Protein AF-A0A8J2FL75-F1 (afdb_monomer)

Radius of gyration: 25.56 Å; Cα contacts (8 Å, |Δi|>4): 548; chains: 1; bounding box: 68×52×92 Å

Nearest PDB structures (foldseek):
  5wdi-assembly2_A  TM=5.460E-01  e=1.560E-04  Homo sapiens
  2ikq-assembly1_A  TM=5.349E-01  e=2.237E-04  Mus musculus
  3d6a-assembly1_A  TM=5.563E-01  e=2.611E-04  Mus musculus
  3dcy-assembly1_A  TM=4.896E-01  e=1.756E-03  Homo sapiens
  3e9c-assembly1_A  TM=5.464E-01  e=7.824E-03  Danio rerio

Sequence (445 aa):
MGQEQTEARGGTTRASQDEQDADLQSQKFVEACLACALEEIEQDNPGFSKHFGEHTPCTIDPTSRIICVRHATSCANYAQVAATLPKSVARIEEIGGDVREEEQLRKIGEQLVGGSRALVDCPLHPYGIVQTEKRAHLLHDVDFHTVLVSPLRRTLQTCDSLFKTHPQRAKIRFLVFPDVREWVRFTDGIPCDYRRLRYLFRPPGEQSSCLESSAGPEPELQEGGYKSTLDFDWSLVDETIQKYYNENEVVVREAGSTTTAATADHKHWFLSSFANKEKRTRLHSKVASIVSTCALASTSSTSTGTGENRYDPDFDRAPLYANGCVVDKKLAKTPLTDAMLPEMRDIIPHPLEDYFDVMRRARKTVRFLRQYLKTNVPDDHEKQKIGIVAHYRFLDALFAAGKPEDQVKVTALNLRGGKSFSNCEISSWPMDQMEGVGEEEEELP

Secondary structure (DSSP, 8-state):
-------------HHHHHHHHHHHHHHHHHHHHHHHHHHHHHTT-HHHHHHH---------TT-SEEEEEPPPBHHHHHHHHHTSHHHHHHHHHTT-----HHHHHHHHHHHHHT-GGGTT--B-HHHHHHHHHHHGGGTT--EEEEEE-SSHHHHHHHHHHHTT-TTGGG-EEEE-GGGPPPTTSGGGS---HHHHHHHTPPTT-TTSSSTT--SPPP---S-----SS-EE-HHHHHHHHHHHHHHHHHHHTT--TT-HHHHHHHHHHHHT-S-HHHHHHHHHHHHHHHHHTTSS------------------------S------TTGGGS-HHHHHHHHHHHHTTS-SS-HHHHHHHHHHHHHHHHHHHHHHS-GGGTT-EEEEEE-HHHHHHHHTTTS-GGGHHHHHHHTTTT-PPPTT-EEEE-HHHHHTS-S------

Mean predicted aligned error: 11.81 Å

pLDDT: mean 72.06, std 19.27, range [25.97, 98.12]

Foldseek 3Di:
DDDDDPDPPPDDDPVVVVVVVLQVVLVVLLVVLLVVLVVCVVVVPVVVCVQADDPPDADADLQFQEKEWEFFAFSLNSLLVSLLDVVVVVVCVVVPDDCPDSVVSNQVSCLSSQLHPCLQLTAHDPVSLVLLLVCLVVCQPAFAQEEEFELRRRLQSSVQSSCVPRPCQVNYAYEHAPLQQDFQQGNNSHHFQSVVSCQLAPAPPPNPPDPPPPPDPDPPCPPPRRYGNHDYHCVNLVVLLVVLCVVCVVVVVLQDDPPQPRLVSSLSSRLSLFPDPVLSVVVVVLLVVVVVVVVPPPPDDDDDDDDDDDDDDDDDDDDDDDDDDPDPPVSSPPHPSNSCSVVSSVCPSPGSHDLVRLLVSLLVVLVVVVVCCVPPPDPVPSSYHYYYRHHQSSVLSNLLQLPDPVCSVVRSCVVVVNDTARHRRMHRRHPVSSVSNDPDPPVPD

Structure (mmCIF, N/CA/C/O backbone):
data_AF-A0A8J2FL75-F1
#
_entry.id   AF-A0A8J2FL75-F1
#
loop_
_atom_site.group_PDB
_atom_site.id
_atom_site.type_symbol
_atom_site.label_atom_id
_atom_site.label_alt_id
_atom_site.label_comp_id
_atom_site.label_asym_id
_atom_site.label_entity_id
_atom_site.label_seq_id
_atom_site.pdbx_PDB_ins_code
_atom_site.Cartn_x
_atom_site.Cartn_y
_atom_site.Cartn_z
_atom_site.occupancy
_atom_site.B_iso_or_equiv
_atom_site.auth_seq_id
_atom_site.auth_comp_id
_atom_site.auth_asym_id
_atom_site.auth_atom_id
_atom_site.pdbx_PDB_model_num
ATOM 1 N N . MET A 1 1 ? -12.906 -13.486 -67.576 1.00 47.56 1 MET A N 1
ATOM 2 C CA . MET A 1 1 ? -12.134 -14.101 -66.477 1.00 47.56 1 MET A CA 1
ATOM 3 C C . MET A 1 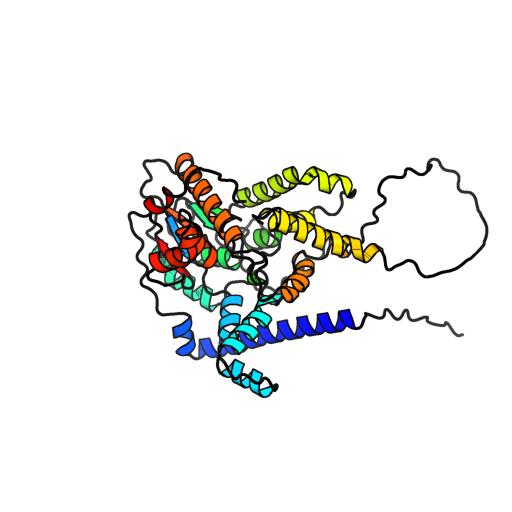1 ? -10.999 -13.161 -66.131 1.00 47.56 1 MET A C 1
ATOM 5 O O . MET A 1 1 ? -10.303 -12.757 -67.051 1.00 47.56 1 MET A O 1
ATOM 9 N N . GLY A 1 2 ? -10.871 -12.792 -64.857 1.00 44.97 2 GLY A N 1
ATOM 10 C CA . GLY A 1 2 ? -9.844 -11.876 -64.354 1.00 44.97 2 GLY A CA 1
ATOM 11 C C . GLY A 1 2 ? -10.437 -10.847 -63.395 1.00 44.97 2 GLY A C 1
ATOM 12 O O . GLY A 1 2 ? -10.616 -9.699 -63.778 1.00 44.97 2 GLY A O 1
ATOM 13 N N . GLN A 1 3 ? -10.819 -11.275 -62.187 1.00 40.56 3 GLN A N 1
ATOM 14 C CA . GLN A 1 3 ? -11.095 -10.351 -61.085 1.00 40.56 3 GLN A CA 1
ATOM 15 C C . GLN A 1 3 ? -9.754 -9.953 -60.466 1.00 40.56 3 GLN A C 1
ATOM 17 O O . GLN A 1 3 ? -9.042 -10.802 -59.935 1.00 40.56 3 GLN A O 1
ATOM 22 N N . GLU A 1 4 ? -9.414 -8.673 -60.570 1.00 48.03 4 GLU A N 1
ATOM 23 C CA . GLU A 1 4 ? -8.259 -8.066 -59.915 1.00 48.03 4 GLU A CA 1
ATOM 24 C C . GLU A 1 4 ? -8.587 -7.894 -58.425 1.00 48.03 4 GLU A C 1
ATOM 26 O O . GLU A 1 4 ? -9.448 -7.100 -58.045 1.00 48.03 4 GLU A O 1
ATOM 31 N N . GLN A 1 5 ? -7.952 -8.702 -57.576 1.00 42.78 5 GLN A N 1
ATOM 32 C CA . GLN A 1 5 ? -8.005 -8.536 -56.128 1.00 42.78 5 GLN A CA 1
ATOM 33 C C . GLN A 1 5 ? -7.026 -7.428 -55.731 1.00 42.78 5 GLN A C 1
ATOM 35 O O . GLN A 1 5 ? -5.816 -7.634 -55.687 1.00 42.78 5 GLN A O 1
ATOM 40 N N . THR A 1 6 ? -7.547 -6.241 -55.432 1.00 43.16 6 THR A N 1
ATOM 41 C CA . THR A 1 6 ? -6.797 -5.206 -54.716 1.00 43.16 6 THR A CA 1
ATOM 42 C C . THR A 1 6 ? -6.683 -5.602 -53.247 1.00 43.16 6 THR A C 1
ATOM 44 O O . THR A 1 6 ? -7.577 -5.331 -52.445 1.00 43.16 6 THR A O 1
ATOM 47 N N . GLU A 1 7 ? -5.582 -6.263 -52.894 1.00 48.00 7 GLU A N 1
ATOM 48 C CA . GLU A 1 7 ? -5.179 -6.462 -51.504 1.00 48.00 7 GLU A CA 1
ATOM 49 C C . GLU A 1 7 ? -4.834 -5.104 -50.879 1.00 48.00 7 GLU A C 1
ATOM 51 O O . GLU A 1 7 ? -3.822 -4.475 -51.203 1.00 48.00 7 GLU A O 1
ATOM 56 N N . ALA A 1 8 ? -5.684 -4.637 -49.966 1.00 44.81 8 ALA A N 1
ATOM 57 C CA . ALA A 1 8 ? -5.382 -3.494 -49.121 1.00 44.81 8 ALA A CA 1
ATOM 58 C C . ALA A 1 8 ? -4.230 -3.867 -48.171 1.00 44.81 8 ALA A C 1
ATOM 60 O O . ALA A 1 8 ? -4.441 -4.450 -47.108 1.00 44.81 8 ALA A O 1
ATOM 61 N N . ARG A 1 9 ? -2.992 -3.544 -48.561 1.00 46.31 9 ARG A N 1
ATOM 62 C CA . ARG A 1 9 ? -1.816 -3.630 -47.686 1.00 46.31 9 ARG A CA 1
ATOM 63 C C . ARG A 1 9 ? -1.925 -2.571 -46.590 1.00 46.31 9 ARG A C 1
ATOM 65 O O . ARG A 1 9 ? -1.435 -1.454 -46.737 1.00 46.31 9 ARG A O 1
ATOM 72 N N . GLY A 1 10 ? -2.576 -2.927 -45.486 1.00 52.16 10 GLY A N 1
ATOM 73 C CA . GLY A 1 10 ? -2.491 -2.184 -44.233 1.00 52.16 10 GLY A CA 1
ATOM 74 C C . GLY A 1 10 ? -1.076 -2.303 -43.673 1.00 52.16 10 GLY A C 1
ATOM 75 O O . GLY A 1 10 ? -0.779 -3.244 -42.947 1.00 52.16 10 GLY A O 1
ATOM 76 N N . GLY A 1 11 ? -0.188 -1.387 -44.059 1.00 48.53 11 GLY A N 1
ATOM 77 C CA . GLY A 1 11 ? 1.154 -1.304 -43.494 1.00 48.53 11 GLY A CA 1
ATOM 78 C C . GLY A 1 11 ? 1.087 -0.771 -42.068 1.00 48.53 11 GLY A C 1
ATOM 79 O O . GLY A 1 11 ? 0.897 0.427 -41.868 1.00 48.53 11 GLY A O 1
ATOM 80 N N . THR A 1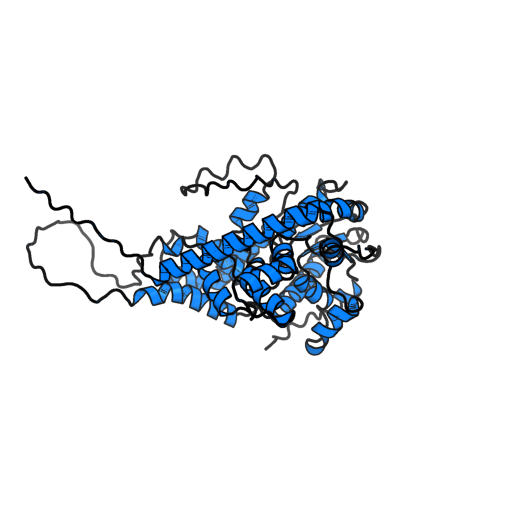 12 ? 1.252 -1.643 -41.077 1.00 52.44 12 THR A N 1
ATOM 81 C CA . THR A 1 12 ? 1.649 -1.229 -39.729 1.00 52.44 12 THR A CA 1
ATOM 82 C C . THR A 1 12 ? 2.985 -0.500 -39.837 1.00 52.44 12 THR A C 1
ATOM 84 O O . THR A 1 12 ? 3.917 -0.963 -40.498 1.00 52.44 12 THR A O 1
ATOM 87 N N . THR A 1 13 ? 3.075 0.695 -39.258 1.00 67.69 13 THR A N 1
ATOM 88 C CA . THR A 1 13 ? 4.303 1.489 -39.302 1.00 67.69 13 THR A CA 1
ATOM 89 C C . THR A 1 13 ? 5.394 0.778 -38.506 1.00 67.69 13 THR A C 1
ATOM 91 O O . THR A 1 13 ? 5.125 0.194 -37.459 1.00 67.69 13 THR A O 1
ATOM 94 N N . ARG A 1 14 ? 6.641 0.845 -38.979 1.00 68.56 14 ARG A N 1
ATOM 95 C CA . ARG A 1 14 ? 7.804 0.199 -38.344 1.00 68.56 14 ARG A CA 1
ATOM 96 C C . ARG A 1 14 ? 7.922 0.506 -36.840 1.00 68.56 14 ARG A C 1
ATOM 98 O O . ARG A 1 14 ? 8.176 -0.399 -36.062 1.00 68.56 14 ARG A O 1
ATOM 105 N N . ALA A 1 15 ? 7.601 1.738 -36.437 1.00 65.38 15 ALA A N 1
ATOM 106 C CA . ALA A 1 15 ? 7.580 2.156 -35.033 1.00 65.38 15 ALA A CA 1
ATOM 107 C C . ALA A 1 15 ? 6.583 1.361 -34.164 1.00 65.38 15 ALA A C 1
ATOM 109 O O . ALA A 1 15 ? 6.893 1.039 -33.024 1.00 65.38 15 ALA A O 1
ATOM 110 N N . SER A 1 16 ? 5.410 1.000 -34.703 1.00 71.94 16 SER A N 1
ATOM 111 C CA . SER A 1 16 ? 4.422 0.192 -33.968 1.00 71.94 16 SER A CA 1
ATOM 112 C C . SER A 1 16 ? 4.871 -1.256 -33.764 1.00 71.94 16 SER A C 1
ATOM 114 O O . SER A 1 16 ? 4.475 -1.894 -32.794 1.00 71.94 16 SER A O 1
ATOM 116 N N . GLN A 1 17 ? 5.706 -1.768 -34.669 1.00 73.44 17 GLN A N 1
ATOM 117 C CA . GLN A 1 17 ? 6.244 -3.119 -34.579 1.00 73.44 17 GLN A CA 1
ATOM 118 C C . GLN A 1 17 ? 7.399 -3.182 -33.570 1.00 73.44 17 GLN A C 1
ATOM 120 O O . GLN A 1 17 ? 7.412 -4.075 -32.730 1.00 73.44 17 GLN A O 1
ATOM 125 N N . ASP A 1 18 ? 8.287 -2.182 -33.576 1.00 70.62 18 ASP A N 1
ATOM 126 C CA . ASP A 1 18 ? 9.381 -2.071 -32.601 1.00 70.62 18 ASP A CA 1
ATOM 127 C C . ASP A 1 18 ? 8.849 -1.963 -31.152 1.00 70.62 18 ASP A C 1
ATOM 129 O O . ASP A 1 18 ? 9.406 -2.560 -30.230 1.00 70.62 18 ASP A O 1
ATOM 133 N N . GLU A 1 19 ? 7.735 -1.250 -30.939 1.00 69.06 19 GLU A N 1
ATOM 134 C CA . GLU A 1 19 ? 7.084 -1.135 -29.624 1.00 69.06 19 GLU A CA 1
ATOM 135 C C . GLU A 1 19 ? 6.454 -2.461 -29.161 1.00 69.06 19 GLU A C 1
ATOM 137 O O . GLU A 1 19 ? 6.625 -2.864 -28.008 1.00 69.06 19 GLU A O 1
ATOM 142 N N . GLN A 1 20 ? 5.773 -3.177 -30.062 1.00 74.44 20 GLN A N 1
ATOM 143 C CA . GLN A 1 20 ? 5.208 -4.499 -29.768 1.00 74.44 20 GLN A CA 1
ATOM 144 C C . GLN A 1 20 ? 6.296 -5.529 -29.441 1.00 74.44 20 GLN A C 1
ATOM 146 O O . GLN A 1 20 ? 6.128 -6.334 -28.521 1.00 74.44 20 GLN A O 1
ATOM 151 N N . ASP A 1 21 ? 7.424 -5.483 -30.150 1.00 73.38 21 ASP A N 1
ATOM 152 C CA . ASP A 1 21 ? 8.561 -6.367 -29.904 1.00 73.38 21 ASP A CA 1
ATOM 153 C C . ASP A 1 21 ? 9.228 -6.065 -28.552 1.00 73.38 21 ASP A C 1
ATOM 155 O O . ASP A 1 21 ? 9.572 -6.997 -27.818 1.00 73.38 21 ASP A O 1
ATOM 159 N N . ALA A 1 22 ? 9.350 -4.788 -28.170 1.00 67.94 22 ALA A N 1
ATOM 160 C CA . ALA A 1 22 ? 9.869 -4.383 -26.862 1.00 67.94 22 ALA A CA 1
ATOM 161 C C . ALA A 1 22 ? 8.958 -4.828 -25.700 1.00 67.94 22 ALA A C 1
ATOM 163 O O . ALA A 1 22 ? 9.448 -5.308 -24.670 1.00 67.94 22 ALA A O 1
ATOM 164 N N . ASP A 1 23 ? 7.636 -4.729 -25.869 1.00 68.12 23 ASP A N 1
ATOM 165 C CA . ASP A 1 23 ? 6.650 -5.225 -24.901 1.00 68.12 23 ASP A CA 1
ATOM 166 C C . ASP A 1 23 ? 6.739 -6.744 -24.744 1.00 68.12 23 ASP A C 1
ATOM 168 O O . ASP A 1 23 ? 6.804 -7.253 -23.621 1.00 68.12 23 ASP A O 1
ATOM 172 N N . LEU A 1 24 ? 6.812 -7.472 -25.861 1.00 74.12 24 LEU A N 1
ATOM 173 C CA . LEU A 1 24 ? 6.921 -8.927 -25.861 1.00 74.12 24 LEU A CA 1
ATOM 174 C C . LEU A 1 24 ? 8.237 -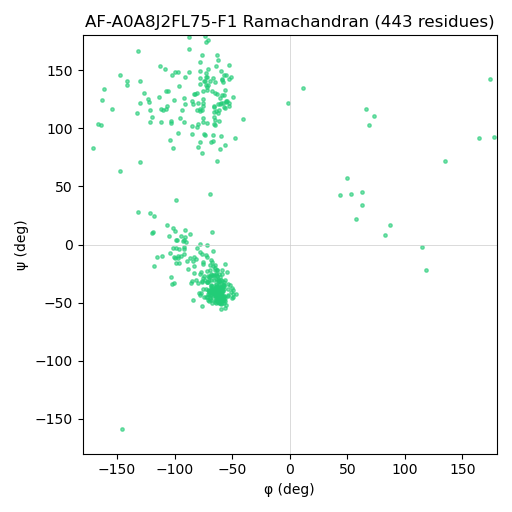9.404 -25.234 1.00 74.12 24 LEU A C 1
ATOM 176 O O . LEU A 1 24 ? 8.244 -10.381 -24.485 1.00 74.12 24 LEU A O 1
ATOM 180 N N . GLN A 1 25 ? 9.356 -8.729 -25.512 1.00 68.25 25 GLN A N 1
ATOM 181 C CA . GLN A 1 25 ? 10.640 -9.020 -24.869 1.00 68.25 25 GLN A CA 1
ATOM 182 C C . GLN A 1 25 ? 10.587 -8.755 -23.364 1.00 68.25 25 GLN A C 1
ATOM 184 O O . GLN A 1 25 ? 11.030 -9.599 -22.586 1.00 68.25 25 GLN A O 1
ATOM 189 N N . SER A 1 26 ? 9.992 -7.634 -22.947 1.00 65.25 26 SER A N 1
ATOM 190 C CA . SER A 1 26 ? 9.807 -7.306 -21.530 1.00 65.25 26 SER A CA 1
ATOM 191 C C . SER A 1 26 ? 8.939 -8.346 -20.821 1.00 65.25 26 SER A C 1
ATOM 193 O O . SER A 1 26 ? 9.262 -8.772 -19.713 1.00 65.25 26 SER A O 1
ATOM 195 N N . GLN A 1 27 ? 7.866 -8.807 -21.469 1.00 71.06 27 GLN A N 1
ATOM 196 C CA . GLN A 1 27 ? 7.004 -9.857 -20.938 1.00 71.06 27 GLN A CA 1
ATOM 197 C C . GLN A 1 27 ? 7.759 -11.183 -20.796 1.00 71.06 27 GLN A C 1
ATOM 199 O O . GLN A 1 27 ? 7.772 -11.754 -19.709 1.00 71.06 27 GLN A O 1
ATOM 204 N N . LYS A 1 28 ? 8.451 -11.637 -21.849 1.00 73.00 28 LYS A N 1
ATOM 205 C CA . LYS A 1 28 ? 9.262 -12.865 -21.811 1.00 73.00 28 LYS A CA 1
ATOM 206 C C . LYS A 1 28 ? 10.367 -12.793 -20.761 1.00 73.00 28 LYS A C 1
ATOM 208 O O . LYS A 1 28 ? 10.671 -13.800 -20.131 1.00 73.00 28 LYS A O 1
ATOM 213 N N . PHE A 1 29 ? 10.965 -11.620 -20.565 1.00 67.94 29 PHE A N 1
ATOM 214 C CA . PHE A 1 29 ? 11.947 -11.396 -19.510 1.00 67.94 29 PHE A CA 1
ATOM 215 C C . PHE A 1 29 ? 11.315 -11.544 -18.125 1.00 67.94 29 PHE A C 1
ATOM 217 O O . PHE A 1 29 ? 11.838 -12.295 -17.308 1.00 67.94 29 PHE A O 1
ATOM 224 N N . VAL A 1 30 ? 10.173 -10.894 -17.867 1.00 65.62 30 VAL A N 1
ATOM 225 C CA . VAL A 1 30 ? 9.457 -11.032 -16.588 1.00 65.62 30 VAL A CA 1
ATOM 226 C C . VAL A 1 30 ? 9.050 -12.485 -16.344 1.00 65.62 30 VAL A C 1
ATOM 228 O O . VAL A 1 30 ? 9.285 -12.996 -15.254 1.00 65.62 30 VAL A O 1
ATOM 231 N N . GLU A 1 31 ? 8.513 -13.172 -17.350 1.00 71.12 31 GLU A N 1
ATOM 232 C CA . GLU A 1 31 ? 8.164 -14.594 -17.271 1.00 71.12 31 GLU A CA 1
ATOM 233 C C . GLU A 1 31 ? 9.393 -15.472 -16.994 1.00 71.12 31 GLU A C 1
ATOM 235 O O . GLU A 1 31 ? 9.337 -16.341 -16.130 1.00 71.12 31 GLU A O 1
ATOM 240 N N . ALA A 1 32 ? 10.528 -15.215 -17.649 1.00 68.69 32 ALA A N 1
ATOM 241 C CA . ALA A 1 32 ? 11.771 -15.944 -17.408 1.00 68.69 32 ALA A CA 1
ATOM 242 C C . ALA A 1 32 ? 12.343 -15.672 -16.009 1.00 68.69 32 ALA A C 1
ATOM 244 O O . ALA A 1 32 ? 12.775 -16.605 -15.335 1.00 68.69 32 ALA A O 1
ATOM 245 N N . CYS A 1 33 ? 12.312 -14.421 -15.541 1.00 63.62 33 CYS A N 1
ATOM 246 C CA . CYS A 1 33 ? 12.686 -14.076 -14.173 1.00 63.62 33 CYS A CA 1
ATOM 247 C C . CYS A 1 33 ? 11.790 -14.796 -13.167 1.00 63.62 33 CYS A C 1
ATOM 249 O O . CYS A 1 33 ? 12.317 -15.356 -12.214 1.00 63.62 33 CYS A O 1
ATOM 251 N N . LEU A 1 34 ? 10.472 -14.823 -13.396 1.00 62.94 34 LEU A N 1
ATOM 252 C CA . LEU A 1 34 ? 9.497 -15.541 -12.570 1.00 62.94 34 LEU A CA 1
ATOM 253 C C . LEU A 1 34 ? 9.636 -17.069 -12.658 1.00 62.94 34 LEU A C 1
ATOM 255 O O . LEU A 1 34 ? 9.280 -17.756 -11.711 1.00 62.94 34 LEU A O 1
ATOM 259 N N . ALA A 1 35 ? 10.159 -17.622 -13.750 1.00 70.00 35 ALA A N 1
ATOM 260 C CA . ALA A 1 35 ? 10.436 -19.053 -13.857 1.00 70.00 35 ALA A CA 1
ATOM 261 C C . ALA A 1 35 ? 11.707 -19.437 -13.080 1.00 70.00 35 ALA A C 1
ATOM 263 O O . ALA A 1 35 ? 11.642 -20.273 -12.181 1.00 70.00 35 ALA A O 1
ATOM 264 N N . CYS A 1 36 ? 12.834 -18.755 -13.335 1.00 63.53 36 CYS A N 1
ATOM 265 C CA . CYS A 1 36 ? 14.096 -18.974 -12.608 1.00 63.53 36 CYS A CA 1
ATOM 266 C C . CYS A 1 36 ? 13.926 -18.778 -11.095 1.00 63.53 36 CYS A C 1
ATOM 268 O O . CYS A 1 36 ? 14.547 -19.449 -10.277 1.00 63.53 36 CYS A O 1
ATOM 270 N N . ALA A 1 37 ? 13.068 -17.835 -10.729 1.00 56.72 37 ALA A N 1
ATOM 271 C CA . ALA A 1 37 ? 12.655 -17.560 -9.371 1.00 56.72 37 ALA A CA 1
ATOM 272 C C . ALA A 1 37 ? 12.077 -18.756 -8.618 1.00 56.72 37 ALA A C 1
ATOM 274 O O . ALA A 1 37 ? 12.465 -19.041 -7.487 1.00 56.72 37 ALA A O 1
ATOM 275 N N . LEU A 1 38 ? 11.098 -19.409 -9.245 1.00 60.78 38 LEU A N 1
ATOM 276 C CA . LEU A 1 38 ? 10.369 -20.519 -8.654 1.00 60.78 38 LEU A CA 1
ATOM 277 C C . LEU A 1 38 ? 11.312 -21.702 -8.441 1.00 60.78 38 LEU A C 1
ATOM 279 O O . LEU A 1 38 ? 11.303 -22.286 -7.361 1.00 60.78 38 LEU A O 1
ATOM 283 N N . GLU A 1 39 ? 12.203 -21.954 -9.402 1.00 68.00 39 GLU A N 1
ATOM 284 C CA . GLU A 1 39 ? 13.257 -22.964 -9.275 1.00 68.00 39 GLU A CA 1
ATOM 285 C C . GLU A 1 39 ? 14.200 -22.679 -8.091 1.00 68.00 39 GLU A C 1
ATOM 287 O O . GLU A 1 39 ? 14.603 -23.601 -7.385 1.00 68.00 39 GLU A O 1
ATOM 292 N N . GLU A 1 40 ? 14.545 -21.413 -7.824 1.00 63.91 40 GLU A N 1
ATOM 293 C CA . GLU A 1 40 ? 15.411 -21.058 -6.689 1.00 63.91 40 GLU A CA 1
ATOM 294 C C . GLU A 1 40 ? 14.709 -21.093 -5.327 1.00 63.91 40 GLU A C 1
ATOM 296 O O . GLU A 1 40 ? 15.355 -21.411 -4.325 1.00 63.91 40 GLU A O 1
ATOM 301 N N . ILE A 1 41 ? 13.405 -20.800 -5.274 1.00 58.94 41 ILE A N 1
ATOM 302 C CA . ILE A 1 41 ? 12.598 -20.981 -4.058 1.00 58.94 41 ILE A CA 1
ATOM 303 C C . ILE A 1 41 ? 12.518 -22.463 -3.691 1.00 58.94 41 ILE A C 1
ATOM 305 O O . ILE A 1 41 ? 12.657 -22.807 -2.518 1.00 58.94 41 ILE A O 1
ATOM 309 N N . GLU A 1 42 ? 12.323 -23.342 -4.674 1.00 62.72 42 GLU A N 1
ATOM 310 C CA . GLU A 1 42 ? 12.290 -24.792 -4.450 1.00 62.72 42 GLU A CA 1
ATOM 311 C C . GLU A 1 42 ? 13.636 -25.344 -3.957 1.00 62.72 42 GLU A C 1
ATOM 313 O O . GLU A 1 42 ? 13.670 -26.346 -3.245 1.00 62.72 42 GLU A O 1
ATOM 318 N N . GLN A 1 43 ? 14.741 -24.673 -4.292 1.00 68.75 43 GLN A N 1
ATOM 319 C CA . GLN A 1 43 ? 16.101 -25.073 -3.917 1.00 68.75 43 GLN A CA 1
ATOM 320 C C . GLN A 1 43 ? 16.598 -24.468 -2.593 1.00 68.75 43 GLN A C 1
ATOM 322 O O . GLN A 1 43 ? 17.763 -24.662 -2.247 1.00 68.75 43 GLN A O 1
ATOM 327 N N . ASP A 1 44 ? 15.742 -23.760 -1.848 1.00 61.91 44 ASP A N 1
ATOM 328 C CA . ASP A 1 44 ? 16.055 -23.176 -0.534 1.00 61.91 44 ASP A CA 1
ATOM 329 C C . ASP A 1 44 ? 17.320 -22.286 -0.566 1.00 61.91 44 ASP A C 1
ATOM 331 O O . ASP A 1 44 ? 18.208 -22.370 0.286 1.00 61.91 44 ASP A O 1
ATOM 335 N N . ASN A 1 45 ? 17.441 -21.442 -1.604 1.00 63.66 45 ASN A N 1
ATOM 336 C CA . ASN A 1 45 ? 18.627 -20.609 -1.813 1.00 63.66 45 ASN A CA 1
ATOM 337 C C . ASN A 1 45 ? 18.831 -19.624 -0.632 1.00 63.66 45 ASN A C 1
ATOM 339 O O . ASN A 1 45 ? 18.024 -18.702 -0.449 1.00 63.66 45 ASN A O 1
ATOM 343 N N . PRO A 1 46 ? 19.932 -19.729 0.141 1.00 63.25 46 PRO A N 1
ATOM 344 C CA . PRO A 1 46 ? 20.167 -18.890 1.319 1.00 63.25 46 PRO A CA 1
ATOM 345 C C . PRO A 1 46 ? 20.349 -17.398 0.992 1.00 63.25 46 PRO A C 1
ATOM 347 O O . PRO A 1 46 ? 20.160 -16.542 1.857 1.00 63.25 46 PRO A O 1
ATOM 350 N N . GLY A 1 47 ? 20.688 -17.044 -0.254 1.00 64.88 47 GLY A N 1
ATOM 351 C CA . GLY A 1 47 ? 20.704 -15.644 -0.694 1.00 64.88 47 GLY A CA 1
ATOM 352 C C . GLY A 1 47 ? 19.299 -15.040 -0.773 1.00 64.88 47 GLY A C 1
ATOM 353 O O . GLY A 1 47 ? 19.094 -13.874 -0.431 1.00 64.88 47 GLY A O 1
ATOM 354 N N . PHE A 1 48 ? 18.316 -15.855 -1.161 1.00 64.94 48 PHE A N 1
ATOM 355 C CA . PHE A 1 48 ? 16.928 -15.432 -1.280 1.00 64.94 48 PHE A CA 1
ATOM 356 C C . PHE A 1 48 ? 16.289 -15.237 0.097 1.00 64.94 48 PHE A C 1
ATOM 358 O O . PHE A 1 48 ? 15.671 -14.200 0.354 1.00 64.94 48 PHE A O 1
ATOM 365 N N . SER A 1 49 ? 16.513 -16.179 1.021 1.00 64.62 49 SER A N 1
ATOM 366 C CA . SER A 1 49 ? 16.069 -16.025 2.408 1.00 64.62 49 SER A CA 1
ATOM 367 C C . SER A 1 49 ? 16.687 -14.782 3.045 1.00 64.62 49 SER A C 1
ATOM 369 O O . SER A 1 49 ? 15.956 -14.001 3.628 1.00 64.62 49 SER A O 1
ATOM 371 N N . LYS A 1 50 ? 17.967 -14.466 2.813 1.00 68.31 50 LYS A N 1
ATOM 372 C CA . LYS A 1 50 ? 18.585 -13.231 3.328 1.00 68.31 50 LYS A CA 1
ATOM 373 C C . LYS A 1 50 ? 17.904 -11.940 2.845 1.00 68.31 50 LYS A C 1
ATOM 375 O O . LYS A 1 50 ? 17.764 -10.997 3.622 1.00 68.31 50 LYS A O 1
ATOM 380 N N . HIS A 1 51 ? 17.481 -11.868 1.581 1.00 66.38 51 HIS A N 1
ATOM 381 C CA . HIS A 1 51 ? 16.800 -10.681 1.038 1.00 66.38 51 HIS A CA 1
ATOM 382 C C . HIS A 1 51 ? 15.334 -10.573 1.453 1.00 66.38 51 HIS A C 1
ATOM 384 O O . HIS A 1 51 ? 14.781 -9.473 1.512 1.00 66.38 51 HIS A O 1
ATOM 390 N N . PHE A 1 52 ? 14.710 -11.704 1.767 1.00 67.69 52 PHE A N 1
ATOM 391 C CA . PHE A 1 52 ? 13.286 -11.779 2.059 1.00 67.69 52 PHE A CA 1
ATOM 392 C C . PHE A 1 52 ? 12.954 -12.297 3.469 1.00 67.69 52 PHE A C 1
ATOM 394 O O . PHE A 1 52 ? 11.780 -12.554 3.761 1.00 67.69 52 PHE A O 1
ATOM 401 N N . GLY A 1 53 ? 13.956 -12.426 4.343 1.00 52.34 53 GLY A N 1
ATOM 402 C CA . GLY A 1 53 ? 13.840 -13.096 5.634 1.00 52.34 53 GLY A CA 1
ATOM 403 C C . GLY A 1 53 ? 15.140 -13.182 6.450 1.00 52.34 53 GLY A C 1
ATOM 404 O O . GLY A 1 53 ? 15.809 -14.204 6.479 1.00 52.34 53 GLY A O 1
ATOM 405 N N . GLU A 1 54 ? 15.350 -12.200 7.318 1.00 56.47 54 GLU A N 1
ATOM 406 C CA . GLU A 1 54 ? 15.276 -12.524 8.742 1.00 56.47 54 GLU A CA 1
ATOM 407 C C . GLU A 1 54 ? 14.069 -11.772 9.287 1.00 56.47 54 GLU A C 1
ATOM 409 O O . GLU A 1 54 ? 13.890 -10.575 9.038 1.00 56.47 54 GLU A O 1
ATOM 414 N N . HIS A 1 55 ? 13.172 -12.492 9.957 1.00 63.97 55 HIS A N 1
ATOM 415 C CA . HIS A 1 55 ? 11.990 -11.886 10.541 1.00 63.97 55 HIS A CA 1
ATOM 416 C C . HIS A 1 55 ? 12.445 -10.863 11.572 1.00 63.97 55 HIS A C 1
ATOM 418 O O . HIS A 1 55 ? 12.862 -11.231 12.665 1.00 63.97 55 HIS A O 1
ATOM 424 N N . THR A 1 56 ? 12.331 -9.574 11.240 1.00 67.56 56 THR A N 1
ATOM 425 C CA . THR A 1 56 ? 12.396 -8.550 12.279 1.00 67.56 56 THR A CA 1
ATOM 426 C C . THR A 1 56 ? 11.316 -8.924 13.296 1.00 67.56 56 THR A C 1
ATOM 428 O O . THR A 1 56 ? 10.163 -9.145 12.880 1.00 67.56 56 THR A O 1
ATOM 431 N N . PRO A 1 57 ? 11.681 -9.125 14.577 1.00 74.06 57 PRO A N 1
ATOM 432 C CA . PRO A 1 57 ? 10.709 -9.382 15.621 1.00 74.06 57 PRO A CA 1
ATOM 433 C C . PRO A 1 57 ? 9.678 -8.266 15.555 1.00 74.06 57 PRO A C 1
ATOM 435 O O . PRO A 1 57 ? 10.021 -7.090 15.640 1.00 74.06 57 PRO A O 1
ATOM 438 N N . CYS A 1 58 ? 8.430 -8.639 15.307 1.00 78.81 58 CYS A N 1
ATOM 439 C CA . CYS A 1 58 ? 7.342 -7.687 15.336 1.00 78.81 58 CYS A CA 1
ATOM 440 C C . CYS A 1 58 ? 6.761 -7.743 16.739 1.00 78.81 58 CYS A C 1
ATOM 442 O O . CYS A 1 58 ? 6.241 -8.778 17.154 1.00 78.81 58 CYS A O 1
ATOM 444 N N . THR A 1 59 ? 6.871 -6.640 17.464 1.00 82.69 59 THR A N 1
ATOM 445 C CA . THR A 1 59 ? 6.132 -6.430 18.703 1.00 82.69 59 THR A CA 1
ATOM 446 C C . THR A 1 59 ? 5.061 -5.395 18.424 1.00 82.69 59 THR A C 1
ATOM 448 O O . THR A 1 59 ? 5.377 -4.253 18.085 1.00 82.69 59 THR A O 1
ATOM 451 N N . ILE A 1 60 ? 3.803 -5.802 18.554 1.00 91.69 60 ILE A N 1
ATOM 452 C CA . ILE A 1 60 ? 2.683 -4.870 18.552 1.00 91.69 60 ILE A CA 1
ATOM 453 C C . ILE A 1 60 ? 2.669 -4.195 19.919 1.00 91.69 60 ILE A C 1
ATOM 455 O O . ILE A 1 60 ? 2.498 -4.851 20.945 1.00 91.69 60 ILE A O 1
ATOM 459 N N . ASP A 1 61 ? 2.887 -2.886 19.927 1.00 90.69 61 ASP A N 1
ATOM 460 C CA . ASP A 1 61 ? 2.739 -2.067 21.119 1.00 90.69 61 ASP A CA 1
ATOM 461 C C . ASP A 1 61 ? 1.256 -2.061 21.531 1.00 90.69 61 ASP A C 1
ATOM 463 O O . ASP A 1 61 ? 0.413 -1.585 20.756 1.00 90.69 61 ASP A O 1
ATOM 467 N N . PRO A 1 62 ? 0.907 -2.566 22.730 1.00 87.94 62 PRO A N 1
ATOM 468 C CA . PRO A 1 62 ? -0.480 -2.618 23.183 1.00 87.94 62 PRO A CA 1
ATOM 469 C C . PRO A 1 62 ? -1.106 -1.227 23.344 1.00 87.94 62 PRO A C 1
ATOM 471 O O . PRO A 1 62 ? -2.332 -1.104 23.289 1.00 87.94 62 PRO A O 1
ATOM 474 N N . THR A 1 63 ? -0.296 -0.179 23.515 1.00 89.56 63 THR A N 1
ATOM 475 C CA . THR A 1 63 ? -0.759 1.206 23.688 1.00 89.56 63 THR A CA 1
ATOM 476 C C . THR A 1 63 ? -1.047 1.906 22.360 1.00 89.56 63 THR A C 1
ATOM 478 O O . THR A 1 63 ? -1.892 2.797 22.294 1.00 89.56 63 THR A O 1
ATOM 481 N N . SER A 1 64 ? -0.419 1.469 21.267 1.00 91.62 64 SER A N 1
ATOM 482 C CA . SER A 1 64 ? -0.629 2.061 19.946 1.00 91.62 64 SER A CA 1
ATOM 483 C C . SER A 1 64 ? -2.039 1.778 19.439 1.00 91.62 64 SER A C 1
ATOM 485 O O . SER A 1 64 ? -2.483 0.636 19.481 1.00 91.62 64 SER A O 1
ATOM 487 N N . ARG A 1 65 ? -2.757 2.790 18.933 1.00 92.44 65 ARG A N 1
ATOM 488 C CA . ARG A 1 65 ? -4.096 2.608 18.333 1.00 92.44 65 ARG A CA 1
ATOM 489 C C . ARG A 1 65 ? -4.051 2.250 16.849 1.00 92.44 65 ARG A C 1
ATOM 491 O O . ARG A 1 65 ? -5.079 1.865 16.298 1.00 92.44 65 ARG A O 1
ATOM 498 N N . ILE A 1 66 ? -2.891 2.375 16.206 1.00 94.50 66 ILE A N 1
ATOM 499 C CA . ILE A 1 66 ? -2.743 2.170 14.766 1.00 94.50 66 ILE A CA 1
ATOM 500 C C . ILE A 1 66 ? -1.694 1.101 14.493 1.00 94.50 66 ILE A C 1
ATOM 502 O O . ILE A 1 66 ? -0.547 1.214 14.916 1.00 94.50 66 ILE A O 1
ATOM 506 N N . ILE A 1 67 ? -2.085 0.085 13.730 1.00 96.44 67 ILE A N 1
ATOM 507 C CA . ILE A 1 67 ? -1.205 -0.988 13.278 1.00 96.44 67 ILE A CA 1
ATOM 508 C C . ILE A 1 67 ? -0.988 -0.840 11.778 1.00 96.44 67 ILE A C 1
ATOM 510 O O . ILE A 1 67 ? -1.911 -0.986 10.981 1.00 96.44 67 ILE A O 1
ATOM 514 N N . CYS A 1 68 ? 0.246 -0.573 11.387 1.00 96.69 68 CYS A N 1
ATOM 515 C CA . CYS A 1 68 ? 0.660 -0.459 10.000 1.00 96.69 68 CYS A CA 1
ATOM 516 C C . CYS A 1 68 ? 1.250 -1.785 9.523 1.00 96.69 68 CYS A C 1
ATOM 518 O O . CYS A 1 68 ? 2.065 -2.397 10.210 1.00 96.69 68 CYS A O 1
ATOM 520 N N . VAL A 1 69 ? 0.873 -2.210 8.323 1.00 97.06 69 VAL A N 1
ATOM 521 C CA . VAL A 1 69 ? 1.363 -3.425 7.681 1.00 97.06 69 VAL A CA 1
ATOM 522 C C . VAL A 1 69 ? 1.821 -3.082 6.270 1.00 97.06 69 VAL A C 1
ATOM 524 O O . VAL A 1 69 ? 1.039 -2.591 5.453 1.00 97.06 69 VAL A O 1
ATOM 527 N N . ARG A 1 70 ? 3.090 -3.349 5.949 1.00 96.62 70 ARG A N 1
ATOM 528 C CA . ARG A 1 70 ? 3.538 -3.323 4.549 1.00 96.62 70 ARG A CA 1
ATOM 529 C C . ARG A 1 70 ? 2.985 -4.559 3.845 1.00 96.62 70 ARG A C 1
ATOM 531 O O . ARG A 1 70 ? 3.030 -5.646 4.414 1.00 96.62 70 ARG A O 1
ATOM 538 N N . HIS A 1 71 ? 2.541 -4.438 2.596 1.00 97.56 71 HIS A N 1
ATOM 539 C CA . HIS A 1 71 ? 2.212 -5.621 1.795 1.00 97.56 71 HIS A CA 1
ATOM 540 C C . HIS A 1 71 ? 3.350 -6.652 1.750 1.00 97.56 71 HIS A C 1
ATOM 542 O O . HIS A 1 71 ? 4.535 -6.326 1.894 1.00 97.56 71 HIS A O 1
ATOM 548 N N . ALA A 1 72 ? 2.977 -7.909 1.533 1.00 95.94 72 ALA A N 1
ATOM 549 C CA . ALA A 1 72 ? 3.928 -8.990 1.322 1.00 95.94 72 ALA A CA 1
ATOM 550 C C . ALA A 1 72 ? 4.601 -8.896 -0.056 1.00 95.94 72 ALA A C 1
ATOM 552 O O . ALA A 1 72 ? 4.258 -8.046 -0.880 1.00 95.94 72 ALA A O 1
ATOM 553 N N . THR A 1 73 ? 5.580 -9.758 -0.314 1.00 94.31 73 THR A N 1
ATOM 554 C CA . THR A 1 73 ? 6.337 -9.762 -1.570 1.00 94.31 73 THR A CA 1
ATOM 555 C C . THR A 1 73 ? 5.413 -9.899 -2.786 1.00 94.31 73 THR A C 1
ATOM 557 O O . THR A 1 73 ? 4.733 -10.911 -2.958 1.00 94.31 73 THR A O 1
ATOM 560 N N . SER A 1 74 ? 5.407 -8.879 -3.650 1.00 94.25 74 SER A N 1
ATOM 561 C CA . SER A 1 74 ? 4.717 -8.906 -4.946 1.00 94.25 74 SER A CA 1
ATOM 562 C C . SER A 1 74 ? 5.585 -9.478 -6.058 1.00 94.25 74 SER A C 1
ATOM 564 O O . SER A 1 74 ? 6.803 -9.590 -5.903 1.00 94.25 74 SER A O 1
ATOM 566 N N . CYS A 1 75 ? 4.978 -9.778 -7.209 1.00 90.50 75 CYS A N 1
ATOM 567 C CA . CYS A 1 75 ? 5.732 -10.154 -8.407 1.00 90.50 75 CYS A CA 1
ATOM 568 C C . CYS A 1 75 ? 6.730 -9.063 -8.827 1.00 90.50 75 CYS A C 1
ATOM 570 O O . CYS A 1 75 ? 7.830 -9.390 -9.256 1.00 90.50 75 CYS A O 1
ATOM 572 N N . ALA A 1 76 ? 6.410 -7.776 -8.641 1.00 90.31 76 ALA A N 1
ATOM 573 C CA . ALA A 1 76 ? 7.351 -6.688 -8.916 1.00 90.31 76 ALA A CA 1
ATOM 574 C C . ALA A 1 76 ? 8.521 -6.648 -7.922 1.00 90.31 76 ALA A C 1
ATOM 576 O O . ALA A 1 76 ? 9.665 -6.511 -8.347 1.00 90.31 76 ALA A O 1
ATOM 577 N N . ASN A 1 77 ? 8.273 -6.818 -6.612 1.00 90.50 77 ASN A N 1
ATOM 578 C CA . ASN A 1 77 ? 9.371 -6.907 -5.637 1.00 90.50 77 ASN A CA 1
ATOM 579 C C . ASN A 1 77 ? 10.278 -8.091 -5.949 1.00 90.50 77 ASN A C 1
ATOM 581 O O . ASN A 1 77 ? 11.498 -7.986 -5.848 1.00 90.50 77 ASN A O 1
ATOM 585 N N . TYR A 1 78 ? 9.659 -9.207 -6.327 1.00 86.50 78 TYR A N 1
ATOM 586 C CA . TYR A 1 78 ? 10.372 -10.390 -6.746 1.00 86.50 78 TYR A CA 1
ATOM 587 C C . TYR A 1 78 ? 11.248 -10.089 -7.966 1.00 86.50 78 TYR A C 1
ATOM 589 O O . TYR A 1 78 ? 12.454 -10.298 -7.912 1.00 86.50 78 TYR A O 1
ATOM 597 N N . ALA A 1 79 ? 10.663 -9.564 -9.047 1.00 85.31 79 ALA A N 1
ATOM 598 C CA . ALA A 1 79 ? 11.366 -9.280 -10.295 1.00 85.31 79 ALA A CA 1
ATOM 599 C C . ALA A 1 79 ? 12.538 -8.303 -10.098 1.00 85.31 79 ALA A C 1
ATOM 601 O O . ALA A 1 79 ? 13.596 -8.494 -10.692 1.00 85.31 79 ALA A O 1
ATOM 602 N N . GLN A 1 80 ? 12.385 -7.307 -9.218 1.00 83.56 80 GLN A N 1
ATOM 603 C CA . GLN A 1 80 ? 13.466 -6.382 -8.861 1.00 83.56 80 GLN A CA 1
ATOM 604 C C . GLN A 1 80 ? 14.657 -7.105 -8.228 1.00 83.56 80 GLN A C 1
ATOM 606 O O . GLN A 1 80 ? 15.789 -6.854 -8.626 1.00 83.56 80 GLN A O 1
ATOM 611 N N . VAL A 1 81 ? 14.416 -8.015 -7.279 1.00 82.44 81 VAL A N 1
ATOM 612 C CA . VAL A 1 81 ? 15.498 -8.800 -6.662 1.00 82.44 81 VAL A CA 1
ATOM 613 C C . VAL A 1 81 ? 16.060 -9.825 -7.644 1.00 82.44 81 VAL A C 1
ATOM 615 O O . VAL A 1 81 ? 17.270 -10.004 -7.721 1.00 82.44 81 VAL A O 1
ATOM 618 N N . ALA A 1 82 ? 15.207 -10.464 -8.445 1.00 80.44 82 ALA A N 1
ATOM 619 C CA . ALA A 1 82 ? 15.631 -11.417 -9.465 1.00 80.44 82 ALA A CA 1
ATOM 620 C C . ALA A 1 82 ? 16.593 -10.779 -10.472 1.00 80.44 82 ALA A C 1
ATOM 622 O O . ALA A 1 82 ? 17.591 -11.395 -10.843 1.00 80.44 82 ALA A O 1
ATOM 623 N N . ALA A 1 83 ? 16.336 -9.532 -10.872 1.00 75.38 83 ALA A N 1
ATOM 624 C CA . ALA A 1 83 ? 17.197 -8.788 -11.784 1.00 75.38 83 ALA A CA 1
ATOM 625 C C . ALA A 1 83 ? 18.603 -8.521 -11.214 1.00 75.38 83 ALA A C 1
ATOM 627 O O . ALA A 1 83 ? 19.536 -8.324 -11.987 1.00 75.38 83 ALA A O 1
ATOM 628 N N . THR A 1 84 ? 18.779 -8.556 -9.888 1.00 72.81 84 THR A N 1
ATOM 629 C CA . THR A 1 84 ? 20.084 -8.367 -9.235 1.00 72.81 84 THR A CA 1
ATOM 630 C C . THR A 1 84 ? 20.803 -9.678 -8.902 1.00 72.81 84 THR A C 1
ATOM 632 O O . THR A 1 84 ? 21.919 -9.640 -8.391 1.00 72.81 84 THR A O 1
ATOM 635 N N . LEU A 1 85 ? 20.195 -10.847 -9.147 1.00 74.88 85 LEU A N 1
ATOM 636 C CA . LEU A 1 85 ? 20.810 -12.137 -8.809 1.00 74.88 85 LEU A CA 1
ATOM 637 C C . LEU A 1 85 ? 21.973 -12.487 -9.753 1.00 74.88 85 LEU A C 1
ATOM 639 O O . LEU A 1 85 ? 21.848 -12.271 -10.958 1.00 74.88 85 LEU A O 1
ATOM 643 N N . PRO A 1 86 ? 23.055 -13.132 -9.263 1.00 69.69 86 PRO A N 1
ATOM 644 C CA . PRO A 1 86 ? 24.234 -13.464 -10.070 1.00 69.69 86 PRO A CA 1
ATOM 645 C C . PRO A 1 86 ? 23.945 -14.240 -11.362 1.00 69.69 86 PRO A C 1
ATOM 647 O O . PRO A 1 86 ? 24.608 -14.016 -12.366 1.00 69.69 86 PRO A O 1
ATOM 650 N N . LYS A 1 87 ? 22.938 -15.125 -11.380 1.00 67.69 87 LYS A N 1
ATOM 651 C CA . LYS A 1 87 ? 22.539 -15.833 -12.611 1.00 67.69 87 LYS A CA 1
ATOM 652 C C . LYS A 1 87 ? 21.935 -14.893 -13.657 1.00 67.69 87 LYS A C 1
ATOM 654 O O . LYS A 1 87 ? 22.162 -15.073 -14.849 1.00 67.69 87 LYS A O 1
ATOM 659 N N . SER A 1 88 ? 21.187 -13.884 -13.217 1.00 66.75 88 SER A N 1
ATOM 660 C CA . SER A 1 88 ? 20.676 -12.828 -14.094 1.00 66.75 88 SER A CA 1
ATOM 661 C C . SER A 1 88 ? 21.822 -11.969 -14.621 1.00 66.75 88 SER A C 1
ATOM 663 O O . SER A 1 88 ? 21.826 -11.640 -15.801 1.00 66.75 88 SER A O 1
ATOM 665 N N . VAL A 1 89 ? 22.830 -11.691 -13.785 1.00 65.56 89 VAL A N 1
ATOM 666 C CA . VAL A 1 89 ? 24.069 -11.007 -14.195 1.00 65.56 89 VAL A CA 1
ATOM 667 C C . VAL A 1 89 ? 24.804 -11.799 -15.272 1.00 65.56 89 VAL A C 1
ATOM 669 O O . VAL A 1 89 ? 25.057 -11.255 -16.339 1.00 65.56 89 VAL A O 1
ATOM 672 N N . ALA A 1 90 ? 25.043 -13.094 -15.050 1.00 67.81 90 ALA A N 1
ATOM 673 C CA . ALA A 1 90 ? 25.703 -13.967 -16.021 1.00 67.81 90 ALA A CA 1
ATOM 674 C C . ALA A 1 90 ? 24.957 -13.997 -17.366 1.00 67.81 90 ALA A C 1
ATOM 676 O O . ALA A 1 90 ? 25.568 -13.945 -18.427 1.00 67.81 90 ALA A O 1
ATOM 677 N N . ARG A 1 91 ? 23.619 -13.992 -17.339 1.00 67.62 91 ARG A N 1
ATOM 678 C CA . ARG A 1 91 ? 22.803 -13.946 -18.558 1.00 67.62 91 ARG A CA 1
ATOM 679 C C . ARG A 1 91 ? 22.852 -12.587 -19.269 1.00 67.62 91 ARG A C 1
ATOM 681 O O . ARG A 1 91 ? 22.753 -12.547 -20.492 1.00 67.62 91 ARG A O 1
ATOM 688 N N . ILE A 1 92 ? 23.000 -11.482 -18.531 1.00 63.72 92 ILE A N 1
ATOM 689 C CA . ILE A 1 92 ? 23.230 -10.141 -19.100 1.00 63.72 92 ILE A CA 1
ATOM 690 C C . ILE A 1 92 ? 24.627 -10.067 -19.740 1.00 63.72 92 ILE A C 1
ATOM 692 O O . ILE A 1 92 ? 24.781 -9.501 -20.822 1.00 63.72 92 ILE A O 1
ATOM 696 N N . GLU A 1 93 ? 25.631 -10.679 -19.115 1.00 68.38 93 GLU A N 1
ATOM 697 C CA . GLU A 1 93 ? 26.982 -10.792 -19.673 1.00 68.38 93 GLU A CA 1
ATOM 698 C C . GLU A 1 93 ? 26.995 -11.651 -20.952 1.00 68.38 93 GLU A C 1
ATOM 700 O O . GLU A 1 93 ? 27.620 -11.270 -21.942 1.00 68.38 93 GLU A O 1
ATOM 705 N N . GLU A 1 94 ? 26.242 -12.758 -20.989 1.00 72.81 94 GLU A N 1
ATOM 706 C CA . GLU A 1 94 ? 26.105 -13.631 -22.169 1.00 72.81 94 GLU A CA 1
ATOM 707 C C . GLU A 1 94 ? 25.525 -12.912 -23.398 1.00 72.81 94 GLU A C 1
ATOM 709 O O . GLU A 1 94 ? 25.899 -13.230 -24.529 1.00 72.81 94 GLU A O 1
ATOM 714 N N . ILE A 1 95 ? 24.646 -11.923 -23.202 1.00 65.38 95 ILE A N 1
ATOM 715 C CA . ILE A 1 95 ? 24.103 -11.092 -24.293 1.00 65.38 95 ILE A CA 1
ATOM 716 C C . ILE A 1 95 ? 24.986 -9.874 -24.623 1.00 65.38 95 ILE A C 1
ATOM 718 O O . ILE A 1 95 ? 24.586 -9.024 -25.418 1.00 65.38 95 ILE A O 1
ATOM 722 N N . GLY A 1 96 ? 26.190 -9.791 -24.046 1.00 63.16 96 GLY A N 1
ATOM 723 C CA . GLY A 1 96 ? 27.185 -8.756 -24.337 1.00 63.16 96 GLY A CA 1
ATOM 724 C C . GLY A 1 96 ? 27.054 -7.477 -23.506 1.00 63.16 96 GLY A C 1
ATOM 725 O O . GLY A 1 96 ? 27.613 -6.449 -23.891 1.00 63.16 96 GLY A O 1
ATOM 726 N N . GLY A 1 97 ? 26.320 -7.507 -22.390 1.00 62.56 97 GLY A N 1
ATOM 727 C CA . GLY A 1 97 ? 26.266 -6.396 -21.442 1.00 62.56 97 GLY A CA 1
ATOM 728 C C . GLY A 1 97 ? 27.540 -6.311 -20.599 1.00 62.56 97 GLY A C 1
ATOM 729 O O . GLY A 1 97 ? 27.920 -7.277 -19.946 1.00 62.56 97 GLY A O 1
ATOM 730 N N . ASP A 1 98 ? 28.195 -5.150 -20.589 1.00 59.88 98 ASP A N 1
ATOM 731 C CA . ASP A 1 98 ? 29.347 -4.880 -19.722 1.00 59.88 98 ASP A CA 1
ATOM 732 C C . ASP A 1 98 ? 28.857 -4.423 -18.343 1.00 59.88 98 ASP A C 1
ATOM 734 O O . ASP A 1 98 ? 28.523 -3.254 -18.138 1.00 59.88 98 ASP A O 1
ATOM 738 N N . VAL A 1 99 ? 28.747 -5.367 -17.411 1.00 61.06 99 VAL A N 1
ATOM 739 C CA . VAL A 1 99 ? 28.213 -5.127 -16.071 1.00 61.06 99 VAL A CA 1
ATOM 740 C C . VAL A 1 99 ? 29.362 -5.019 -15.073 1.00 61.06 99 VAL A C 1
ATOM 742 O O . VAL A 1 99 ? 29.718 -5.983 -14.402 1.00 61.06 99 VAL A O 1
ATOM 745 N N . ARG A 1 100 ? 29.975 -3.838 -14.960 1.00 63.31 100 ARG A N 1
ATOM 746 C CA . ARG A 1 100 ? 31.126 -3.672 -14.048 1.00 63.31 100 ARG A CA 1
ATOM 747 C C . ARG A 1 100 ? 30.731 -3.274 -12.627 1.00 63.31 100 ARG A C 1
ATOM 749 O O . ARG A 1 100 ? 31.569 -3.371 -11.735 1.00 63.31 100 ARG A O 1
ATOM 756 N N . GLU A 1 101 ? 29.485 -2.845 -12.392 1.00 69.44 101 GLU A N 1
ATOM 757 C CA . GLU A 1 101 ? 29.044 -2.319 -11.091 1.00 69.44 101 GLU A CA 1
ATOM 758 C C . GLU A 1 101 ? 27.613 -2.754 -10.708 1.00 69.44 101 GLU A C 1
ATOM 760 O O . GLU A 1 101 ? 26.685 -2.684 -11.513 1.00 69.44 101 GLU A O 1
ATOM 765 N N . GLU A 1 102 ? 27.409 -3.133 -9.440 1.00 68.19 102 GLU A N 1
ATOM 766 C CA . GLU A 1 102 ? 26.105 -3.494 -8.841 1.00 68.19 102 GLU A CA 1
ATOM 767 C C . GLU A 1 102 ? 25.022 -2.423 -9.079 1.00 68.19 102 GLU A C 1
ATOM 769 O O . GLU A 1 102 ? 23.856 -2.726 -9.335 1.00 68.19 102 GLU A O 1
ATOM 774 N N . GLU A 1 103 ? 25.416 -1.149 -9.084 1.00 75.00 103 GLU A N 1
ATOM 775 C CA . GLU A 1 103 ? 24.524 -0.023 -9.363 1.00 75.00 103 GLU A CA 1
ATOM 776 C C . GLU A 1 103 ? 24.000 -0.022 -10.812 1.00 75.00 103 GLU A C 1
ATOM 778 O O . GLU A 1 103 ? 22.873 0.412 -11.061 1.00 75.00 103 GLU A O 1
ATOM 783 N N . GLN A 1 104 ? 24.772 -0.531 -11.779 1.00 73.38 104 GLN A N 1
ATOM 784 C CA . GLN A 1 104 ? 24.317 -0.669 -13.166 1.00 73.38 104 GLN A CA 1
ATOM 785 C C . GLN A 1 104 ? 23.258 -1.768 -13.286 1.00 73.38 104 GLN A C 1
ATOM 787 O O . GLN A 1 104 ? 22.226 -1.540 -13.915 1.00 73.38 104 GLN A O 1
ATOM 792 N N . LEU A 1 105 ? 23.448 -2.909 -12.614 1.00 68.62 105 LEU A N 1
ATOM 793 C CA . LEU A 1 105 ? 22.435 -3.973 -12.539 1.00 68.62 105 LEU A CA 1
ATOM 794 C C . LEU A 1 105 ? 21.149 -3.483 -11.905 1.00 68.62 105 LEU A C 1
ATOM 796 O O . LEU A 1 105 ? 20.064 -3.757 -12.410 1.00 68.62 105 LEU A O 1
ATOM 800 N N . ARG A 1 106 ? 21.270 -2.716 -10.820 1.00 72.00 106 ARG A N 1
ATOM 801 C CA . ARG A 1 106 ? 20.122 -2.117 -10.149 1.00 72.00 106 ARG A CA 1
ATOM 802 C C . ARG A 1 106 ? 19.343 -1.214 -11.103 1.00 72.00 106 ARG A C 1
ATOM 804 O O . ARG A 1 106 ? 18.122 -1.315 -11.156 1.00 72.00 106 ARG A O 1
ATOM 811 N N . LYS A 1 107 ? 20.026 -0.377 -11.891 1.00 78.50 107 LYS A N 1
ATOM 812 C CA . LYS A 1 107 ? 19.390 0.490 -12.900 1.00 78.50 107 LYS A CA 1
ATOM 813 C C . LYS A 1 107 ? 18.743 -0.302 -14.033 1.00 78.50 107 LYS A C 1
ATOM 815 O O . LYS A 1 107 ? 17.628 0.029 -14.418 1.00 78.50 107 LYS A O 1
ATOM 820 N N . ILE A 1 108 ? 19.399 -1.350 -14.530 1.00 72.19 108 ILE A N 1
ATOM 821 C CA . ILE A 1 108 ? 18.840 -2.241 -15.557 1.00 72.19 108 ILE A CA 1
ATOM 822 C C . ILE A 1 108 ? 17.585 -2.935 -15.018 1.00 72.19 108 ILE A C 1
ATOM 824 O O . ILE A 1 108 ? 16.544 -2.915 -15.666 1.00 72.19 108 ILE A O 1
ATOM 828 N N . GLY A 1 109 ? 17.642 -3.473 -13.799 1.00 72.88 109 GLY A N 1
ATOM 829 C CA . GLY A 1 109 ? 16.487 -4.056 -13.122 1.00 72.88 109 GLY A CA 1
ATOM 830 C C . GLY A 1 109 ? 15.356 -3.046 -12.927 1.00 72.88 109 GLY A C 1
ATOM 831 O O . GLY A 1 109 ? 14.205 -3.355 -13.223 1.00 72.88 109 GLY A O 1
ATOM 832 N N . GLU A 1 110 ? 15.670 -1.818 -12.501 1.00 78.38 110 GLU A N 1
ATOM 833 C CA . GLU A 1 110 ? 14.696 -0.725 -12.394 1.00 78.38 110 GLU A CA 1
ATOM 834 C C . GLU A 1 110 ? 14.079 -0.359 -13.750 1.00 78.38 110 GLU A C 1
ATOM 836 O O . GLU A 1 110 ? 12.888 -0.073 -13.796 1.00 78.38 110 GLU A O 1
ATOM 841 N N . GLN A 1 111 ? 14.833 -0.384 -14.849 1.00 77.12 111 GLN A N 1
ATOM 842 C CA . GLN A 1 111 ? 14.309 -0.105 -16.190 1.00 77.12 111 GLN A CA 1
ATOM 843 C C . GLN A 1 111 ? 13.408 -1.236 -16.697 1.00 77.12 111 GLN A C 1
ATOM 845 O O . GLN A 1 111 ? 12.283 -0.979 -17.131 1.00 77.12 111 GLN A O 1
ATOM 850 N N . LEU A 1 112 ? 13.869 -2.484 -16.581 1.00 71.88 112 LEU A N 1
ATOM 851 C CA . LEU A 1 112 ? 13.141 -3.671 -17.037 1.00 71.88 112 LEU A CA 1
ATOM 852 C C . LEU A 1 112 ? 11.847 -3.879 -16.251 1.00 71.88 112 LEU A C 1
ATOM 854 O O . LEU A 1 112 ? 10.804 -4.177 -16.830 1.00 71.88 112 LEU A O 1
ATOM 858 N N . VAL A 1 113 ? 11.889 -3.687 -14.932 1.00 78.00 113 VAL A N 1
ATOM 859 C CA . VAL A 1 113 ? 10.698 -3.784 -14.082 1.00 78.00 113 VAL A CA 1
ATOM 860 C C . VAL A 1 113 ? 9.843 -2.529 -14.206 1.00 78.00 113 VAL A C 1
ATOM 862 O O . VAL A 1 113 ? 8.623 -2.614 -14.325 1.00 78.00 113 VAL A O 1
ATOM 865 N N . GLY A 1 114 ? 10.475 -1.358 -14.198 1.00 79.06 114 GLY A N 1
ATOM 866 C CA . GLY A 1 114 ? 9.804 -0.072 -14.084 1.00 79.06 114 GLY A CA 1
ATOM 867 C C . GLY A 1 114 ? 8.852 0.226 -15.230 1.00 79.06 114 GLY A C 1
ATOM 868 O O . GLY A 1 114 ? 7.793 0.785 -14.966 1.00 79.06 114 GLY A O 1
ATOM 869 N N . GLY A 1 115 ? 9.182 -0.183 -16.458 1.00 79.62 115 GLY A N 1
ATOM 870 C CA . GLY A 1 115 ? 8.366 0.040 -17.658 1.00 79.62 115 GLY A CA 1
ATOM 871 C C . GLY A 1 115 ? 7.503 -1.149 -18.097 1.00 79.62 115 GLY A C 1
ATOM 872 O O . GLY A 1 115 ? 6.877 -1.080 -19.162 1.00 79.62 115 GLY A O 1
ATOM 873 N N . SER A 1 116 ? 7.484 -2.246 -17.331 1.00 82.88 116 SER A N 1
ATOM 874 C CA . SER A 1 116 ? 6.817 -3.479 -17.752 1.00 82.88 116 SER A CA 1
ATOM 875 C C . SER A 1 116 ? 5.307 -3.427 -17.537 1.00 82.88 116 SER A C 1
ATOM 877 O O . SER A 1 116 ? 4.810 -3.326 -16.415 1.00 82.88 116 SER A O 1
ATOM 879 N N . ARG A 1 117 ? 4.558 -3.606 -18.627 1.00 83.38 117 ARG A N 1
ATOM 880 C CA . ARG A 1 117 ? 3.097 -3.734 -18.601 1.00 83.38 117 ARG A CA 1
ATOM 881 C C . ARG A 1 117 ? 2.626 -4.900 -17.730 1.00 83.38 117 ARG A C 1
ATOM 883 O O . ARG A 1 117 ? 1.603 -4.783 -17.064 1.00 83.38 117 ARG A O 1
ATOM 890 N N . ALA A 1 118 ? 3.383 -5.997 -17.701 1.00 82.81 118 ALA A N 1
ATOM 891 C CA . ALA A 1 118 ? 3.054 -7.191 -16.922 1.00 82.81 118 ALA A CA 1
ATOM 892 C C . ALA A 1 118 ? 3.117 -6.958 -15.403 1.00 82.81 118 ALA A C 1
ATOM 894 O O . ALA A 1 118 ? 2.566 -7.742 -14.631 1.00 82.81 118 ALA A O 1
ATOM 895 N N . LEU A 1 119 ? 3.795 -5.891 -14.967 1.00 87.69 119 LEU A N 1
ATOM 896 C CA . LEU A 1 119 ? 3.968 -5.566 -13.554 1.00 87.69 119 LEU A CA 1
ATOM 897 C C . LEU A 1 119 ? 3.030 -4.457 -13.065 1.00 87.69 119 LEU A C 1
ATOM 899 O O . LEU A 1 119 ? 2.993 -4.190 -11.861 1.00 87.69 119 LEU A O 1
ATOM 903 N N . VAL A 1 120 ? 2.223 -3.879 -13.963 1.00 88.00 120 VAL A N 1
ATOM 904 C CA . VAL A 1 120 ? 1.147 -2.946 -13.608 1.00 88.00 120 VAL A CA 1
ATOM 905 C C . VAL A 1 120 ? 0.181 -3.629 -12.653 1.00 88.00 120 VAL A C 1
ATOM 907 O O . VAL A 1 120 ? -0.382 -4.676 -12.967 1.00 88.00 120 VAL A O 1
ATOM 910 N N . ASP A 1 121 ? 0.012 -3.024 -11.479 1.00 90.19 121 ASP A N 1
ATOM 911 C CA . ASP A 1 121 ? -0.813 -3.541 -10.387 1.00 90.19 121 ASP A CA 1
ATOM 912 C C . ASP A 1 121 ? -0.642 -5.048 -10.120 1.00 90.19 121 ASP A C 1
ATOM 914 O O . ASP A 1 121 ? -1.603 -5.807 -9.944 1.00 90.19 121 ASP A O 1
ATOM 918 N N . CYS A 1 122 ? 0.613 -5.501 -10.153 1.00 91.81 122 CYS A N 1
ATOM 919 C CA . CYS A 1 122 ? 0.916 -6.919 -10.048 1.00 91.81 122 CYS A CA 1
ATOM 920 C C . CYS A 1 122 ? 0.401 -7.544 -8.732 1.00 91.81 122 CYS A C 1
ATOM 922 O O . CYS A 1 122 ? 0.350 -6.877 -7.686 1.00 91.81 122 CYS A O 1
ATOM 924 N N . PRO A 1 123 ? 0.044 -8.842 -8.758 1.00 93.88 123 PRO A N 1
ATOM 925 C CA . PRO A 1 123 ? -0.375 -9.566 -7.566 1.00 93.88 123 PRO A CA 1
ATOM 926 C C . PRO A 1 123 ? 0.793 -9.832 -6.602 1.00 93.88 123 PRO A C 1
ATOM 928 O O . PRO A 1 123 ? 1.967 -9.551 -6.872 1.00 93.88 123 PRO A O 1
ATOM 931 N N . LEU A 1 124 ? 0.455 -10.424 -5.458 1.00 94.19 124 LEU A N 1
ATOM 932 C CA . LEU A 1 124 ? 1.404 -11.123 -4.609 1.00 94.19 124 LEU A CA 1
ATOM 933 C C . LEU A 1 124 ? 2.087 -12.253 -5.375 1.00 94.19 124 LEU A C 1
ATOM 935 O O . LEU A 1 124 ? 1.457 -13.002 -6.118 1.00 94.19 124 LEU A O 1
ATOM 939 N N . HIS A 1 125 ? 3.383 -12.394 -5.124 1.00 91.81 125 HIS A N 1
ATOM 940 C CA . HIS A 1 125 ? 4.117 -13.592 -5.494 1.00 91.81 125 HIS A CA 1
ATOM 941 C C . HIS A 1 125 ? 3.671 -14.754 -4.579 1.00 91.81 125 HIS A C 1
ATOM 943 O O . HIS A 1 125 ? 3.349 -14.487 -3.416 1.00 91.81 125 HIS A O 1
ATOM 949 N N . PRO A 1 126 ? 3.706 -16.034 -5.007 1.00 87.94 126 PRO A N 1
ATOM 950 C CA . PRO A 1 126 ? 3.409 -17.175 -4.128 1.00 87.94 126 PRO A CA 1
ATOM 951 C C . PRO A 1 126 ? 4.173 -17.144 -2.797 1.00 87.94 126 PRO A C 1
ATOM 953 O O . PRO A 1 126 ? 3.606 -17.379 -1.733 1.00 87.94 126 PRO A O 1
ATOM 956 N N . TYR A 1 127 ? 5.442 -16.733 -2.835 1.00 86.94 127 TYR A N 1
ATOM 957 C CA . TYR A 1 127 ? 6.240 -16.506 -1.627 1.00 86.94 127 TYR A CA 1
ATOM 958 C C . TYR A 1 127 ? 5.622 -15.453 -0.682 1.00 86.94 127 TYR A C 1
ATOM 960 O O . TYR A 1 127 ? 5.612 -15.635 0.533 1.00 86.94 127 TYR A O 1
ATOM 968 N N . GLY A 1 128 ? 5.060 -14.370 -1.226 1.00 92.38 128 GLY A N 1
ATOM 969 C CA . GLY A 1 128 ? 4.344 -13.356 -0.452 1.00 92.38 128 GLY A CA 1
ATOM 970 C C . GLY A 1 128 ? 3.079 -13.895 0.220 1.00 92.38 128 GLY A C 1
ATOM 971 O O . GLY A 1 128 ? 2.777 -13.512 1.345 1.00 92.38 128 GLY A O 1
ATOM 972 N N . ILE A 1 129 ? 2.377 -14.841 -0.408 1.00 91.06 129 ILE A N 1
ATOM 973 C CA . ILE A 1 129 ? 1.230 -15.522 0.215 1.00 91.06 129 ILE A CA 1
ATOM 974 C C . ILE A 1 129 ? 1.699 -16.293 1.457 1.00 91.06 129 ILE A C 1
ATOM 976 O O . ILE A 1 129 ? 1.179 -16.074 2.551 1.00 91.06 129 ILE A O 1
ATOM 980 N N . VAL A 1 130 ? 2.768 -17.085 1.333 1.00 90.19 130 VAL A N 1
ATOM 981 C CA . VAL A 1 130 ? 3.364 -17.806 2.473 1.00 90.19 130 VAL A CA 1
ATOM 982 C C . VAL A 1 130 ? 3.822 -16.841 3.577 1.00 90.19 130 VAL A C 1
ATOM 984 O O . VAL A 1 130 ? 3.651 -17.130 4.762 1.00 90.19 130 VAL A O 1
ATOM 987 N N . GLN A 1 131 ? 4.372 -15.671 3.223 1.00 92.19 131 GLN A N 1
ATOM 988 C CA . GLN A 1 131 ? 4.710 -14.635 4.210 1.00 92.19 131 GLN A CA 1
ATOM 989 C C . GLN A 1 131 ? 3.480 -14.179 5.001 1.00 92.19 131 GLN A C 1
ATOM 991 O O . GLN A 1 131 ? 3.558 -14.076 6.225 1.00 92.19 131 GLN A O 1
ATOM 996 N N . THR A 1 132 ? 2.355 -13.921 4.327 1.00 95.38 132 THR A N 1
ATOM 997 C CA . THR A 1 132 ? 1.123 -13.491 5.006 1.00 95.38 132 THR A CA 1
ATOM 998 C C . THR A 1 132 ? 0.565 -14.566 5.930 1.00 95.38 132 THR A C 1
ATOM 1000 O O . THR A 1 132 ? 0.254 -14.268 7.079 1.00 95.38 132 THR A O 1
ATOM 1003 N N . GLU A 1 133 ? 0.531 -15.826 5.497 1.00 92.94 133 GLU A N 1
ATOM 1004 C CA . GLU A 1 133 ? 0.047 -16.946 6.315 1.00 92.94 133 GLU A CA 1
ATOM 1005 C C . GLU A 1 133 ? 0.884 -17.118 7.586 1.00 92.94 133 GLU A C 1
ATOM 1007 O O . GLU A 1 133 ? 0.346 -17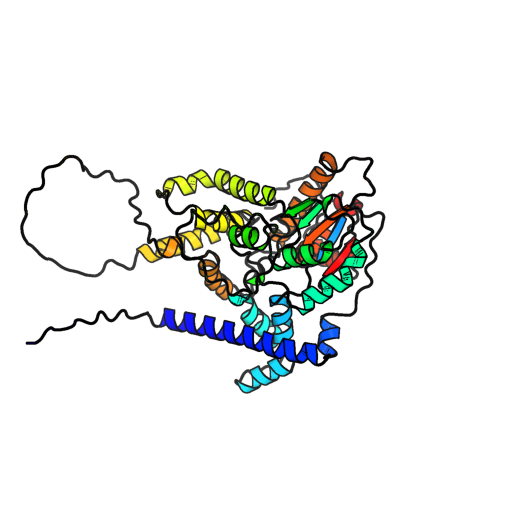.231 8.689 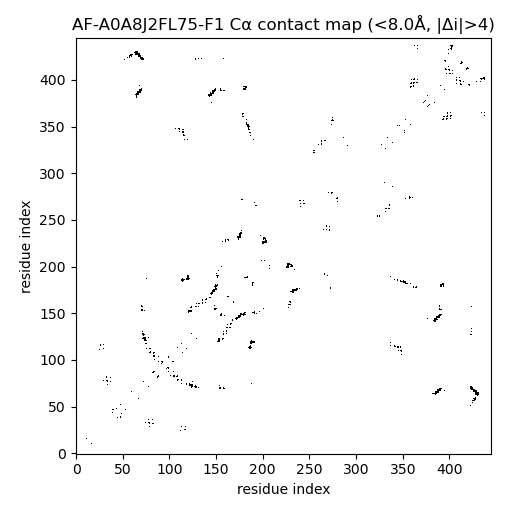1.00 92.94 133 GLU A O 1
ATOM 1012 N N . LYS A 1 134 ? 2.214 -17.038 7.455 1.00 92.44 134 LYS A N 1
ATOM 1013 C CA . LYS A 1 134 ? 3.135 -17.100 8.596 1.00 92.44 134 LYS A CA 1
ATOM 1014 C C . LYS A 1 134 ? 2.950 -15.941 9.573 1.00 92.44 134 LYS A C 1
ATOM 1016 O O . LYS A 1 134 ? 3.275 -16.104 10.742 1.00 92.44 134 LYS A O 1
ATOM 1021 N N . ARG A 1 135 ? 2.460 -14.778 9.132 1.00 93.81 135 ARG A N 1
ATOM 1022 C CA . ARG A 1 135 ? 2.303 -13.572 9.967 1.00 93.81 135 ARG A CA 1
ATOM 1023 C C . ARG A 1 135 ? 0.886 -13.365 10.498 1.00 93.81 135 ARG A C 1
ATOM 1025 O O . ARG A 1 135 ? 0.733 -12.621 11.461 1.00 93.81 135 ARG A O 1
ATOM 1032 N N . ALA A 1 136 ? -0.118 -14.037 9.936 1.00 96.19 136 ALA A N 1
ATOM 1033 C CA . ALA A 1 136 ? -1.526 -13.866 10.303 1.00 96.19 136 ALA A CA 1
ATOM 1034 C C . ALA A 1 136 ? -1.786 -14.031 11.813 1.00 96.19 136 ALA A C 1
ATOM 1036 O O . ALA A 1 136 ? -2.538 -13.257 12.400 1.00 96.19 136 ALA A O 1
ATOM 1037 N N . HIS A 1 137 ? -1.104 -14.980 12.466 1.00 95.56 137 HIS A N 1
ATOM 1038 C CA . HIS A 1 137 ? -1.248 -15.229 13.905 1.00 95.56 137 HIS A CA 1
ATOM 1039 C C . HIS A 1 137 ? -0.861 -14.031 14.788 1.00 95.56 137 HIS A C 1
ATOM 1041 O O . HIS A 1 137 ? -1.377 -13.904 15.890 1.00 95.56 137 HIS A O 1
ATOM 1047 N N . LEU A 1 138 ? 0.005 -13.127 14.316 1.00 95.44 138 LEU A N 1
ATOM 1048 C CA . LEU A 1 138 ? 0.392 -11.932 15.077 1.00 95.44 138 LEU A CA 1
ATOM 1049 C C . LEU A 1 138 ? -0.759 -10.933 15.213 1.00 95.44 138 LEU A C 1
ATOM 1051 O O . LEU A 1 138 ? -0.739 -10.089 16.101 1.00 95.44 138 LEU A O 1
ATOM 1055 N N . LEU A 1 139 ? -1.744 -11.013 14.319 1.00 96.69 139 LEU A N 1
ATOM 1056 C CA . LEU A 1 139 ? -2.899 -10.126 14.305 1.00 96.69 139 LEU A CA 1
ATOM 1057 C C . LEU A 1 139 ? -4.116 -10.737 15.007 1.00 96.69 139 LEU A C 1
ATOM 1059 O O . LEU A 1 139 ? -5.064 -10.011 15.254 1.00 96.69 139 LEU A O 1
ATOM 1063 N N . HIS A 1 140 ? -4.099 -12.035 15.340 1.00 96.19 140 HIS A N 1
ATOM 1064 C CA . HIS A 1 140 ? -5.268 -12.776 15.849 1.00 96.19 140 HIS A CA 1
ATOM 1065 C C . HIS A 1 140 ? -5.859 -12.206 17.137 1.00 96.19 140 HIS A C 1
ATOM 1067 O O . HIS A 1 140 ? -7.080 -12.201 17.294 1.00 96.19 140 HIS A O 1
ATOM 1073 N N . ASP A 1 141 ? -4.992 -11.726 18.025 1.00 95.06 141 ASP A N 1
ATOM 1074 C CA . ASP A 1 141 ? -5.373 -11.189 19.333 1.00 95.06 141 ASP A CA 1
ATOM 1075 C C . ASP A 1 141 ? -5.649 -9.677 19.298 1.00 95.06 141 ASP A C 1
ATOM 1077 O O . ASP A 1 141 ? -5.922 -9.062 20.332 1.00 95.06 141 ASP A O 1
ATOM 1081 N N . VAL A 1 142 ? -5.566 -9.050 18.121 1.00 96.06 142 VAL A N 1
ATOM 1082 C CA . VAL A 1 142 ? -5.787 -7.614 17.966 1.00 96.06 142 VAL A CA 1
ATOM 1083 C C . VAL A 1 142 ? -7.260 -7.345 17.667 1.00 96.06 142 VAL A C 1
ATOM 1085 O O . VAL A 1 142 ? -7.808 -7.784 16.659 1.00 96.06 142 VAL A O 1
ATOM 1088 N N . ASP A 1 143 ? -7.902 -6.563 18.532 1.00 96.06 143 ASP A N 1
ATOM 1089 C CA . ASP A 1 143 ? -9.293 -6.139 18.358 1.00 96.06 143 ASP A CA 1
ATOM 1090 C C . ASP A 1 143 ? -9.379 -5.002 17.330 1.00 96.06 143 ASP A C 1
ATOM 1092 O O . ASP A 1 143 ? -9.254 -3.822 17.659 1.00 96.06 143 ASP A O 1
ATOM 1096 N N . PHE A 1 144 ? -9.511 -5.341 16.049 1.00 96.88 144 PHE A N 1
ATOM 1097 C CA . PHE A 1 144 ? -9.605 -4.349 14.979 1.00 96.88 144 PHE A CA 1
ATOM 1098 C C . PHE A 1 144 ? -11.029 -3.809 14.819 1.00 96.88 144 PHE A C 1
ATOM 1100 O O . PHE A 1 144 ? -11.975 -4.564 14.610 1.00 96.88 144 PHE A O 1
ATOM 1107 N N . HIS A 1 145 ? -11.165 -2.483 14.792 1.00 96.31 145 HIS A N 1
ATOM 1108 C CA . HIS A 1 145 ? -12.407 -1.824 14.376 1.00 96.31 145 HIS A CA 1
ATOM 1109 C C . HIS A 1 145 ? -12.480 -1.677 12.849 1.00 96.31 145 HIS A C 1
ATOM 1111 O O . HIS A 1 145 ? -13.489 -1.960 12.201 1.00 96.31 145 HIS A O 1
ATOM 1117 N N . THR A 1 146 ? -11.402 -1.189 12.238 1.00 96.94 146 THR A N 1
ATOM 1118 C CA . THR A 1 146 ? -11.335 -0.930 10.793 1.00 96.94 146 THR A CA 1
ATOM 1119 C C . THR A 1 146 ? -9.920 -1.156 10.293 1.00 96.94 146 THR A C 1
ATOM 1121 O O . THR A 1 146 ? -8.961 -0.861 11.000 1.00 96.94 146 THR A O 1
ATOM 1124 N N . VAL A 1 147 ? -9.785 -1.640 9.064 1.00 98.06 147 VAL A N 1
ATOM 1125 C CA . VAL A 1 147 ? -8.517 -1.773 8.351 1.00 98.06 147 VAL A CA 1
ATOM 1126 C C . VAL A 1 147 ? -8.607 -0.962 7.062 1.00 98.06 147 VAL A C 1
ATOM 1128 O O . VAL A 1 147 ? -9.418 -1.269 6.192 1.00 98.06 147 VAL A O 1
ATOM 1131 N N . LEU A 1 148 ? -7.785 0.081 6.944 1.00 97.69 148 LEU A N 1
ATOM 1132 C CA . LEU A 1 148 ? -7.618 0.855 5.717 1.00 97.69 148 LEU A CA 1
ATOM 1133 C C . LEU A 1 148 ? -6.662 0.114 4.784 1.00 97.69 148 LEU A C 1
ATOM 1135 O O . LEU A 1 148 ? -5.575 -0.287 5.202 1.00 97.69 148 LEU A O 1
ATOM 1139 N N . VAL A 1 149 ? -7.036 -0.061 3.522 1.00 97.69 149 VAL A N 1
ATOM 1140 C CA . VAL A 1 149 ? -6.268 -0.872 2.572 1.00 97.69 149 VAL A CA 1
ATOM 1141 C C . VAL A 1 149 ? -5.972 -0.064 1.322 1.00 97.69 149 VAL A C 1
ATOM 1143 O O . VAL A 1 149 ? -6.866 0.540 0.730 1.00 97.69 149 VAL A O 1
ATOM 1146 N N . SER A 1 150 ? -4.705 -0.051 0.911 1.00 96.69 150 SER A N 1
ATOM 1147 C CA . SER A 1 150 ? -4.313 0.527 -0.375 1.00 96.69 150 SER A CA 1
ATOM 1148 C C . SER A 1 150 ? -5.045 -0.182 -1.516 1.00 96.69 150 SER A C 1
ATOM 1150 O O . SER A 1 150 ? -5.182 -1.410 -1.484 1.00 96.69 150 SER A O 1
ATOM 1152 N N . PRO A 1 151 ? -5.468 0.557 -2.554 1.00 94.25 151 PRO A N 1
ATOM 1153 C CA . PRO A 1 151 ? -6.222 -0.007 -3.663 1.00 94.25 151 PRO A CA 1
ATOM 1154 C C . PRO A 1 151 ? -5.381 -0.888 -4.598 1.00 94.25 151 PRO A C 1
ATOM 1156 O O . PRO A 1 151 ? -5.924 -1.388 -5.571 1.00 94.25 151 PRO A O 1
ATOM 1159 N N . LEU A 1 152 ? -4.077 -1.077 -4.365 1.00 94.25 152 LEU A N 1
ATOM 1160 C CA . LEU A 1 152 ? -3.262 -1.949 -5.214 1.00 94.25 152 LEU A CA 1
ATOM 1161 C C . LEU A 1 152 ? -3.562 -3.433 -4.935 1.00 94.25 152 LEU A C 1
ATOM 1163 O O . LEU A 1 152 ? -3.738 -3.860 -3.793 1.00 94.25 152 LEU A O 1
ATOM 1167 N N . ARG A 1 153 ? -3.594 -4.260 -5.982 1.00 94.25 153 ARG A N 1
ATOM 1168 C CA . ARG A 1 153 ? -3.945 -5.688 -5.918 1.00 94.25 153 ARG A CA 1
ATOM 1169 C C . ARG A 1 153 ? -3.152 -6.417 -4.839 1.00 94.25 153 ARG A C 1
ATOM 1171 O O . ARG A 1 153 ? -3.723 -7.141 -4.029 1.00 94.25 153 ARG A O 1
ATOM 1178 N N . ARG A 1 154 ? -1.839 -6.185 -4.771 1.00 96.44 154 ARG A N 1
ATOM 1179 C CA . ARG A 1 154 ? -0.959 -6.800 -3.764 1.00 96.44 154 ARG A CA 1
ATOM 1180 C C . ARG A 1 154 ? -1.311 -6.442 -2.316 1.00 96.44 154 ARG A C 1
ATOM 1182 O O . ARG A 1 154 ? -1.152 -7.291 -1.441 1.00 96.44 154 ARG A O 1
ATOM 1189 N N . THR A 1 155 ? -1.785 -5.226 -2.031 1.00 97.69 155 THR A N 1
ATOM 1190 C CA . THR A 1 155 ? -2.203 -4.829 -0.672 1.00 97.69 155 THR A CA 1
ATOM 1191 C C . THR A 1 155 ? -3.548 -5.439 -0.313 1.00 97.69 155 THR A C 1
ATOM 1193 O O . THR A 1 155 ? -3.693 -5.937 0.802 1.00 97.69 155 THR A O 1
ATOM 1196 N N . LEU A 1 156 ? -4.478 -5.507 -1.269 1.00 96.75 156 LEU A N 1
ATOM 1197 C CA . LEU A 1 156 ? -5.761 -6.194 -1.101 1.00 96.75 156 LEU A CA 1
ATOM 1198 C C . LEU A 1 156 ? -5.565 -7.694 -0.825 1.00 96.75 156 LEU A C 1
ATOM 1200 O O . LEU A 1 156 ? -6.107 -8.206 0.150 1.00 96.75 156 LEU A O 1
ATOM 1204 N N . GLN A 1 157 ? -4.712 -8.382 -1.596 1.00 96.12 157 GLN A N 1
ATOM 1205 C CA . GLN A 1 157 ? -4.377 -9.796 -1.351 1.00 96.12 157 GLN A CA 1
ATOM 1206 C C . GLN A 1 157 ? -3.636 -10.001 -0.029 1.00 96.12 157 GLN A C 1
ATOM 1208 O O . GLN A 1 157 ? -3.875 -10.986 0.662 1.00 96.12 157 GLN A O 1
ATOM 1213 N N . THR A 1 158 ? -2.747 -9.073 0.347 1.00 97.88 158 THR A N 1
ATOM 1214 C CA . THR A 1 158 ? -2.073 -9.150 1.652 1.00 97.88 158 THR A CA 1
ATOM 1215 C C . THR A 1 158 ? -3.102 -9.077 2.777 1.00 97.88 158 THR A C 1
ATOM 1217 O O . THR A 1 158 ? -3.057 -9.885 3.701 1.00 97.88 158 THR A O 1
ATOM 1220 N N . CYS A 1 159 ? -4.033 -8.124 2.694 1.00 98.06 159 CYS A N 1
ATOM 1221 C CA . CYS A 1 159 ? -5.083 -7.949 3.686 1.00 98.06 159 CYS A CA 1
ATOM 1222 C C . CYS A 1 159 ? -5.991 -9.184 3.764 1.00 98.06 159 CYS A C 1
ATOM 1224 O O . CYS A 1 159 ? -6.168 -9.738 4.847 1.00 98.06 159 CYS A O 1
ATOM 1226 N N . ASP A 1 160 ? -6.485 -9.673 2.627 1.00 96.88 160 ASP A N 1
ATOM 1227 C CA . ASP A 1 160 ? -7.334 -10.865 2.582 1.00 96.88 160 ASP A CA 1
ATOM 1228 C C . ASP A 1 160 ? -6.644 -12.082 3.206 1.00 96.88 160 ASP A C 1
ATOM 1230 O O . ASP A 1 160 ? -7.206 -12.704 4.105 1.00 96.88 160 ASP A O 1
ATOM 1234 N N . SER A 1 161 ? -5.387 -12.360 2.849 1.00 96.56 161 SER A N 1
ATOM 1235 C CA . SER A 1 161 ? -4.639 -13.484 3.426 1.00 96.56 161 SER A CA 1
ATOM 1236 C C . SER A 1 161 ? -4.354 -13.332 4.925 1.00 96.56 161 SER A C 1
ATOM 1238 O O . SER A 1 161 ? -4.496 -14.305 5.665 1.00 96.56 161 SER A O 1
ATOM 1240 N N . LEU A 1 162 ? -3.987 -12.133 5.400 1.00 97.50 162 LEU A N 1
ATOM 1241 C CA . LEU A 1 162 ? -3.707 -11.885 6.823 1.00 97.50 162 LEU A CA 1
ATOM 1242 C C . LEU A 1 162 ? -4.948 -12.052 7.705 1.00 97.50 162 LEU A C 1
ATOM 1244 O O . LEU A 1 162 ? -4.850 -12.566 8.817 1.00 97.50 162 LEU A O 1
ATOM 1248 N N . PHE A 1 163 ? -6.110 -11.617 7.217 1.00 97.81 163 PHE A N 1
ATOM 1249 C CA . PHE A 1 163 ? -7.349 -11.607 7.992 1.00 97.81 163 PHE A CA 1
ATOM 1250 C C . PHE A 1 163 ? -8.264 -12.801 7.704 1.00 97.81 163 PHE A C 1
ATOM 1252 O O . PHE A 1 163 ? -9.282 -12.966 8.380 1.00 97.81 163 PHE A O 1
ATOM 1259 N N . LYS A 1 164 ? -7.894 -13.675 6.759 1.00 95.94 164 LYS A N 1
ATOM 1260 C CA . LYS A 1 164 ? -8.680 -14.843 6.338 1.00 95.94 164 LYS A CA 1
ATOM 1261 C C . LYS A 1 164 ? -9.168 -15.692 7.507 1.00 95.94 164 LYS A C 1
ATOM 1263 O O . LYS A 1 164 ? -10.326 -16.111 7.502 1.00 95.94 164 LYS A O 1
ATOM 1268 N N . THR A 1 165 ? -8.306 -15.932 8.495 1.00 96.38 165 THR A N 1
ATOM 1269 C CA . THR A 1 165 ? -8.587 -16.763 9.677 1.00 96.38 165 THR A CA 1
ATOM 1270 C C . THR A 1 165 ? -8.830 -15.949 10.947 1.00 96.38 165 THR A C 1
ATOM 1272 O O . THR A 1 165 ? -8.913 -16.538 12.021 1.00 96.38 165 THR A O 1
ATOM 1275 N N . HIS A 1 166 ? -8.923 -14.618 10.866 1.00 97.75 166 HIS A N 1
ATOM 1276 C CA . HIS A 1 166 ? -9.056 -13.762 12.044 1.00 97.75 166 HIS A CA 1
ATOM 1277 C C . HIS A 1 166 ? -10.370 -14.058 12.797 1.00 97.75 166 HIS A C 1
ATOM 1279 O O . HIS A 1 166 ? -11.438 -14.036 12.176 1.00 97.75 166 HIS A O 1
ATOM 1285 N N . PRO A 1 167 ? -10.352 -14.289 14.126 1.00 97.62 167 PRO A N 1
ATOM 1286 C CA . PRO A 1 167 ? -11.540 -14.728 14.871 1.00 97.62 167 PRO A CA 1
ATOM 1287 C C . PRO A 1 167 ? -12.684 -13.707 14.827 1.00 97.62 167 PRO A C 1
ATOM 1289 O O . PRO A 1 167 ? -13.859 -14.063 14.856 1.00 97.62 167 PRO A O 1
ATOM 1292 N N . GLN A 1 168 ? -12.343 -12.424 14.716 1.00 96.88 168 GLN A N 1
ATOM 1293 C CA . GLN A 1 168 ? -13.306 -11.327 14.635 1.00 96.88 168 GLN A CA 1
ATOM 1294 C C . GLN A 1 168 ? -13.514 -10.789 13.213 1.00 96.88 168 GLN A C 1
ATOM 1296 O O . GLN A 1 168 ? -14.093 -9.721 13.064 1.00 96.88 168 GLN A O 1
ATOM 1301 N N . ARG A 1 169 ? -13.076 -11.497 12.161 1.00 96.31 169 ARG A N 1
ATOM 1302 C CA . ARG A 1 169 ? -13.098 -11.007 10.767 1.00 96.31 169 ARG A CA 1
ATOM 1303 C C . ARG A 1 169 ? -14.422 -10.357 10.350 1.00 96.31 169 ARG A C 1
ATOM 1305 O O . ARG A 1 169 ? -14.407 -9.303 9.737 1.00 96.31 169 ARG A O 1
ATOM 1312 N N . ALA A 1 170 ? -15.556 -10.957 10.721 1.00 95.62 170 ALA A N 1
ATOM 1313 C CA . ALA A 1 170 ? -16.892 -10.458 10.376 1.00 95.62 170 ALA A CA 1
ATOM 1314 C C . ALA A 1 170 ? -17.278 -9.126 11.056 1.00 95.62 170 ALA A C 1
ATOM 1316 O O . ALA A 1 170 ? -18.259 -8.507 10.662 1.00 95.62 170 ALA A O 1
ATOM 1317 N N . LYS A 1 171 ? -16.547 -8.707 12.095 1.00 96.19 171 LYS A N 1
ATOM 1318 C CA . LYS A 1 171 ? -16.749 -7.436 12.808 1.00 96.19 171 LYS A CA 1
ATOM 1319 C C . LYS A 1 171 ? -15.820 -6.328 12.308 1.00 96.19 171 LYS A C 1
ATOM 1321 O O . LYS A 1 171 ? -16.053 -5.165 12.617 1.00 96.19 171 LYS A O 1
ATOM 1326 N N . ILE A 1 172 ? -14.771 -6.688 11.571 1.00 96.50 172 ILE A N 1
ATOM 1327 C CA . ILE A 1 172 ? -13.773 -5.747 11.071 1.00 96.50 172 ILE A CA 1
ATOM 1328 C C . ILE A 1 172 ? -14.305 -5.116 9.789 1.00 96.50 172 ILE A C 1
ATOM 1330 O O . ILE A 1 172 ? -14.697 -5.820 8.860 1.00 96.50 172 ILE A O 1
ATOM 1334 N N . ARG A 1 173 ? -14.267 -3.785 9.710 1.00 96.38 173 ARG A N 1
ATOM 1335 C CA . ARG A 1 173 ? -14.532 -3.070 8.456 1.00 96.38 173 ARG A CA 1
ATOM 1336 C C . ARG A 1 173 ? -13.257 -2.983 7.621 1.00 96.38 173 ARG A C 1
ATOM 1338 O O . ARG A 1 173 ? -12.265 -2.438 8.096 1.00 96.38 173 ARG A O 1
ATOM 1345 N N . PHE A 1 174 ? -13.277 -3.462 6.382 1.00 97.12 174 PHE A N 1
ATOM 1346 C CA . PHE A 1 174 ? -12.139 -3.358 5.462 1.00 97.12 174 PHE A CA 1
ATOM 1347 C C . PHE A 1 174 ? -12.407 -2.255 4.446 1.00 97.12 174 PHE A C 1
ATOM 1349 O O . PHE A 1 174 ? -13.207 -2.442 3.540 1.00 97.12 174 PHE A O 1
ATOM 1356 N N . LEU A 1 175 ? -11.767 -1.100 4.601 1.00 95.38 175 LEU A N 1
ATOM 1357 C CA . LEU A 1 175 ? -12.053 0.094 3.810 1.00 95.38 175 LEU A CA 1
ATOM 1358 C C . LEU A 1 175 ? -10.943 0.344 2.793 1.00 95.38 175 LEU A C 1
ATOM 1360 O O . LEU A 1 175 ? -9.789 0.567 3.169 1.00 95.38 175 LEU A O 1
ATOM 1364 N N . VAL A 1 176 ? -11.276 0.343 1.503 1.00 94.81 176 VAL A N 1
ATOM 1365 C CA . VAL A 1 176 ? -10.302 0.679 0.460 1.00 94.81 176 VAL A CA 1
ATOM 1366 C C . VAL A 1 176 ? -10.087 2.186 0.451 1.00 94.81 176 VAL A C 1
ATOM 1368 O O . VAL A 1 176 ? -11.018 2.953 0.212 1.00 94.81 176 VAL A O 1
ATOM 1371 N N . PHE A 1 177 ? -8.851 2.622 0.702 1.00 94.38 177 PHE A N 1
ATOM 1372 C CA . PHE A 1 177 ? -8.535 4.035 0.883 1.00 94.38 177 PHE A CA 1
ATOM 1373 C C . PHE A 1 177 ? -7.485 4.519 -0.135 1.00 94.38 177 PHE A C 1
ATOM 1375 O O . PHE A 1 177 ? -6.302 4.217 0.013 1.00 94.38 177 PHE A O 1
ATOM 1382 N N . PRO A 1 178 ? -7.870 5.286 -1.177 1.00 90.06 178 PRO A N 1
ATOM 1383 C CA . PRO A 1 178 ? -6.965 5.652 -2.274 1.00 90.06 178 PRO A CA 1
ATOM 1384 C C . PRO A 1 178 ? -5.685 6.379 -1.854 1.00 90.06 178 PRO A C 1
ATOM 1386 O O . PRO A 1 178 ? -4.640 6.205 -2.483 1.00 90.06 178 PRO A O 1
ATOM 1389 N N . ASP A 1 179 ? -5.744 7.178 -0.787 1.00 92.31 179 ASP A N 1
ATOM 1390 C CA . ASP A 1 179 ? -4.612 8.002 -0.365 1.00 92.31 179 ASP A CA 1
ATOM 1391 C C . ASP A 1 179 ? -3.438 7.178 0.190 1.00 92.31 179 ASP A C 1
ATOM 1393 O O . ASP A 1 179 ? -2.316 7.681 0.182 1.00 92.31 179 ASP A O 1
ATOM 1397 N N . VAL A 1 180 ? -3.642 5.912 0.584 1.00 95.00 180 VAL A N 1
ATOM 1398 C CA . VAL A 1 180 ? -2.572 5.038 1.121 1.00 95.00 180 VAL A CA 1
ATOM 1399 C C . VAL A 1 180 ? -1.857 4.207 0.047 1.00 95.00 180 VAL A C 1
ATOM 1401 O O . VAL A 1 180 ? -1.099 3.288 0.364 1.00 95.00 180 VAL A O 1
ATOM 1404 N N . ARG A 1 181 ? -2.074 4.534 -1.236 1.00 94.25 181 ARG A N 1
ATOM 1405 C CA . ARG A 1 181 ? -1.407 3.893 -2.383 1.00 94.25 181 ARG A CA 1
ATOM 1406 C C . ARG A 1 181 ? 0.110 4.105 -2.403 1.00 94.25 181 ARG A C 1
ATOM 1408 O O . ARG A 1 181 ? 0.637 5.017 -1.764 1.00 94.25 181 ARG A O 1
ATOM 1415 N N . GLU A 1 182 ? 0.809 3.288 -3.186 1.00 92.69 182 GLU A N 1
ATOM 1416 C CA . GLU A 1 182 ? 2.261 3.404 -3.374 1.00 92.69 182 GLU A CA 1
ATOM 1417 C C . GLU A 1 182 ? 2.654 4.743 -4.009 1.00 92.69 182 GLU A C 1
ATOM 1419 O O . GLU A 1 182 ? 1.850 5.425 -4.646 1.00 92.69 182 GLU A O 1
ATOM 1424 N N . TRP A 1 183 ? 3.912 5.119 -3.819 1.00 90.62 183 TRP A N 1
ATOM 1425 C CA . TRP A 1 183 ? 4.561 6.158 -4.599 1.00 90.62 183 TRP A CA 1
ATOM 1426 C C . TRP A 1 183 ? 4.638 5.759 -6.081 1.00 90.62 183 TRP A C 1
ATOM 1428 O O . TRP A 1 183 ? 5.260 4.751 -6.422 1.00 90.62 183 TRP A O 1
ATOM 1438 N N . VAL A 1 184 ? 4.046 6.548 -6.983 1.00 89.31 184 VAL A N 1
ATOM 1439 C CA . VAL A 1 184 ? 4.051 6.224 -8.423 1.00 89.31 184 VAL A CA 1
ATOM 1440 C C . VAL A 1 184 ? 5.418 6.532 -9.048 1.00 89.31 184 VAL A C 1
ATOM 1442 O O . VAL A 1 184 ? 5.621 7.557 -9.699 1.00 89.31 184 VAL A O 1
ATOM 1445 N N . ARG A 1 185 ? 6.381 5.633 -8.826 1.00 84.56 185 ARG A N 1
ATOM 1446 C CA . ARG A 1 185 ? 7.726 5.665 -9.425 1.00 84.56 185 ARG A CA 1
ATOM 1447 C C . ARG A 1 185 ? 7.886 4.679 -10.579 1.00 84.56 185 ARG A C 1
ATOM 1449 O O . ARG A 1 185 ? 8.600 4.963 -11.531 1.00 84.56 185 ARG A O 1
ATOM 1456 N N . PHE A 1 186 ? 7.222 3.538 -10.477 1.00 87.38 186 PHE A N 1
ATOM 1457 C CA . PHE A 1 186 ? 7.294 2.430 -11.419 1.00 87.38 186 PHE A CA 1
ATOM 1458 C C . PHE A 1 186 ? 5.878 1.975 -11.774 1.00 87.38 186 PHE A C 1
ATOM 1460 O O . PHE A 1 186 ? 4.907 2.355 -11.112 1.00 87.38 186 PHE A O 1
ATOM 1467 N N . THR A 1 187 ? 5.754 1.169 -12.824 1.00 86.81 187 THR A N 1
ATOM 1468 C CA . THR A 1 187 ? 4.467 0.646 -13.305 1.00 86.81 187 THR A CA 1
ATOM 1469 C C . THR A 1 187 ? 3.677 -0.122 -12.253 1.00 86.81 187 THR A C 1
ATOM 1471 O O . THR A 1 187 ? 2.452 -0.037 -12.241 1.00 86.81 187 THR A O 1
ATOM 1474 N N . ASP A 1 188 ? 4.340 -0.788 -11.308 1.00 89.06 188 ASP A N 1
ATOM 1475 C CA . ASP A 1 188 ? 3.685 -1.482 -10.194 1.00 89.06 188 ASP A CA 1
ATOM 1476 C C . ASP A 1 188 ? 3.015 -0.531 -9.185 1.00 89.06 188 ASP A C 1
ATOM 1478 O O . ASP A 1 188 ? 2.216 -0.970 -8.354 1.00 89.06 188 ASP A O 1
ATOM 1482 N N . GLY A 1 189 ? 3.310 0.769 -9.240 1.00 88.00 189 GLY A N 1
ATOM 1483 C CA . GLY A 1 189 ? 2.595 1.817 -8.511 1.00 88.00 189 GLY A CA 1
ATOM 1484 C C . GLY A 1 189 ? 1.315 2.293 -9.206 1.00 88.00 189 GLY A C 1
ATOM 1485 O O . GLY A 1 189 ? 0.535 3.020 -8.590 1.00 88.00 189 GLY A O 1
ATOM 1486 N N . ILE A 1 190 ? 1.078 1.902 -10.464 1.00 86.50 190 ILE A N 1
ATOM 1487 C CA . ILE A 1 190 ? -0.161 2.219 -11.178 1.00 86.50 190 ILE A CA 1
ATOM 1488 C C . ILE A 1 190 ? -1.219 1.178 -10.797 1.00 86.50 190 ILE A C 1
ATOM 1490 O O . ILE A 1 190 ? -1.011 -0.007 -11.058 1.00 86.50 190 ILE A O 1
ATOM 1494 N N . PRO A 1 191 ? -2.360 1.586 -10.224 1.00 83.62 191 PRO A N 1
ATOM 1495 C CA . PRO A 1 191 ? -3.465 0.674 -9.991 1.00 83.62 191 PRO A CA 1
ATOM 1496 C C . PRO A 1 191 ? -4.153 0.291 -11.301 1.00 83.62 191 PRO A C 1
ATOM 1498 O O . PRO A 1 191 ? -4.327 1.127 -12.196 1.00 83.62 191 PRO A O 1
ATOM 1501 N N . CYS A 1 192 ? -4.610 -0.956 -11.402 1.00 82.25 192 CYS A N 1
ATOM 1502 C CA . CYS A 1 192 ? -5.436 -1.365 -12.526 1.00 82.25 192 CYS A CA 1
ATOM 1503 C C . CYS A 1 192 ? -6.846 -0.777 -12.394 1.00 82.25 192 CYS A C 1
ATOM 1505 O O . CYS A 1 192 ? -7.142 -0.012 -11.470 1.00 82.25 192 CYS A O 1
ATOM 1507 N N . ASP A 1 193 ? -7.700 -1.070 -13.374 1.00 78.88 193 ASP A N 1
ATOM 1508 C CA . ASP A 1 193 ? -9.080 -0.594 -13.384 1.00 78.88 193 ASP A CA 1
ATOM 1509 C C . ASP A 1 193 ? -9.778 -0.944 -12.058 1.00 78.88 193 ASP A C 1
ATOM 1511 O O . ASP A 1 193 ? -9.863 -2.113 -11.674 1.00 78.88 193 ASP A O 1
ATOM 1515 N N . TYR A 1 194 ? -10.282 0.068 -11.348 1.00 81.00 194 TYR A N 1
ATOM 1516 C CA . TYR A 1 194 ? -10.934 -0.123 -10.051 1.00 81.00 194 TYR A CA 1
ATOM 1517 C C . TYR A 1 194 ? -12.153 -1.053 -10.152 1.00 81.00 194 TYR A C 1
ATOM 1519 O O . TYR A 1 194 ? -12.432 -1.796 -9.214 1.00 81.00 194 TYR A O 1
ATOM 1527 N N . ARG A 1 195 ? -12.856 -1.078 -11.293 1.00 79.25 195 ARG A N 1
ATOM 1528 C CA . ARG A 1 195 ? -13.966 -2.007 -11.547 1.00 79.25 195 ARG A CA 1
ATOM 1529 C C . ARG A 1 195 ? -13.452 -3.434 -11.648 1.00 79.25 195 ARG A C 1
ATOM 1531 O O . ARG A 1 195 ? -14.075 -4.344 -11.105 1.00 79.25 195 ARG A O 1
ATOM 1538 N N . ARG A 1 196 ? -12.295 -3.624 -12.291 1.00 81.69 196 ARG A N 1
ATOM 1539 C CA . ARG A 1 196 ? -11.616 -4.924 -12.350 1.00 81.69 196 ARG A CA 1
ATOM 1540 C C . ARG A 1 196 ? -11.184 -5.373 -10.958 1.00 81.69 196 ARG A C 1
ATOM 1542 O O . ARG A 1 196 ? -11.427 -6.523 -10.612 1.00 81.69 196 ARG A O 1
ATOM 1549 N N . LEU A 1 197 ? -10.618 -4.488 -10.138 1.00 85.31 197 LEU A N 1
ATOM 1550 C CA . LEU A 1 197 ? -10.296 -4.815 -8.745 1.00 85.31 197 LEU A CA 1
ATOM 1551 C C . LEU A 1 197 ? -11.549 -5.170 -7.946 1.00 85.31 197 LEU A C 1
ATOM 1553 O O . LEU A 1 197 ? -11.609 -6.236 -7.344 1.00 85.31 197 LEU A O 1
ATOM 1557 N N . ARG A 1 198 ? -12.590 -4.339 -7.997 1.00 85.38 198 ARG A N 1
ATOM 1558 C CA . ARG A 1 198 ? -13.860 -4.604 -7.310 1.00 85.38 198 ARG A CA 1
ATOM 1559 C C . ARG A 1 198 ? -14.474 -5.938 -7.735 1.00 85.38 198 ARG A C 1
ATOM 1561 O O . ARG A 1 198 ? -15.049 -6.629 -6.903 1.00 85.38 198 ARG A O 1
ATOM 1568 N N . TYR A 1 199 ? -14.328 -6.318 -9.003 1.00 84.81 199 TYR A N 1
ATOM 1569 C CA . TYR A 1 199 ? -14.735 -7.630 -9.498 1.00 84.81 199 TYR A CA 1
ATOM 1570 C C . TYR A 1 199 ? -13.884 -8.769 -8.912 1.00 84.81 199 TYR A C 1
ATOM 1572 O O . TYR A 1 199 ? -14.437 -9.719 -8.361 1.00 84.81 199 TYR A O 1
ATOM 1580 N N . LEU A 1 200 ? -12.551 -8.654 -8.965 1.00 84.06 200 LEU A N 1
ATOM 1581 C CA . LEU A 1 200 ? -11.614 -9.654 -8.430 1.00 84.06 200 LEU A CA 1
ATOM 1582 C C . LEU A 1 200 ? -11.761 -9.872 -6.916 1.00 84.06 200 LEU A C 1
ATOM 1584 O O . LEU A 1 200 ? -11.518 -10.973 -6.423 1.00 84.06 200 LEU A O 1
ATOM 1588 N N . PHE A 1 201 ? -12.154 -8.831 -6.180 1.00 87.88 201 PHE A N 1
ATOM 1589 C CA . PHE A 1 201 ? -12.294 -8.862 -4.724 1.00 87.88 201 PHE A CA 1
ATOM 1590 C C . PHE A 1 201 ? -13.746 -8.887 -4.237 1.00 87.88 201 PHE A C 1
ATOM 1592 O O . PHE A 1 201 ? -14.005 -8.640 -3.062 1.00 87.88 201 PHE A O 1
ATOM 1599 N N . ARG A 1 202 ? -14.699 -9.214 -5.115 1.00 84.31 202 ARG A N 1
ATOM 1600 C CA . ARG A 1 202 ? -16.103 -9.376 -4.731 1.00 84.31 202 ARG A CA 1
ATOM 1601 C C . ARG A 1 202 ? -16.294 -10.631 -3.857 1.00 84.31 202 ARG A C 1
ATOM 1603 O O . ARG A 1 202 ? -15.717 -11.673 -4.189 1.00 84.31 202 ARG A O 1
ATOM 1610 N N . PRO A 1 203 ? -17.142 -10.584 -2.810 1.00 79.25 203 PRO A N 1
ATOM 1611 C CA . PRO A 1 203 ? -17.474 -11.760 -2.014 1.00 79.25 203 PRO A CA 1
ATOM 1612 C C . PRO A 1 203 ? -18.053 -12.914 -2.858 1.00 79.25 203 PRO A C 1
ATOM 1614 O O . PRO A 1 203 ? -18.797 -12.682 -3.823 1.00 79.25 203 PRO A O 1
ATOM 1617 N N . PRO A 1 204 ? -17.770 -14.182 -2.501 1.00 73.12 204 PRO A N 1
ATOM 1618 C CA . PRO A 1 204 ? -18.387 -15.336 -3.146 1.00 73.12 204 PRO A CA 1
ATOM 1619 C C . PRO A 1 204 ? -19.916 -15.293 -2.990 1.00 73.12 204 PRO A C 1
ATOM 1621 O O . PRO A 1 204 ? -20.422 -15.280 -1.873 1.00 73.12 204 PRO A O 1
ATOM 1624 N N . GLY A 1 205 ? -20.653 -15.296 -4.105 1.00 76.25 205 GLY A N 1
ATOM 1625 C CA . GLY A 1 205 ? -22.127 -15.284 -4.124 1.00 76.25 205 GLY A CA 1
ATOM 1626 C C . GLY A 1 205 ? -22.750 -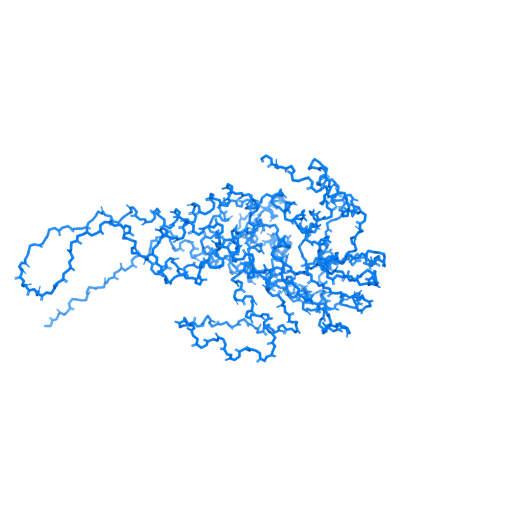14.059 -4.799 1.00 76.25 205 GLY A C 1
ATOM 1627 O O . GLY A 1 205 ? -23.853 -14.155 -5.326 1.00 76.25 205 GLY A O 1
ATOM 1628 N N . GLU A 1 206 ? -22.022 -12.946 -4.904 1.00 72.62 206 GLU A N 1
ATOM 1629 C CA . GLU A 1 206 ? -22.514 -11.724 -5.563 1.00 72.62 206 GLU A CA 1
ATOM 1630 C C . GLU A 1 206 ? -22.145 -11.635 -7.057 1.00 72.62 206 GLU A C 1
ATOM 1632 O O . GLU A 1 206 ? -22.405 -10.634 -7.722 1.00 72.62 206 GLU A O 1
ATOM 1637 N N . GLN A 1 207 ? -21.489 -12.650 -7.621 1.00 65.31 207 GLN A N 1
ATOM 1638 C CA . GLN A 1 207 ? -20.914 -12.573 -8.972 1.00 65.31 207 GLN A CA 1
ATOM 1639 C C . GLN A 1 207 ? -21.953 -12.677 -10.107 1.00 65.31 207 GLN A C 1
ATOM 1641 O O . GLN A 1 207 ? -21.638 -12.308 -11.232 1.00 65.31 207 GLN A O 1
ATOM 1646 N N . SER A 1 208 ? -23.189 -13.119 -9.840 1.00 58.62 208 SER A N 1
ATOM 1647 C CA . SER A 1 208 ? -24.124 -13.499 -10.915 1.00 58.62 208 SER A CA 1
ATOM 1648 C C . SER A 1 208 ? -24.913 -12.359 -11.579 1.00 58.62 208 SER A C 1
ATOM 1650 O O . SER A 1 208 ? -25.397 -12.566 -12.682 1.00 58.62 208 SER A O 1
ATOM 1652 N N . SER A 1 209 ? -25.045 -11.165 -10.983 1.00 58.34 209 SER A N 1
ATOM 1653 C CA . SER A 1 209 ? -26.050 -10.183 -11.452 1.00 58.34 209 SER A CA 1
ATOM 1654 C C . SER A 1 209 ? -25.521 -8.914 -12.135 1.00 58.34 209 SER A C 1
ATOM 1656 O O . SER A 1 209 ? -26.310 -8.151 -12.685 1.00 58.34 209 SER A O 1
ATOM 1658 N N . CYS A 1 210 ? -24.211 -8.638 -12.119 1.00 52.41 210 CYS A N 1
ATOM 1659 C CA . CYS A 1 210 ? -23.681 -7.350 -12.611 1.00 52.41 210 CYS A CA 1
ATOM 1660 C C . CYS A 1 210 ? -23.101 -7.381 -14.033 1.00 52.41 210 CYS A C 1
ATOM 1662 O O . CYS A 1 210 ? -22.814 -6.318 -14.578 1.00 52.41 210 CYS A O 1
ATOM 1664 N N . LEU A 1 211 ? -22.903 -8.560 -14.626 1.00 52.50 211 LEU A N 1
ATOM 1665 C CA . LEU A 1 211 ? -22.201 -8.706 -15.909 1.00 52.50 211 LEU A CA 1
ATOM 1666 C C . LEU A 1 211 ? -23.119 -8.671 -17.139 1.00 52.50 211 LEU A C 1
ATOM 1668 O O . LEU A 1 211 ? -22.630 -8.558 -18.256 1.00 52.50 211 LEU A O 1
ATOM 1672 N N . GLU A 1 212 ? -24.442 -8.691 -16.968 1.00 51.06 212 GLU A N 1
ATOM 1673 C CA . GLU A 1 212 ? -25.360 -8.846 -18.107 1.00 51.06 212 GLU A CA 1
ATOM 1674 C C . GLU A 1 212 ? -25.541 -7.585 -18.979 1.00 51.06 212 GLU A C 1
ATOM 1676 O O . GLU A 1 212 ? -26.143 -7.675 -20.045 1.00 51.06 212 GLU A O 1
ATOM 1681 N N . SER A 1 213 ? -25.021 -6.408 -18.594 1.00 52.81 213 SER A N 1
ATOM 1682 C CA . SER A 1 213 ? -25.316 -5.150 -19.320 1.00 52.81 213 SER A CA 1
ATOM 1683 C C . SER A 1 213 ? -24.140 -4.457 -20.020 1.00 52.81 213 SER A C 1
ATOM 1685 O O . SER A 1 213 ? -24.374 -3.556 -20.828 1.00 52.81 213 SER A O 1
ATOM 1687 N N . SER A 1 214 ? -22.883 -4.859 -19.798 1.00 49.19 214 SER A N 1
ATOM 1688 C CA . SER A 1 214 ? -21.746 -4.279 -20.529 1.00 49.19 214 SER A CA 1
ATOM 1689 C C . SER A 1 214 ? -21.358 -5.169 -21.708 1.00 49.19 214 SER A C 1
ATOM 1691 O O . SER A 1 214 ? -20.604 -6.120 -21.549 1.00 49.19 214 SER A O 1
ATOM 1693 N N . ALA A 1 215 ? -21.867 -4.844 -22.898 1.00 41.91 215 ALA A N 1
ATOM 1694 C CA . ALA A 1 215 ? -21.668 -5.560 -24.165 1.00 41.91 215 ALA A CA 1
ATOM 1695 C C . ALA A 1 215 ? -20.232 -5.473 -24.749 1.00 41.91 215 ALA A C 1
ATOM 1697 O O . ALA A 1 215 ? -20.045 -5.224 -25.942 1.00 41.91 215 ALA A O 1
ATOM 1698 N N . GLY A 1 216 ? -19.203 -5.627 -23.916 1.00 55.59 216 GLY A N 1
ATOM 1699 C CA . GLY A 1 216 ? -17.822 -5.832 -24.348 1.00 55.59 216 GLY A CA 1
ATOM 1700 C C . GLY A 1 216 ? -17.448 -7.310 -24.216 1.00 55.59 216 GLY A C 1
ATOM 1701 O O . GLY A 1 216 ? -17.947 -7.954 -23.296 1.00 55.59 216 GLY A O 1
ATOM 1702 N N . PRO A 1 217 ? -16.598 -7.862 -25.104 1.00 48.41 217 PRO A N 1
ATOM 1703 C CA . PRO A 1 217 ? -16.050 -9.194 -24.890 1.00 48.41 217 PRO A CA 1
ATOM 1704 C C . PRO A 1 217 ? -15.364 -9.205 -23.524 1.00 48.41 217 PRO A C 1
ATOM 1706 O O . PRO A 1 217 ? -14.504 -8.355 -23.265 1.00 48.41 217 PRO A O 1
ATOM 1709 N N . GLU A 1 218 ? -15.785 -10.121 -22.648 1.00 46.94 218 GLU A N 1
ATOM 1710 C CA . GLU A 1 218 ? -15.026 -10.421 -21.440 1.00 46.94 218 GLU A CA 1
ATOM 1711 C C . GLU A 1 218 ? -13.576 -10.646 -21.878 1.00 46.94 218 GLU A C 1
ATOM 1713 O O . GLU A 1 218 ? -13.341 -11.434 -22.801 1.00 46.94 218 GLU A O 1
ATOM 1718 N N . PRO A 1 219 ? -12.584 -9.958 -21.289 1.00 50.09 219 PRO A N 1
ATOM 1719 C CA . PRO A 1 219 ? -11.231 -10.452 -21.422 1.00 50.09 219 PRO A CA 1
ATOM 1720 C C . PRO A 1 219 ? -11.273 -11.880 -20.877 1.00 50.09 219 PRO A C 1
ATOM 1722 O O . PRO A 1 219 ? -11.648 -12.060 -19.719 1.00 50.09 219 PRO A O 1
ATOM 1725 N N . GLU A 1 220 ? -10.966 -12.876 -21.715 1.00 44.91 220 GLU A N 1
ATOM 1726 C CA . GLU A 1 220 ? -10.764 -14.266 -21.298 1.00 44.91 220 GLU A CA 1
ATOM 1727 C C . GLU A 1 220 ? -9.673 -14.269 -20.222 1.00 44.91 220 GLU A C 1
ATOM 1729 O O . GLU A 1 220 ? -8.476 -14.373 -20.487 1.00 44.91 220 GLU A O 1
ATOM 1734 N N . LEU A 1 221 ? -10.083 -14.056 -18.977 1.00 49.50 221 LEU A N 1
ATOM 1735 C CA . LEU A 1 221 ? -9.212 -14.015 -17.825 1.00 49.50 221 LEU A CA 1
ATOM 1736 C C . LEU A 1 221 ? -8.929 -15.467 -17.459 1.00 49.50 221 LEU A C 1
ATOM 1738 O O . LEU A 1 221 ? -9.548 -16.034 -16.567 1.00 49.50 221 LEU A O 1
ATOM 1742 N N . GLN A 1 222 ? -7.937 -16.051 -18.132 1.00 45.47 222 GLN A N 1
ATOM 1743 C CA . GLN A 1 222 ? -7.242 -17.260 -17.678 1.00 45.47 222 GLN A CA 1
ATOM 1744 C C . GLN A 1 222 ? -6.401 -17.014 -16.406 1.00 45.47 222 GLN A C 1
ATOM 1746 O O . GLN A 1 222 ? -5.598 -17.857 -16.011 1.00 45.47 222 GLN A O 1
ATOM 1751 N N . GLU A 1 223 ? -6.556 -15.867 -15.738 1.00 53.56 223 GLU A N 1
ATOM 1752 C CA . GLU A 1 223 ? -5.942 -15.639 -14.437 1.00 53.56 223 GLU A CA 1
ATOM 1753 C C . GLU A 1 223 ? -6.573 -16.595 -13.424 1.00 53.56 223 GLU A C 1
ATOM 1755 O O . GLU A 1 223 ? -7.758 -16.478 -13.115 1.00 53.56 223 GLU A O 1
ATOM 1760 N N . GLY A 1 224 ? -5.771 -17.537 -12.912 1.00 55.25 224 GLY A N 1
ATOM 1761 C CA . GLY A 1 224 ? -6.148 -18.462 -11.844 1.00 55.25 224 GLY A CA 1
ATOM 1762 C C . GLY A 1 224 ? -6.967 -17.738 -10.778 1.00 55.25 224 GLY A C 1
ATOM 1763 O O . GLY A 1 224 ? -6.451 -16.868 -10.078 1.00 55.25 224 GLY A O 1
ATOM 1764 N N . GLY A 1 225 ? -8.269 -18.039 -10.752 1.00 62.06 225 GLY A N 1
ATOM 1765 C CA . GLY A 1 225 ? -9.301 -17.190 -10.166 1.00 62.06 225 GLY A CA 1
ATOM 1766 C C . GLY A 1 225 ? -9.084 -16.928 -8.685 1.00 62.06 225 GLY A C 1
ATOM 1767 O O . GLY A 1 225 ? -9.544 -17.696 -7.838 1.00 62.06 225 GLY A O 1
ATOM 1768 N N . TYR A 1 226 ? -8.407 -15.826 -8.374 1.00 78.25 226 TYR A N 1
ATOM 1769 C CA . TYR A 1 226 ? -8.323 -15.321 -7.017 1.00 78.25 226 TYR A CA 1
ATOM 1770 C C . TYR A 1 226 ? -9.738 -14.998 -6.536 1.00 78.25 226 TYR A C 1
ATOM 1772 O O . TYR A 1 226 ? -10.468 -14.265 -7.200 1.00 78.25 226 TYR A O 1
ATOM 1780 N N . LYS A 1 227 ? -10.130 -15.559 -5.392 1.00 82.31 227 LYS A N 1
ATOM 1781 C CA . LYS A 1 227 ? -11.427 -15.306 -4.763 1.00 82.31 227 LYS A CA 1
ATOM 1782 C C . LYS A 1 227 ? -11.182 -14.713 -3.389 1.00 82.31 227 LYS A C 1
ATOM 1784 O O . LYS A 1 227 ? -10.710 -15.424 -2.503 1.00 82.31 227 LYS A O 1
ATOM 1789 N N . SER A 1 228 ? -11.501 -13.429 -3.243 1.00 85.19 228 SER A N 1
ATOM 1790 C CA . SER A 1 228 ? -11.443 -12.756 -1.946 1.00 85.19 228 SER A CA 1
ATOM 1791 C C . SER A 1 228 ? -12.348 -13.452 -0.936 1.00 85.19 228 SER A C 1
ATOM 1793 O O . SER A 1 228 ? -13.442 -13.913 -1.269 1.00 85.19 228 SER A O 1
ATOM 1795 N N . THR A 1 229 ? -11.891 -13.516 0.309 1.00 85.62 229 THR A N 1
ATOM 1796 C CA . THR A 1 229 ? -12.693 -13.947 1.459 1.00 85.62 229 THR A CA 1
ATOM 1797 C C . THR A 1 229 ? -13.205 -12.778 2.295 1.00 85.62 229 THR A C 1
ATOM 1799 O O . THR A 1 229 ? -14.050 -12.983 3.170 1.00 85.62 229 THR A O 1
ATOM 1802 N N . LEU A 1 230 ? -12.698 -11.574 2.026 1.00 87.00 230 LEU A N 1
ATOM 1803 C CA . LEU A 1 230 ? -13.117 -10.327 2.647 1.00 87.00 230 LEU A CA 1
ATOM 1804 C C . LEU A 1 230 ? -14.127 -9.573 1.789 1.00 87.00 230 LEU A C 1
ATOM 1806 O O . LEU A 1 230 ? -14.066 -9.602 0.556 1.00 87.00 230 LEU A O 1
ATOM 1810 N N . ASP A 1 231 ? -15.006 -8.862 2.488 1.00 91.75 231 ASP A N 1
ATOM 1811 C CA . ASP A 1 231 ? -15.885 -7.847 1.928 1.00 91.75 231 ASP A CA 1
ATOM 1812 C C . ASP A 1 231 ? -15.227 -6.474 2.097 1.00 91.75 231 ASP A C 1
ATOM 1814 O O . ASP A 1 231 ? -15.055 -5.980 3.215 1.00 91.75 231 ASP A O 1
ATOM 1818 N N . PHE A 1 232 ? -14.772 -5.911 0.980 1.00 89.81 232 PHE A N 1
ATOM 1819 C CA . PHE A 1 232 ? -14.112 -4.613 0.951 1.00 89.81 232 PHE A CA 1
ATOM 1820 C C . PHE A 1 232 ? -15.143 -3.512 0.705 1.00 89.81 232 PHE A C 1
ATOM 1822 O O . PHE A 1 232 ? -15.855 -3.524 -0.297 1.00 89.81 232 PHE A O 1
ATOM 1829 N N . ASP A 1 233 ? -15.164 -2.518 1.584 1.00 91.25 233 ASP A N 1
ATOM 1830 C CA . ASP A 1 233 ? -15.936 -1.292 1.435 1.00 91.25 233 ASP A CA 1
ATOM 1831 C C . ASP A 1 233 ? -15.207 -0.349 0.460 1.00 91.25 233 ASP A C 1
ATOM 1833 O O . ASP A 1 233 ? -14.094 0.120 0.719 1.00 91.25 233 ASP A O 1
ATOM 1837 N N . TRP A 1 234 ? -15.840 -0.097 -0.688 1.00 88.75 234 TRP A N 1
ATOM 1838 C CA . TRP A 1 234 ? -15.327 0.759 -1.765 1.00 88.75 234 TRP A CA 1
ATOM 1839 C C . TRP A 1 234 ? -15.896 2.185 -1.722 1.00 88.75 234 TRP A C 1
ATOM 1841 O O . TRP A 1 234 ? -15.581 2.982 -2.605 1.00 88.75 234 TRP A O 1
ATOM 1851 N N . SER A 1 235 ? -16.704 2.534 -0.714 1.00 87.44 235 SER A N 1
ATOM 1852 C CA . SER A 1 235 ? -17.403 3.829 -0.634 1.00 87.44 235 SER A CA 1
ATOM 1853 C C . SER A 1 235 ? -16.469 5.034 -0.765 1.00 87.44 235 SER A C 1
ATOM 1855 O O . SER A 1 235 ? -16.741 5.931 -1.556 1.00 87.44 235 SER A O 1
ATOM 1857 N N . LEU A 1 236 ? -15.312 5.029 -0.092 1.00 80.38 236 LEU A N 1
ATOM 1858 C CA . LEU A 1 236 ? -14.334 6.119 -0.211 1.00 80.38 236 LEU A CA 1
ATOM 1859 C C . LEU A 1 236 ? -13.734 6.250 -1.617 1.00 80.38 236 LEU A C 1
ATOM 1861 O O . LEU A 1 236 ? -13.345 7.347 -2.027 1.00 80.38 236 LEU A O 1
ATOM 1865 N N . VAL A 1 237 ? -13.630 5.146 -2.361 1.00 78.19 237 VAL A N 1
ATOM 1866 C CA . VAL A 1 237 ? -13.178 5.171 -3.758 1.00 78.19 237 VAL A CA 1
ATOM 1867 C C . VAL A 1 237 ? -14.246 5.830 -4.622 1.00 78.19 237 VAL A C 1
ATOM 1869 O O . VAL A 1 237 ? -13.931 6.760 -5.365 1.00 78.19 237 VAL A O 1
ATOM 1872 N N . ASP A 1 238 ? -15.498 5.400 -4.462 1.00 79.12 238 ASP A N 1
ATOM 1873 C CA . ASP A 1 238 ? -16.650 5.932 -5.190 1.00 79.12 238 ASP A CA 1
ATOM 1874 C C . ASP A 1 238 ? -16.824 7.446 -4.909 1.00 79.12 238 ASP A C 1
ATOM 1876 O O . ASP A 1 238 ? -16.964 8.245 -5.837 1.00 79.12 238 ASP A O 1
ATOM 1880 N N . GLU A 1 239 ? -16.689 7.879 -3.650 1.00 79.19 239 GLU A N 1
ATOM 1881 C CA . GLU A 1 239 ? -16.708 9.297 -3.257 1.00 79.19 239 GLU A CA 1
ATOM 1882 C C . GLU A 1 239 ? -15.552 10.101 -3.864 1.00 79.19 239 GLU A C 1
ATOM 1884 O O . GLU A 1 239 ? -15.748 11.227 -4.328 1.00 79.19 239 GLU A O 1
ATOM 1889 N N . THR A 1 240 ? -14.340 9.538 -3.881 1.00 74.38 240 THR A N 1
ATOM 1890 C CA . THR A 1 240 ? -13.163 10.199 -4.465 1.00 74.38 240 THR A CA 1
ATOM 1891 C C . THR A 1 240 ? -13.352 10.425 -5.965 1.00 74.38 240 THR A C 1
ATOM 1893 O O . THR A 1 240 ? -13.057 11.513 -6.469 1.00 74.38 240 THR A O 1
ATOM 1896 N N . ILE A 1 241 ? -13.889 9.424 -6.669 1.00 68.31 241 ILE A N 1
ATOM 1897 C CA . ILE A 1 241 ? -14.241 9.515 -8.090 1.00 68.31 241 ILE A CA 1
ATOM 1898 C C . ILE A 1 241 ? -15.291 10.606 -8.302 1.00 68.31 241 ILE A C 1
ATOM 1900 O O . ILE A 1 241 ? -15.091 11.504 -9.121 1.00 68.31 241 ILE A O 1
ATOM 1904 N N . GLN A 1 242 ? -16.377 10.582 -7.526 1.00 69.25 242 GLN A N 1
ATOM 1905 C CA . GLN A 1 242 ? -17.454 11.562 -7.650 1.00 69.25 242 GLN A CA 1
ATOM 1906 C C . GLN A 1 242 ? -16.970 12.993 -7.386 1.00 69.25 242 GLN A C 1
ATOM 1908 O O . GLN A 1 242 ? -17.305 13.913 -8.133 1.00 69.25 242 GLN A O 1
ATOM 1913 N N . LYS A 1 243 ? -16.148 13.195 -6.349 1.00 73.94 243 LYS A N 1
ATOM 1914 C CA . LYS A 1 243 ? -15.563 14.501 -6.027 1.00 73.94 243 LYS A CA 1
ATOM 1915 C C . LYS A 1 243 ? -14.733 15.035 -7.187 1.00 73.94 243 LYS A C 1
ATOM 1917 O O . LYS A 1 243 ? -14.885 16.195 -7.560 1.00 73.94 243 LYS A O 1
ATOM 1922 N N . TYR A 1 244 ? -13.895 14.191 -7.782 1.00 64.25 244 TYR A N 1
ATOM 1923 C CA . TYR A 1 244 ? -13.116 14.581 -8.946 1.00 64.25 244 TYR A CA 1
ATOM 1924 C C . TYR A 1 244 ? -14.016 15.024 -10.107 1.00 64.25 244 TYR A C 1
ATOM 1926 O O . TYR A 1 244 ? -13.736 16.048 -10.734 1.00 64.25 244 TYR A O 1
ATOM 1934 N N . TYR A 1 245 ? -15.092 14.284 -10.392 1.00 59.12 245 TYR A N 1
ATOM 1935 C CA . TYR A 1 245 ? -16.033 14.661 -11.447 1.00 59.12 245 TYR A CA 1
ATOM 1936 C C . TYR A 1 245 ? -16.652 16.030 -11.189 1.00 59.12 245 TYR A C 1
ATOM 1938 O O . TYR A 1 245 ? -16.655 16.868 -12.087 1.00 59.12 245 TYR A O 1
ATOM 1946 N N . ASN A 1 246 ? -17.092 16.285 -9.958 1.00 67.12 246 ASN A N 1
ATOM 1947 C CA . ASN A 1 246 ? -17.681 17.565 -9.572 1.00 67.12 246 ASN A CA 1
ATOM 1948 C C . ASN A 1 246 ? -16.677 18.725 -9.721 1.00 67.12 246 ASN A C 1
ATOM 1950 O O . ASN A 1 246 ? -17.036 19.806 -10.177 1.00 67.12 246 ASN A O 1
ATOM 1954 N N . GLU A 1 247 ? -15.405 18.507 -9.376 1.00 65.06 247 GLU A N 1
ATOM 1955 C CA . GLU A 1 247 ? -14.348 19.526 -9.481 1.00 65.06 247 GLU A CA 1
ATOM 1956 C C . GLU A 1 247 ? -13.925 19.825 -10.930 1.00 65.06 247 GLU A C 1
ATOM 1958 O O . GLU A 1 247 ? -13.393 20.900 -11.204 1.00 65.06 247 GLU A O 1
ATOM 1963 N N . ASN A 1 248 ? -14.150 18.892 -11.861 1.00 53.88 248 ASN A N 1
ATOM 1964 C CA . ASN A 1 248 ? -13.693 18.985 -13.253 1.00 53.88 248 ASN A CA 1
ATOM 1965 C C . ASN A 1 248 ? -14.850 18.992 -14.270 1.00 53.88 248 ASN A C 1
ATOM 1967 O O . ASN A 1 248 ? -14.614 18.906 -15.477 1.00 53.88 248 ASN A O 1
ATOM 1971 N N . GLU A 1 249 ? -16.097 19.134 -13.806 1.00 49.03 249 GLU A N 1
ATOM 1972 C CA . GLU A 1 249 ? -17.321 19.066 -14.619 1.00 49.03 249 GLU A CA 1
ATOM 1973 C C . GLU A 1 249 ? -17.352 20.120 -15.745 1.00 49.03 249 GLU A C 1
ATOM 1975 O O . GLU A 1 249 ? -17.956 19.902 -16.797 1.00 49.03 249 GLU A O 1
ATOM 1980 N N . VAL A 1 250 ? -16.625 21.231 -15.569 1.00 45.69 250 VAL A N 1
ATOM 1981 C CA . VAL A 1 250 ? -16.449 22.284 -16.585 1.00 45.69 250 VAL A CA 1
ATOM 1982 C C . VAL A 1 250 ? -15.695 21.768 -17.820 1.00 45.69 250 VAL A C 1
ATOM 1984 O O . VAL A 1 250 ? -16.040 22.137 -18.935 1.00 45.69 250 VAL A O 1
ATOM 1987 N N . VAL A 1 251 ? -14.730 20.857 -17.653 1.00 46.31 251 VAL A N 1
ATOM 1988 C CA . VAL A 1 251 ? -13.892 20.341 -18.754 1.00 46.31 251 VAL A CA 1
ATOM 1989 C C . VAL A 1 251 ? -14.602 19.232 -19.542 1.00 46.31 251 VAL A C 1
ATOM 1991 O O . VAL A 1 251 ? -14.400 19.084 -20.745 1.00 46.31 251 VAL A O 1
ATOM 1994 N N . VAL A 1 252 ? -15.465 18.450 -18.886 1.00 42.78 252 VAL A N 1
ATOM 1995 C CA . VAL A 1 252 ? -16.144 17.296 -19.508 1.00 42.78 252 VAL A CA 1
ATOM 1996 C C . VAL A 1 252 ? -17.347 17.727 -20.355 1.00 42.78 252 VAL A C 1
ATOM 1998 O O . VAL A 1 252 ? -17.606 17.129 -21.401 1.00 42.78 252 VAL A O 1
ATOM 2001 N N . ARG A 1 253 ? -18.060 18.794 -19.961 1.00 45.28 253 ARG A N 1
ATOM 2002 C CA . ARG A 1 253 ? -19.200 19.325 -20.734 1.00 45.28 253 ARG A CA 1
ATOM 2003 C C . ARG A 1 253 ? -18.788 19.925 -22.083 1.00 45.28 253 ARG A C 1
ATOM 2005 O O . ARG A 1 253 ? -19.579 19.875 -23.020 1.00 45.28 253 ARG A O 1
ATOM 2012 N N . GLU A 1 254 ? -17.556 20.412 -22.218 1.00 46.31 254 GLU A N 1
ATOM 2013 C CA . GLU A 1 254 ? -17.034 20.939 -23.489 1.00 46.31 254 GLU A CA 1
ATOM 2014 C C . GLU A 1 254 ? -16.665 19.839 -24.507 1.00 46.31 254 GLU A C 1
ATOM 2016 O O . GLU A 1 254 ? -16.585 20.119 -25.702 1.00 46.31 254 GLU A O 1
ATOM 2021 N N . ALA A 1 255 ? -16.506 18.580 -24.073 1.00 43.97 255 ALA A N 1
ATOM 2022 C CA . ALA A 1 255 ? -16.053 17.464 -24.915 1.00 43.97 255 ALA A CA 1
ATOM 2023 C C . ALA A 1 255 ? -17.175 16.646 -25.600 1.00 43.97 255 ALA A C 1
ATOM 2025 O O . ALA A 1 255 ? -16.877 15.744 -26.381 1.00 43.97 255 ALA A O 1
ATOM 2026 N N . GLY A 1 256 ? -18.453 16.945 -25.334 1.00 38.50 256 GLY A N 1
ATOM 2027 C CA . GLY A 1 256 ? -19.589 16.558 -26.186 1.00 38.50 256 GLY A CA 1
ATOM 2028 C C . GLY A 1 256 ? -19.689 15.088 -26.640 1.00 38.50 256 GLY A C 1
ATOM 2029 O O . GLY A 1 256 ? -19.771 14.835 -27.836 1.00 38.50 256 GLY A O 1
ATOM 2030 N N . SER A 1 257 ? -19.724 14.099 -25.736 1.00 44.38 257 SER A N 1
ATOM 2031 C CA . SER A 1 257 ? -20.196 12.736 -26.071 1.00 44.38 257 SER A CA 1
ATOM 2032 C C . SER A 1 257 ? -20.528 11.916 -24.816 1.00 44.38 257 SER A C 1
ATOM 2034 O O . SER A 1 257 ? -19.675 11.693 -23.961 1.00 44.38 257 SER A O 1
ATOM 2036 N N . THR A 1 258 ? -21.754 11.394 -24.740 1.00 44.28 258 THR A N 1
ATOM 2037 C CA . THR A 1 258 ? -22.296 10.576 -23.635 1.00 44.28 258 THR A CA 1
ATOM 2038 C C . THR A 1 258 ? -21.831 9.109 -23.636 1.00 44.28 258 THR A C 1
ATOM 2040 O O . THR A 1 258 ? -22.211 8.342 -22.756 1.00 44.28 258 THR A O 1
ATOM 2043 N N . THR A 1 259 ? -20.990 8.689 -24.587 1.00 41.25 259 THR A N 1
ATOM 2044 C CA . THR A 1 259 ? -20.696 7.261 -24.844 1.00 41.25 259 THR A CA 1
ATOM 2045 C C . THR A 1 259 ? -19.391 6.697 -24.253 1.00 41.25 259 THR A C 1
ATOM 2047 O O . THR A 1 259 ? -19.009 5.579 -24.589 1.00 41.25 259 THR A O 1
ATOM 2050 N N . THR A 1 260 ? -18.697 7.409 -23.357 1.00 47.59 260 THR A N 1
ATOM 2051 C CA . THR A 1 260 ? -17.356 7.009 -22.853 1.00 47.59 260 THR A CA 1
ATOM 2052 C C . THR A 1 260 ? -17.195 7.062 -21.326 1.00 47.59 260 THR A C 1
ATOM 2054 O O . THR A 1 260 ? -16.088 7.238 -20.828 1.00 47.59 260 THR A O 1
ATOM 2057 N N . ALA A 1 261 ? -18.277 6.883 -20.560 1.00 48.00 261 ALA A N 1
ATOM 2058 C CA . ALA A 1 261 ? -18.236 6.962 -19.092 1.00 48.00 261 ALA A CA 1
ATOM 2059 C C . ALA A 1 261 ? -17.288 5.927 -18.439 1.00 48.00 261 ALA A C 1
ATOM 2061 O O . ALA A 1 261 ? -16.579 6.247 -17.494 1.00 48.00 261 ALA A O 1
ATOM 2062 N N . ALA A 1 262 ? -17.200 4.707 -18.984 1.00 43.44 262 ALA A N 1
ATOM 2063 C CA . ALA A 1 262 ? -16.462 3.609 -18.347 1.00 43.44 262 ALA A CA 1
ATOM 2064 C C . ALA A 1 262 ? -14.930 3.786 -18.324 1.00 43.44 262 ALA A C 1
ATOM 2066 O O . ALA A 1 262 ? -14.297 3.466 -17.325 1.00 43.44 262 ALA A O 1
ATOM 2067 N N . THR A 1 263 ? -14.322 4.303 -19.397 1.00 46.69 263 THR A N 1
ATOM 2068 C CA . THR A 1 263 ? -12.872 4.579 -19.440 1.00 46.69 263 THR A CA 1
ATOM 2069 C C . THR A 1 263 ? -12.508 5.929 -18.830 1.00 46.69 263 THR A C 1
ATOM 2071 O O . THR A 1 263 ? -11.337 6.168 -18.538 1.00 46.69 263 THR A O 1
ATOM 2074 N N . ALA A 1 264 ? -13.494 6.802 -18.613 1.00 53.56 264 ALA A N 1
ATOM 2075 C CA . ALA A 1 264 ? -13.316 8.056 -17.901 1.00 53.56 264 ALA A CA 1
ATOM 2076 C C . ALA A 1 264 ? -13.112 7.800 -16.394 1.00 53.56 264 ALA A C 1
ATOM 2078 O O . ALA A 1 264 ? -12.147 8.314 -15.832 1.00 53.56 264 ALA A O 1
ATOM 2079 N N . ASP A 1 265 ? -13.914 6.930 -15.768 1.00 55.28 265 ASP A N 1
ATOM 2080 C CA . ASP A 1 265 ? -13.895 6.723 -14.308 1.00 55.28 265 ASP A CA 1
ATOM 2081 C C . ASP A 1 265 ? -12.509 6.318 -13.759 1.00 55.28 265 ASP A C 1
ATOM 2083 O O . ASP A 1 265 ? -12.032 6.889 -12.778 1.00 55.28 265 ASP A O 1
ATOM 2087 N N . HIS A 1 266 ? -11.810 5.375 -14.410 1.00 54.91 266 HIS A N 1
ATOM 2088 C CA . HIS A 1 266 ? -10.477 4.926 -13.968 1.00 54.91 266 HIS A CA 1
ATOM 2089 C C . HIS A 1 266 ? -9.394 6.000 -14.148 1.00 54.91 266 HIS A C 1
ATOM 2091 O O . HIS A 1 266 ? -8.573 6.211 -13.251 1.00 54.91 266 HIS A O 1
ATOM 2097 N N . LYS A 1 267 ? -9.419 6.724 -15.278 1.00 60.12 267 LYS A N 1
ATOM 2098 C CA . LYS A 1 267 ? -8.510 7.853 -15.550 1.00 60.12 267 LYS A CA 1
ATOM 2099 C C . LYS A 1 267 ? -8.683 8.940 -14.501 1.00 60.12 267 LYS A C 1
ATOM 2101 O O . LYS A 1 267 ? -7.708 9.424 -13.933 1.00 60.12 267 LYS A O 1
ATOM 2106 N N . HIS A 1 268 ? -9.927 9.279 -14.212 1.00 61.56 268 HIS A N 1
ATOM 2107 C CA . HIS A 1 268 ? -10.289 10.316 -13.266 1.00 61.56 268 HIS A CA 1
ATOM 2108 C C . HIS A 1 268 ? -9.948 9.938 -11.826 1.00 61.56 268 HIS A C 1
ATOM 2110 O O . HIS A 1 268 ? -9.353 10.749 -11.122 1.00 61.56 268 HIS A O 1
ATOM 2116 N N . TRP A 1 269 ? -10.183 8.690 -11.417 1.00 62.09 269 TRP A N 1
ATOM 2117 C CA . TRP A 1 269 ? -9.732 8.180 -10.124 1.00 62.09 269 TRP A CA 1
ATOM 2118 C C . TRP A 1 269 ? -8.216 8.325 -9.934 1.00 62.09 269 TRP A C 1
ATOM 2120 O O . TRP A 1 269 ? -7.759 8.962 -8.983 1.00 62.09 269 TRP A O 1
ATOM 2130 N N . PHE A 1 270 ? -7.426 7.792 -10.867 1.00 63.69 270 PHE A N 1
ATOM 2131 C CA . PHE A 1 270 ? -5.970 7.824 -10.769 1.00 63.69 270 PHE A CA 1
ATOM 2132 C C . PHE A 1 270 ? -5.432 9.262 -10.751 1.00 63.69 270 PHE A C 1
ATOM 2134 O O . PHE A 1 270 ? -4.560 9.591 -9.941 1.00 63.69 270 PHE A O 1
ATOM 2141 N N . LEU A 1 271 ? -5.991 10.136 -11.591 1.00 65.06 271 LEU A N 1
ATOM 2142 C CA . LEU A 1 271 ? -5.593 11.538 -11.688 1.00 65.06 271 LEU A CA 1
ATOM 2143 C C . LEU A 1 271 ? -6.042 12.358 -10.469 1.00 65.06 271 LEU A C 1
ATOM 2145 O O . LEU A 1 271 ? -5.310 13.247 -10.041 1.00 65.06 271 LEU A O 1
ATOM 2149 N N . SER A 1 272 ? -7.183 12.034 -9.853 1.00 61.03 272 SER A N 1
ATOM 2150 C CA . SER A 1 272 ? -7.684 12.703 -8.640 1.00 61.03 272 SER A CA 1
ATOM 2151 C C . SER A 1 272 ? -6.764 12.556 -7.434 1.00 61.03 272 SER A C 1
ATOM 2153 O O . SER A 1 272 ? -6.667 13.457 -6.605 1.00 61.03 272 SER A O 1
ATOM 2155 N N . SER A 1 273 ? -6.058 11.430 -7.365 1.00 60.41 273 SER A N 1
ATOM 2156 C CA . SER A 1 273 ? -5.134 11.129 -6.275 1.00 60.41 273 SER A CA 1
ATOM 2157 C C . SER A 1 273 ? -3.761 11.800 -6.410 1.00 60.41 273 SER A C 1
ATOM 2159 O O . SER A 1 273 ? -2.954 11.703 -5.485 1.00 60.41 273 SER A O 1
ATOM 2161 N N . PHE A 1 274 ? -3.492 12.526 -7.507 1.00 62.50 274 PHE A N 1
ATOM 2162 C CA . PHE A 1 274 ? -2.308 13.385 -7.587 1.00 62.50 274 PHE A CA 1
ATOM 2163 C C . PHE A 1 274 ? -2.506 14.647 -6.763 1.00 62.50 274 PHE A C 1
ATOM 2165 O O . PHE A 1 274 ? -3.398 15.461 -7.005 1.00 62.50 274 PHE A O 1
ATOM 2172 N N . ALA A 1 275 ? -1.597 14.823 -5.815 1.00 58.03 275 ALA A N 1
ATOM 2173 C CA . ALA A 1 275 ? -1.529 15.981 -4.951 1.00 58.03 275 ALA A CA 1
ATOM 2174 C C . ALA A 1 275 ? -1.246 17.271 -5.745 1.00 58.03 275 ALA A C 1
ATOM 2176 O O . ALA A 1 275 ? -1.916 18.283 -5.521 1.00 58.03 275 ALA A O 1
ATOM 2177 N N . ASN A 1 276 ? -0.264 17.275 -6.651 1.00 67.44 276 ASN A N 1
ATOM 2178 C CA . ASN A 1 276 ? 0.130 18.463 -7.411 1.00 67.44 276 ASN A CA 1
ATOM 2179 C C . ASN A 1 276 ? -0.837 18.780 -8.574 1.00 67.44 276 ASN A C 1
ATOM 2181 O O . ASN A 1 276 ? -0.954 18.022 -9.541 1.00 67.44 276 ASN A O 1
ATOM 2185 N N . LYS A 1 277 ? -1.508 19.943 -8.502 1.00 65.94 277 LYS A N 1
ATOM 2186 C CA . LYS A 1 277 ? -2.460 20.411 -9.524 1.00 65.94 277 LYS A CA 1
ATOM 2187 C C . LYS A 1 277 ? -1.797 20.657 -10.878 1.00 65.94 277 LYS A C 1
ATOM 2189 O O . LYS A 1 277 ? -2.386 20.277 -11.877 1.00 65.94 277 LYS A O 1
ATOM 2194 N N . GLU A 1 278 ? -0.596 21.224 -10.928 1.00 66.00 278 GLU A N 1
ATOM 2195 C CA . GLU A 1 278 ? 0.113 21.505 -12.180 1.00 66.00 278 GLU A CA 1
ATOM 2196 C C . GLU A 1 278 ? 0.570 20.222 -12.878 1.00 66.00 278 GLU A C 1
ATOM 2198 O O . GLU A 1 278 ? 0.306 20.051 -14.064 1.00 66.00 278 GLU A O 1
ATOM 2203 N N . LYS A 1 279 ? 1.175 19.272 -12.153 1.00 63.78 279 LYS A N 1
ATOM 2204 C CA . LYS A 1 279 ? 1.538 17.958 -12.713 1.00 63.78 279 LYS A CA 1
ATOM 2205 C C . LYS A 1 279 ? 0.309 17.196 -13.180 1.00 63.78 279 LYS A C 1
ATOM 2207 O O . LYS A 1 279 ? 0.331 16.631 -14.268 1.00 63.78 279 LYS A O 1
ATOM 2212 N N . ARG A 1 280 ? -0.774 17.226 -12.398 1.00 63.88 280 ARG A N 1
ATOM 2213 C CA . ARG A 1 280 ? -2.074 16.676 -12.791 1.00 63.88 280 ARG A CA 1
ATOM 2214 C C . ARG A 1 280 ? -2.574 17.338 -14.069 1.00 63.88 280 ARG A C 1
ATOM 2216 O O . ARG A 1 280 ? -2.921 16.613 -14.986 1.00 63.88 280 ARG A O 1
ATOM 2223 N N . THR A 1 281 ? -2.543 18.667 -14.175 1.00 63.75 281 THR A N 1
ATOM 2224 C CA . THR A 1 281 ? -2.922 19.412 -15.388 1.00 63.75 281 THR A CA 1
ATOM 2225 C C . THR A 1 281 ? -1.994 19.110 -16.558 1.00 63.75 281 THR A C 1
ATOM 2227 O O . THR A 1 281 ? -2.472 19.001 -17.676 1.00 63.75 281 THR A O 1
ATOM 2230 N N . ARG A 1 282 ? -0.689 18.926 -16.343 1.00 65.81 282 ARG A N 1
ATOM 2231 C CA . ARG A 1 282 ? 0.285 18.585 -17.387 1.00 65.81 282 ARG A CA 1
ATOM 2232 C C . ARG A 1 282 ? 0.106 17.156 -17.872 1.00 65.81 282 ARG A C 1
ATOM 2234 O O . ARG A 1 282 ? 0.151 16.935 -19.072 1.00 65.81 282 ARG A O 1
ATOM 2241 N N . LEU A 1 283 ? -0.119 16.202 -16.973 1.00 63.88 283 LEU A N 1
ATOM 2242 C CA . LEU A 1 283 ? -0.421 14.816 -17.319 1.00 63.88 283 LEU A CA 1
ATOM 2243 C C . LEU A 1 283 ? -1.791 14.734 -17.994 1.00 63.88 283 LEU A C 1
ATOM 2245 O O . LEU A 1 283 ? -1.912 14.084 -19.019 1.00 63.88 283 LEU A O 1
ATOM 2249 N N . HIS A 1 284 ? -2.786 15.479 -17.505 1.00 62.66 284 HIS A N 1
ATOM 2250 C CA . HIS A 1 284 ? -4.070 15.657 -18.181 1.00 62.66 284 HIS A CA 1
ATOM 2251 C C . HIS A 1 284 ? -3.909 16.266 -19.560 1.00 62.66 284 HIS A C 1
ATOM 2253 O O . HIS A 1 284 ? -4.500 15.760 -20.496 1.00 62.66 284 HIS A O 1
ATOM 2259 N N . SER A 1 285 ? -3.126 17.333 -19.688 1.00 62.66 285 SER A N 1
ATOM 2260 C CA . SER A 1 285 ? -2.885 18.044 -20.937 1.00 62.66 285 SER A CA 1
ATOM 2261 C C . SER A 1 285 ? -2.087 17.179 -21.896 1.00 62.66 285 SER A C 1
ATOM 2263 O O . SER A 1 285 ? -2.395 17.180 -23.069 1.00 62.66 285 SER A O 1
ATOM 2265 N N . LYS A 1 286 ? -1.142 16.359 -21.425 1.00 63.00 286 LYS A N 1
ATOM 2266 C CA . LYS A 1 286 ? -0.433 15.360 -22.233 1.00 63.00 286 LYS A CA 1
ATOM 2267 C C . LYS A 1 286 ? -1.334 14.210 -22.647 1.00 63.00 286 LYS A C 1
ATOM 2269 O O . LYS A 1 286 ? -1.351 13.882 -23.816 1.00 63.00 286 LYS A O 1
ATOM 2274 N N . VAL A 1 287 ? -2.132 13.643 -21.747 1.00 55.78 287 VAL A N 1
ATOM 2275 C CA . VAL A 1 287 ? -3.130 12.618 -22.090 1.00 55.78 287 VAL A CA 1
ATOM 2276 C C . VAL A 1 287 ? -4.158 13.197 -23.069 1.00 55.78 287 VAL A C 1
ATOM 2278 O O . VAL A 1 287 ? -4.480 12.559 -24.064 1.00 55.78 287 VAL A O 1
ATOM 2281 N N . ALA A 1 288 ? -4.608 14.434 -22.856 1.00 52.19 288 ALA A N 1
ATOM 2282 C CA . ALA A 1 288 ? -5.502 15.170 -23.748 1.00 52.19 288 ALA A CA 1
ATOM 2283 C C . ALA A 1 288 ? -4.810 15.612 -25.051 1.00 52.19 288 ALA A C 1
ATOM 2285 O O . ALA A 1 288 ? -5.464 15.739 -26.076 1.00 52.19 288 ALA A O 1
ATOM 2286 N N . SER A 1 289 ? -3.493 15.815 -25.044 1.00 45.69 289 SER A N 1
ATOM 2287 C CA . SER A 1 289 ? -2.670 16.198 -26.195 1.00 45.69 289 SER A CA 1
ATOM 2288 C C . SER A 1 289 ? -2.245 14.986 -27.011 1.00 45.69 289 SER A C 1
ATOM 2290 O O . SER A 1 289 ? -2.185 15.082 -28.221 1.00 45.69 289 SER A O 1
ATOM 2292 N N . ILE A 1 290 ? -2.050 13.813 -26.419 1.00 42.31 290 ILE A N 1
ATOM 2293 C CA . ILE A 1 290 ? -1.969 12.537 -27.140 1.00 42.31 290 ILE A CA 1
ATOM 2294 C C . ILE A 1 290 ? -3.322 12.272 -27.814 1.00 42.31 290 ILE A C 1
ATOM 2296 O O . ILE A 1 290 ? -3.375 11.837 -28.958 1.00 42.31 290 ILE A O 1
ATOM 2300 N N . VAL A 1 291 ? -4.422 12.650 -27.154 1.00 39.19 291 VAL A N 1
ATOM 2301 C CA . VAL A 1 291 ? -5.764 12.656 -27.754 1.00 39.19 291 VAL A CA 1
ATOM 2302 C C . VAL A 1 291 ? -5.912 13.730 -28.857 1.00 39.19 291 VAL A C 1
ATOM 2304 O O . VAL A 1 291 ? -6.647 13.498 -29.811 1.00 39.19 291 VAL A O 1
ATOM 2307 N N . SER A 1 292 ? -5.205 14.869 -28.780 1.00 37.22 292 SER A N 1
ATOM 2308 C CA . SER A 1 292 ? -5.383 16.036 -29.675 1.00 37.22 292 SER A CA 1
ATOM 2309 C C . SER A 1 292 ? -4.348 16.160 -30.817 1.00 37.22 292 SER A C 1
ATOM 2311 O O . SER A 1 292 ? -4.681 16.578 -31.917 1.00 37.22 292 SER A O 1
ATOM 2313 N N . THR A 1 293 ? -3.091 15.752 -30.632 1.00 34.62 293 THR A N 1
ATOM 2314 C CA . THR A 1 293 ? -1.970 15.905 -31.591 1.00 34.62 293 THR A CA 1
ATOM 2315 C C . THR A 1 293 ? -2.049 14.885 -32.729 1.00 34.62 293 THR A C 1
ATOM 2317 O O . THR A 1 293 ? -1.605 15.154 -33.844 1.00 34.62 293 THR A O 1
ATOM 2320 N N . CYS A 1 294 ? -2.731 13.758 -32.514 1.00 35.69 294 CYS A N 1
ATOM 2321 C CA . CYS A 1 294 ? -3.127 12.843 -33.586 1.00 35.69 294 CYS A CA 1
ATOM 2322 C C . CYS A 1 294 ? -4.166 13.453 -34.557 1.00 35.69 294 CYS A C 1
ATOM 2324 O O . CYS A 1 294 ? -4.461 12.842 -35.582 1.00 35.69 294 CYS A O 1
ATOM 2326 N N . ALA A 1 295 ? -4.687 14.660 -34.282 1.00 38.47 295 ALA A N 1
ATOM 2327 C CA . ALA A 1 295 ? -5.667 15.353 -35.120 1.00 38.47 295 ALA A CA 1
ATOM 2328 C C . ALA A 1 295 ? -5.077 16.116 -36.326 1.00 38.47 295 ALA A C 1
ATOM 2330 O O . ALA A 1 295 ? -5.837 16.515 -37.204 1.00 38.47 295 ALA A O 1
ATOM 2331 N N . LEU A 1 296 ? -3.754 16.332 -36.408 1.00 38.47 296 LEU A N 1
ATOM 2332 C CA . LEU A 1 296 ? -3.155 17.230 -37.417 1.00 38.47 296 LEU A CA 1
ATOM 2333 C C . LEU A 1 296 ? -2.457 16.533 -38.601 1.00 38.47 296 LEU A C 1
ATOM 2335 O O . LEU A 1 296 ? -2.074 17.206 -39.554 1.00 38.47 296 LEU A O 1
ATOM 2339 N N . ALA A 1 297 ? -2.301 15.206 -38.592 1.00 35.12 297 ALA A N 1
ATOM 2340 C CA . ALA A 1 297 ? -1.484 14.495 -39.589 1.00 35.12 297 ALA A CA 1
ATOM 2341 C C . ALA A 1 297 ? -2.243 13.997 -40.842 1.00 35.12 297 ALA A C 1
ATOM 2343 O O . ALA A 1 297 ? -1.640 13.345 -41.693 1.00 35.12 297 ALA A O 1
ATOM 2344 N N . SER A 1 298 ? -3.540 14.295 -40.988 1.00 42.16 298 SER A N 1
ATOM 2345 C CA . SER A 1 298 ? -4.420 13.555 -41.916 1.00 42.16 298 SER A CA 1
ATOM 2346 C C . SER A 1 298 ? -5.093 14.393 -43.010 1.00 42.16 298 SER A C 1
ATOM 2348 O O . SER A 1 298 ? -6.148 14.006 -43.508 1.00 42.16 298 SER A O 1
ATOM 2350 N N . THR A 1 299 ? -4.505 15.515 -43.435 1.00 42.09 299 THR A N 1
ATOM 2351 C CA . THR A 1 299 ? -4.987 16.260 -44.616 1.00 42.09 299 THR A CA 1
ATOM 2352 C C . THR A 1 299 ? -3.868 16.594 -45.604 1.00 42.09 299 THR A C 1
ATOM 2354 O O . THR A 1 299 ? -3.501 17.746 -45.814 1.00 42.09 299 THR A O 1
ATOM 2357 N N . SER A 1 300 ? -3.366 15.569 -46.298 1.00 42.25 300 SER A N 1
ATOM 2358 C CA . SER A 1 300 ? -2.700 15.746 -47.598 1.00 42.25 300 SER A CA 1
ATOM 2359 C C . SER A 1 300 ? -2.910 14.551 -48.542 1.00 42.25 300 SER A C 1
ATOM 2361 O O . SER A 1 300 ? -1.987 13.844 -48.919 1.00 42.25 300 SER A O 1
ATOM 2363 N N . SER A 1 301 ? -4.163 14.304 -48.925 1.00 34.88 301 SER A N 1
ATOM 2364 C CA . SER A 1 301 ? -4.605 13.639 -50.174 1.00 34.88 301 SER A CA 1
ATOM 2365 C C . SER A 1 301 ? -6.127 13.461 -50.051 1.00 34.88 301 SER A C 1
ATOM 2367 O O . SER A 1 301 ? -6.611 13.217 -48.959 1.00 34.88 301 SER A O 1
ATOM 2369 N N . THR A 1 302 ? -7.003 13.597 -51.041 1.00 36.38 302 THR A N 1
ATOM 2370 C CA . THR A 1 302 ? -6.926 13.528 -52.504 1.00 36.38 302 THR A CA 1
ATOM 2371 C C . THR A 1 302 ? -8.186 14.234 -53.055 1.00 36.38 302 THR A C 1
ATOM 2373 O O . THR A 1 302 ? -9.246 14.195 -52.442 1.00 36.38 302 THR A O 1
ATOM 2376 N N . SER A 1 303 ? -8.023 15.102 -54.055 1.00 37.66 303 SER A N 1
ATOM 2377 C CA . SER A 1 303 ? -8.467 14.935 -55.454 1.00 37.66 303 SER A CA 1
ATOM 2378 C C . SER A 1 303 ? -9.975 15.054 -55.745 1.00 37.66 303 SER A C 1
ATOM 2380 O O . SER A 1 303 ? -10.775 14.174 -55.453 1.00 37.66 303 SER A O 1
ATOM 2382 N N . THR A 1 304 ? -10.291 16.150 -56.434 1.00 45.28 304 THR A N 1
ATOM 2383 C CA . THR A 1 304 ? -11.240 16.310 -57.551 1.00 45.28 304 THR A CA 1
ATOM 2384 C C . THR A 1 304 ? -11.977 15.059 -58.056 1.00 45.28 304 THR A C 1
ATOM 2386 O O . THR A 1 304 ? -11.355 14.150 -58.603 1.00 45.28 304 THR A O 1
ATOM 2389 N N . GLY A 1 305 ? -13.312 15.103 -58.026 1.00 34.62 305 GLY A N 1
ATOM 2390 C CA . GLY A 1 305 ? -14.186 14.193 -58.770 1.00 34.62 305 GLY A CA 1
ATOM 2391 C C . GLY A 1 305 ? -15.615 14.731 -58.848 1.00 34.62 305 GLY A C 1
ATOM 2392 O O . GLY A 1 305 ? -16.354 14.697 -57.874 1.00 34.62 305 GLY A O 1
ATOM 2393 N N . THR A 1 306 ? -15.974 15.279 -60.004 1.00 44.38 306 THR A N 1
ATOM 2394 C CA . THR A 1 306 ? -17.287 15.826 -60.375 1.00 44.38 306 THR A CA 1
ATOM 2395 C C . THR A 1 306 ? -18.286 14.719 -60.723 1.00 44.38 306 THR A C 1
ATOM 2397 O O . THR A 1 306 ? -17.921 13.833 -61.494 1.00 44.38 306 THR A O 1
ATOM 2400 N N . GLY A 1 307 ? -19.552 14.812 -60.292 1.00 34.97 307 GLY A N 1
ATOM 2401 C CA . GLY A 1 307 ? -20.616 14.002 -60.909 1.00 34.97 307 GLY A CA 1
ATOM 2402 C C . GLY A 1 307 ? -21.947 13.880 -60.160 1.00 34.97 307 GLY A C 1
ATOM 2403 O O . GLY A 1 307 ? -22.133 12.945 -59.400 1.00 34.97 307 GLY A O 1
ATOM 2404 N N . GLU A 1 308 ? -22.861 14.798 -60.486 1.00 33.78 308 GLU A N 1
ATOM 2405 C CA . GLU A 1 308 ? -24.329 14.666 -60.607 1.00 33.78 308 GLU A CA 1
ATOM 2406 C C . GLU A 1 308 ? -25.249 14.367 -59.398 1.00 33.78 308 GLU A C 1
ATOM 2408 O O . GLU A 1 308 ? -25.286 13.299 -58.796 1.00 33.78 308 GLU A O 1
ATOM 2413 N N . ASN A 1 309 ? -26.105 15.371 -59.161 1.00 34.91 309 ASN A N 1
ATOM 2414 C CA . ASN A 1 309 ? -27.189 15.475 -58.190 1.00 34.91 309 ASN A CA 1
ATOM 2415 C C . ASN A 1 309 ? -28.400 14.580 -58.510 1.00 34.91 309 ASN A C 1
ATOM 2417 O O . ASN A 1 309 ? -28.952 14.640 -59.611 1.00 34.91 309 ASN A O 1
ATOM 2421 N N . ARG A 1 310 ? -28.950 13.929 -57.476 1.00 30.55 310 ARG A N 1
ATOM 2422 C CA . ARG A 1 310 ? -30.400 13.718 -57.334 1.00 30.55 310 ARG A CA 1
ATOM 2423 C C . ARG A 1 310 ? -30.865 14.127 -55.936 1.00 30.55 310 ARG A C 1
ATOM 2425 O O . ARG A 1 310 ? -30.164 13.935 -54.953 1.00 30.55 310 ARG A O 1
ATOM 2432 N N . TYR A 1 311 ? -32.036 14.752 -55.943 1.00 32.94 311 TYR A N 1
ATOM 2433 C CA . TYR A 1 311 ? -32.735 15.469 -54.881 1.00 32.94 311 TYR A CA 1
ATOM 2434 C C . TYR A 1 311 ? -33.368 14.496 -53.871 1.00 32.94 311 TYR A C 1
ATOM 2436 O O . TYR A 1 311 ? -34.062 13.574 -54.300 1.00 32.94 311 TYR A O 1
ATOM 2444 N N . ASP A 1 312 ? -33.166 14.729 -52.571 1.00 33.56 312 ASP A N 1
ATOM 2445 C CA . ASP A 1 312 ? -33.905 14.085 -51.474 1.00 33.56 312 ASP A CA 1
ATOM 2446 C C . ASP A 1 312 ? -34.564 15.188 -50.614 1.00 33.56 312 ASP A C 1
ATOM 2448 O O . ASP A 1 312 ? -33.853 16.115 -50.199 1.00 33.56 312 ASP A O 1
ATOM 2452 N N . PRO A 1 313 ? -35.899 15.182 -50.424 1.00 40.47 313 PRO A N 1
ATOM 2453 C CA . PRO A 1 313 ? -36.638 16.262 -49.799 1.00 40.47 313 PRO A CA 1
ATOM 2454 C C . PRO A 1 313 ? -37.038 15.890 -48.368 1.00 40.47 313 PRO A C 1
ATOM 2456 O O . PRO A 1 313 ? -38.134 15.390 -48.160 1.00 40.47 313 PRO A O 1
ATOM 2459 N N . ASP A 1 314 ? -36.198 16.190 -47.379 1.00 31.61 314 ASP A N 1
ATOM 2460 C CA . ASP A 1 314 ? -36.647 16.278 -45.987 1.00 31.61 314 ASP A CA 1
ATOM 2461 C C . ASP A 1 314 ? -35.748 17.212 -45.161 1.00 31.61 314 ASP A C 1
ATOM 2463 O O . ASP A 1 314 ? -34.543 17.027 -45.013 1.00 31.61 314 ASP A O 1
ATOM 2467 N N . PHE A 1 315 ? -36.405 18.275 -44.709 1.00 34.19 315 PHE A N 1
ATOM 2468 C CA . PHE A 1 315 ? -36.183 19.146 -43.559 1.00 34.19 315 PHE A CA 1
ATOM 2469 C C . PHE A 1 315 ? -34.869 19.081 -42.740 1.00 34.19 315 PHE A C 1
ATOM 2471 O O . PHE A 1 315 ? -34.447 18.048 -42.229 1.00 34.19 315 PHE A O 1
ATOM 2478 N N . ASP A 1 316 ? -34.365 20.296 -42.482 1.00 31.84 316 ASP A N 1
ATOM 2479 C CA . ASP A 1 316 ? -33.383 20.730 -41.478 1.00 31.84 316 ASP A CA 1
ATOM 2480 C C . ASP A 1 316 ? -31.921 20.287 -41.623 1.00 31.84 316 ASP A C 1
ATOM 2482 O O . ASP A 1 316 ? -31.526 19.205 -41.198 1.00 31.84 316 ASP A O 1
ATOM 2486 N N . ARG A 1 317 ? -31.079 21.228 -42.093 1.00 30.56 317 ARG A N 1
ATOM 2487 C CA . ARG A 1 317 ? -29.673 21.418 -41.668 1.00 30.56 317 ARG A CA 1
ATOM 2488 C C . ARG A 1 317 ? -29.090 22.719 -42.237 1.00 30.56 317 ARG A C 1
ATOM 2490 O O . ARG A 1 317 ? -28.375 22.732 -43.235 1.00 30.56 317 ARG A O 1
ATOM 2497 N N . ALA A 1 318 ? -29.365 23.830 -41.557 1.00 29.70 318 ALA A N 1
ATOM 2498 C CA . ALA A 1 318 ? -28.424 24.948 -41.522 1.00 29.70 318 ALA A CA 1
ATOM 2499 C C . ALA A 1 318 ? -27.218 24.555 -40.634 1.00 29.70 318 ALA A C 1
ATOM 2501 O O . ALA A 1 318 ? -27.400 23.798 -39.676 1.00 29.70 318 ALA A O 1
ATOM 2502 N N . PRO A 1 319 ? -25.989 25.025 -40.916 1.00 30.97 319 PRO A N 1
ATOM 2503 C CA . PRO A 1 319 ? -24.809 24.627 -40.160 1.00 30.97 319 PRO A CA 1
ATOM 2504 C C . PRO A 1 319 ? -24.797 25.323 -38.796 1.00 30.97 319 PRO A C 1
ATOM 2506 O O . PRO A 1 319 ? -24.477 26.506 -38.687 1.00 30.97 319 PRO A O 1
ATOM 2509 N N . LEU A 1 320 ? -25.111 24.576 -37.738 1.00 25.97 320 LEU A N 1
ATOM 2510 C CA . LEU A 1 320 ? -24.723 24.960 -36.386 1.00 25.97 320 LEU A CA 1
ATOM 2511 C C . LEU A 1 320 ? -23.266 24.552 -36.169 1.00 25.97 320 LEU A C 1
ATOM 2513 O O . LEU A 1 320 ? -22.934 23.392 -35.932 1.00 25.97 320 LEU A O 1
ATOM 2517 N N . TYR A 1 321 ? -22.394 25.549 -36.274 1.00 41.78 321 TYR A N 1
ATOM 2518 C CA . TYR A 1 321 ? -21.062 25.525 -35.694 1.00 41.78 321 TYR A CA 1
ATOM 2519 C C . TYR A 1 321 ? -21.184 25.480 -34.165 1.00 41.78 321 TYR A C 1
ATOM 2521 O O . TYR A 1 321 ? -21.538 26.484 -33.555 1.00 41.78 321 TYR A O 1
ATOM 2529 N N . ALA A 1 322 ? -20.881 24.328 -33.563 1.00 27.55 322 ALA A N 1
ATOM 2530 C CA . ALA A 1 322 ? -20.297 24.207 -32.223 1.00 27.55 322 ALA A CA 1
ATOM 2531 C C . ALA A 1 322 ? -19.781 22.768 -32.006 1.00 27.55 322 ALA A C 1
ATOM 2533 O O . ALA A 1 322 ? -20.550 21.839 -31.779 1.00 27.55 322 ALA A O 1
ATOM 2534 N N . ASN A 1 323 ? -18.453 22.626 -32.090 1.00 34.41 323 ASN A N 1
ATOM 2535 C CA . ASN A 1 323 ? -17.611 21.569 -31.506 1.00 34.41 323 ASN A CA 1
ATOM 2536 C C . ASN A 1 323 ? -17.837 20.116 -31.968 1.00 34.41 323 ASN A C 1
ATOM 2538 O O . ASN A 1 323 ? -17.833 19.187 -31.163 1.00 34.41 323 ASN A O 1
ATOM 2542 N N . GLY A 1 324 ? -17.967 19.916 -33.284 1.00 31.95 324 GLY A N 1
ATOM 2543 C CA . GLY A 1 324 ? -18.052 18.606 -33.942 1.00 31.95 324 GLY A CA 1
ATOM 2544 C C . GLY A 1 324 ? -16.822 17.708 -33.746 1.00 31.95 324 GLY A C 1
ATOM 2545 O O . GLY A 1 324 ? -15.976 17.598 -34.631 1.00 31.95 324 GLY A O 1
ATOM 2546 N N . CYS A 1 325 ? -16.764 17.022 -32.606 1.00 33.81 325 CYS A N 1
ATOM 2547 C CA . CYS A 1 325 ? -15.779 15.995 -32.283 1.00 33.81 325 CYS A CA 1
ATOM 2548 C C . CYS A 1 325 ? -16.311 14.612 -32.692 1.00 33.81 325 CYS A C 1
ATOM 2550 O O . CYS A 1 325 ? -17.172 14.042 -32.020 1.00 33.81 325 CYS A O 1
ATOM 2552 N N . VAL A 1 326 ? -15.798 14.038 -33.785 1.00 38.03 326 VAL A N 1
ATOM 2553 C CA . VAL A 1 326 ? -15.999 12.607 -34.064 1.00 38.03 326 VAL A CA 1
ATOM 2554 C C . VAL A 1 326 ? -14.926 11.837 -33.307 1.00 38.03 326 VAL A C 1
ATOM 2556 O O . VAL A 1 326 ? -13.764 11.798 -33.701 1.00 38.03 326 VAL A O 1
ATOM 2559 N N . VAL A 1 327 ? -15.343 11.251 -32.186 1.00 35.84 327 VAL A N 1
ATOM 2560 C CA . VAL A 1 327 ? -14.520 10.403 -31.321 1.00 35.84 327 VAL A CA 1
ATOM 2561 C C . VAL A 1 327 ? -14.031 9.193 -32.117 1.00 35.84 327 VAL A C 1
ATOM 2563 O O . VAL A 1 327 ? -14.846 8.382 -32.570 1.00 35.84 327 VAL A O 1
ATOM 2566 N N . ASP A 1 328 ? -12.712 9.013 -32.231 1.00 40.00 328 ASP A N 1
ATOM 2567 C CA . ASP A 1 328 ? -12.178 7.706 -32.602 1.00 40.00 328 ASP A CA 1
ATOM 2568 C C . ASP A 1 328 ? -12.501 6.729 -31.465 1.00 40.00 328 ASP A C 1
ATOM 2570 O O . ASP A 1 328 ? -11.897 6.735 -30.385 1.00 40.00 328 ASP A O 1
ATOM 2574 N N . LYS A 1 329 ? -13.507 5.884 -31.709 1.00 42.28 329 LYS A N 1
ATOM 2575 C CA . LYS A 1 329 ? -13.973 4.864 -30.768 1.00 42.28 329 LYS A CA 1
ATOM 2576 C C . LYS A 1 329 ? -12.849 3.917 -30.334 1.00 42.28 329 LYS A C 1
ATOM 2578 O O . LYS A 1 329 ? -13.052 3.224 -29.342 1.00 42.28 329 LYS A O 1
ATOM 2583 N N . LYS A 1 330 ? -11.709 3.840 -31.039 1.00 42.06 330 LYS A N 1
ATOM 2584 C CA . LYS A 1 330 ? -10.550 3.040 -30.610 1.00 42.06 330 LYS A CA 1
ATOM 2585 C C . LYS A 1 330 ? -9.786 3.682 -29.453 1.00 42.06 330 LYS A C 1
ATOM 2587 O O . LYS A 1 330 ? -9.513 2.981 -28.487 1.00 42.06 330 LYS A O 1
ATOM 2592 N N . LEU A 1 331 ? -9.501 4.987 -29.487 1.00 37.69 331 LEU A N 1
ATOM 2593 C CA . LEU A 1 331 ? -8.654 5.628 -28.468 1.00 37.69 331 LEU A CA 1
ATOM 2594 C C . LEU A 1 331 ? -9.383 5.857 -27.134 1.00 37.69 331 LEU A C 1
ATOM 2596 O O . LEU A 1 331 ? -8.798 5.730 -26.060 1.00 37.69 331 LEU A O 1
ATOM 2600 N N . ALA A 1 332 ? -10.694 6.113 -27.183 1.00 45.28 332 ALA A N 1
ATOM 2601 C CA . ALA A 1 332 ? -11.530 6.134 -25.982 1.00 45.28 332 ALA A CA 1
ATOM 2602 C C . ALA A 1 332 ? -11.628 4.759 -25.296 1.00 45.28 332 ALA A C 1
ATOM 2604 O O . ALA A 1 332 ? -12.003 4.690 -24.128 1.00 45.28 332 ALA A O 1
ATOM 2605 N N . LYS A 1 333 ? -11.284 3.678 -26.007 1.00 51.44 333 LYS A N 1
ATOM 2606 C CA . LYS A 1 333 ? -11.196 2.316 -25.469 1.00 51.44 333 LYS A CA 1
ATOM 2607 C C . LYS A 1 333 ? -9.784 1.937 -25.021 1.00 51.44 333 LYS A C 1
ATOM 2609 O O . LYS A 1 333 ? -9.645 0.898 -24.385 1.00 51.44 333 LYS A O 1
ATOM 2614 N N . THR A 1 334 ? -8.760 2.742 -25.322 1.00 53.78 334 THR A N 1
ATOM 2615 C CA . THR A 1 334 ? -7.384 2.464 -24.897 1.00 53.78 334 THR A CA 1
ATOM 2616 C C . THR A 1 334 ? -7.298 2.554 -23.367 1.00 53.78 334 THR A C 1
ATOM 2618 O O . THR A 1 334 ? -7.590 3.625 -22.810 1.00 53.78 334 THR A O 1
ATOM 2621 N N . PRO A 1 335 ? -6.925 1.459 -22.672 1.00 67.62 335 PRO A N 1
ATOM 2622 C CA . PRO A 1 335 ? -6.745 1.459 -21.224 1.00 67.62 335 PRO A CA 1
ATOM 2623 C C . PRO A 1 335 ? -5.797 2.582 -20.788 1.00 67.62 335 PRO A C 1
ATOM 2625 O O . PRO A 1 335 ? -4.817 2.861 -21.475 1.00 67.62 335 PRO A O 1
ATOM 2628 N N . LEU A 1 336 ? -6.062 3.230 -19.645 1.00 66.06 336 LEU A N 1
ATOM 2629 C CA . LEU A 1 336 ? -5.189 4.287 -19.101 1.00 66.06 336 LEU A CA 1
ATOM 2630 C C . LEU A 1 336 ? -3.729 3.831 -19.032 1.00 66.06 336 LEU A C 1
ATOM 2632 O O . LEU A 1 336 ? -2.824 4.588 -19.369 1.00 66.06 336 LEU A O 1
ATOM 2636 N N . THR A 1 337 ? -3.535 2.581 -18.625 1.00 69.12 337 THR A N 1
ATOM 2637 C CA . THR A 1 337 ? -2.243 1.912 -18.561 1.00 69.12 337 THR A CA 1
ATOM 2638 C C . THR A 1 337 ? -1.455 2.071 -19.859 1.00 69.12 337 THR A C 1
ATOM 2640 O O . THR A 1 337 ? -0.296 2.461 -19.820 1.00 69.12 337 THR A O 1
ATOM 2643 N N . ASP A 1 338 ? -2.092 1.878 -21.008 1.00 72.31 338 ASP A N 1
ATOM 2644 C CA . ASP A 1 338 ? -1.426 1.865 -22.314 1.00 72.31 338 ASP A CA 1
ATOM 2645 C C . ASP A 1 338 ? -1.025 3.274 -22.751 1.00 72.31 338 ASP A C 1
ATOM 2647 O O . ASP A 1 338 ? -0.005 3.454 -23.401 1.00 72.31 338 ASP A O 1
ATOM 2651 N N . ALA A 1 339 ? -1.789 4.288 -22.338 1.00 70.44 339 ALA A N 1
ATOM 2652 C CA . ALA A 1 339 ? -1.430 5.686 -22.564 1.00 70.44 339 ALA A CA 1
ATOM 2653 C C . ALA A 1 339 ? -0.306 6.164 -21.627 1.00 70.44 339 ALA A C 1
ATOM 2655 O O . ALA A 1 339 ? 0.441 7.076 -21.968 1.00 70.44 339 ALA A O 1
ATOM 2656 N N . MET A 1 340 ? -0.205 5.579 -20.433 1.00 71.75 340 MET A N 1
ATOM 2657 C CA . MET A 1 340 ? 0.782 5.966 -19.425 1.00 71.75 340 MET A CA 1
ATOM 2658 C C . MET A 1 340 ? 2.128 5.271 -19.590 1.00 71.75 340 MET A C 1
ATOM 2660 O O . MET A 1 340 ? 3.152 5.849 -19.237 1.00 71.75 340 MET A O 1
ATOM 2664 N N . LEU A 1 341 ? 2.130 4.029 -20.071 1.00 76.31 341 LEU A N 1
ATOM 2665 C CA . LEU A 1 341 ? 3.329 3.200 -20.150 1.00 76.31 341 LEU A CA 1
ATOM 2666 C C . LEU A 1 341 ? 4.469 3.849 -20.953 1.00 76.31 341 LEU A C 1
ATOM 2668 O O . LEU A 1 341 ? 5.580 3.869 -20.420 1.00 76.31 341 LEU A O 1
ATOM 2672 N N . PRO A 1 342 ? 4.237 4.427 -22.150 1.00 77.50 342 PRO A N 1
ATOM 2673 C CA . PRO A 1 342 ? 5.293 5.113 -22.896 1.00 77.50 342 PRO A CA 1
ATOM 2674 C C . PRO A 1 342 ? 5.881 6.294 -22.116 1.00 77.50 342 PRO A C 1
ATOM 2676 O O . PRO A 1 342 ? 7.087 6.366 -21.911 1.00 77.50 342 PRO A O 1
ATOM 2679 N N . GLU A 1 343 ? 5.025 7.155 -21.558 1.00 72.25 343 GLU A N 1
ATOM 2680 C CA . GLU A 1 343 ? 5.467 8.306 -20.759 1.00 72.25 343 GLU A CA 1
ATOM 2681 C C . GLU A 1 343 ? 6.252 7.870 -19.518 1.00 72.25 343 GLU A C 1
ATOM 2683 O O . GLU A 1 343 ? 7.231 8.511 -19.145 1.00 72.25 343 GLU A O 1
ATOM 2688 N N . MET A 1 344 ? 5.848 6.770 -18.876 1.00 75.00 344 MET A N 1
ATOM 2689 C CA . MET A 1 344 ? 6.574 6.222 -17.734 1.00 75.00 344 MET A CA 1
ATOM 2690 C C . MET A 1 344 ? 7.943 5.677 -18.128 1.00 75.00 344 MET A C 1
ATOM 2692 O O . MET A 1 344 ? 8.904 5.905 -17.399 1.00 75.00 344 MET A O 1
ATOM 2696 N N . ARG A 1 345 ? 8.061 5.007 -19.278 1.00 77.50 345 ARG A N 1
ATOM 2697 C CA . ARG A 1 345 ? 9.357 4.557 -19.811 1.00 77.50 345 ARG A CA 1
ATOM 2698 C C . ARG A 1 345 ? 10.291 5.729 -20.075 1.00 77.50 345 ARG A C 1
ATOM 2700 O O . ARG A 1 345 ? 11.456 5.651 -19.699 1.00 77.50 345 ARG A O 1
ATOM 2707 N N . ASP A 1 346 ? 9.761 6.816 -20.627 1.00 75.38 346 ASP A N 1
ATOM 2708 C CA . ASP A 1 346 ? 10.548 7.998 -20.980 1.00 75.38 346 ASP A CA 1
ATOM 2709 C C . ASP A 1 346 ? 11.042 8.782 -19.756 1.00 75.38 346 ASP A C 1
ATOM 2711 O O . ASP A 1 346 ? 12.101 9.409 -19.808 1.00 75.38 346 ASP A O 1
ATOM 2715 N N . ILE A 1 347 ? 10.293 8.767 -18.645 1.00 70.25 347 ILE A N 1
ATOM 2716 C CA . ILE A 1 347 ? 10.704 9.466 -17.417 1.00 70.25 347 ILE A CA 1
ATOM 2717 C C . ILE A 1 347 ? 11.576 8.611 -16.500 1.00 70.25 347 ILE A C 1
ATOM 2719 O O . ILE A 1 347 ? 12.282 9.184 -15.673 1.00 70.25 347 ILE A O 1
ATOM 2723 N N . ILE A 1 348 ? 11.560 7.277 -16.610 1.00 72.62 348 ILE A N 1
ATOM 2724 C CA . ILE A 1 348 ? 12.378 6.400 -15.759 1.00 72.62 348 ILE A CA 1
ATOM 2725 C C . ILE A 1 348 ? 13.864 6.777 -15.905 1.00 72.62 348 ILE A C 1
ATOM 2727 O O . ILE A 1 348 ? 14.380 6.857 -17.020 1.00 72.62 348 ILE A O 1
ATOM 2731 N N . PRO A 1 349 ? 14.586 7.001 -14.786 1.00 68.00 349 PRO A N 1
ATOM 2732 C CA . PRO A 1 349 ? 14.266 6.584 -13.412 1.00 68.00 349 PRO A CA 1
ATOM 2733 C C . PRO A 1 349 ? 13.539 7.626 -12.539 1.00 68.00 349 PRO A C 1
ATOM 2735 O O . PRO A 1 349 ? 13.386 7.405 -11.329 1.00 68.00 349 PRO A O 1
ATOM 2738 N N . HIS A 1 350 ? 13.123 8.760 -13.105 1.00 78.31 350 HIS A N 1
ATOM 2739 C CA . HIS A 1 350 ? 12.383 9.792 -12.388 1.00 78.31 350 HIS A CA 1
ATOM 2740 C C . HIS A 1 350 ? 10.950 9.336 -12.080 1.00 78.31 350 HIS A C 1
ATOM 2742 O O . HIS A 1 350 ? 10.271 8.777 -12.940 1.00 78.31 350 HIS A O 1
ATOM 2748 N N . PRO A 1 351 ? 10.471 9.568 -10.849 1.00 78.62 351 PRO A N 1
ATOM 2749 C CA . PRO A 1 351 ? 9.133 9.168 -10.453 1.00 78.62 351 PRO A CA 1
ATOM 2750 C C . PRO A 1 351 ? 8.079 10.139 -11.008 1.00 78.62 351 PRO A C 1
ATOM 2752 O O . PRO A 1 351 ? 8.341 11.333 -11.170 1.00 78.62 351 PRO A O 1
ATOM 2755 N N . LEU A 1 352 ? 6.875 9.631 -11.282 1.00 80.06 352 LEU A N 1
ATOM 2756 C CA . LEU A 1 352 ? 5.749 10.438 -11.763 1.00 80.06 352 LEU A CA 1
ATOM 2757 C C . LEU A 1 352 ? 5.175 11.323 -10.645 1.00 80.06 352 LEU A C 1
ATOM 2759 O O . LEU A 1 352 ? 4.816 12.480 -10.864 1.00 80.06 352 LEU A O 1
ATOM 2763 N N . GLU A 1 353 ? 5.116 10.777 -9.434 1.00 83.12 353 GLU A N 1
ATOM 2764 C CA . GLU A 1 353 ? 4.904 11.531 -8.197 1.00 83.12 353 GLU A CA 1
ATOM 2765 C C . GLU A 1 353 ? 6.263 11.940 -7.623 1.00 83.12 353 GLU A C 1
ATOM 2767 O O . GLU A 1 353 ? 7.209 11.165 -7.689 1.00 83.12 353 GLU A O 1
ATOM 2772 N N . ASP A 1 354 ? 6.404 13.112 -7.009 1.00 85.31 354 ASP A N 1
ATOM 2773 C CA . ASP A 1 354 ? 7.569 13.334 -6.143 1.00 85.31 354 ASP A CA 1
ATOM 2774 C C . ASP A 1 354 ? 7.276 12.852 -4.715 1.00 85.31 354 ASP A C 1
ATOM 2776 O O . ASP A 1 354 ? 6.198 12.350 -4.396 1.00 85.31 354 ASP A O 1
ATOM 2780 N N . TYR A 1 355 ? 8.266 12.964 -3.835 1.00 85.06 355 TYR A N 1
ATOM 2781 C CA . TYR A 1 355 ? 8.082 12.574 -2.444 1.00 85.06 355 TYR A CA 1
ATOM 2782 C C . TYR A 1 355 ? 7.114 13.507 -1.686 1.00 85.06 355 TYR A C 1
ATOM 2784 O O . TYR A 1 355 ? 6.455 13.064 -0.745 1.00 85.06 355 TYR A O 1
ATOM 2792 N N . PHE A 1 356 ? 6.964 14.767 -2.112 1.00 84.69 356 PHE A N 1
ATOM 2793 C CA . PHE A 1 356 ? 6.008 15.712 -1.523 1.00 84.69 356 PHE A CA 1
ATOM 2794 C C . PHE A 1 356 ? 4.570 15.319 -1.796 1.00 84.69 356 PHE A C 1
ATOM 2796 O O . PHE A 1 356 ? 3.727 15.431 -0.906 1.00 84.69 356 PHE A O 1
ATOM 2803 N N . ASP A 1 357 ? 4.297 14.802 -2.990 1.00 85.62 357 ASP A N 1
ATOM 2804 C CA . ASP A 1 357 ? 2.997 14.251 -3.343 1.00 85.62 357 ASP A CA 1
ATOM 2805 C C . ASP A 1 357 ? 2.604 13.127 -2.357 1.00 85.62 357 ASP A C 1
ATOM 2807 O O . ASP A 1 357 ? 1.491 13.121 -1.821 1.00 85.62 357 ASP A O 1
ATOM 2811 N N . VAL A 1 358 ? 3.543 12.228 -2.025 1.00 89.31 358 VAL A N 1
ATOM 2812 C CA . VAL A 1 358 ? 3.336 11.150 -1.036 1.00 89.31 358 VAL A CA 1
ATOM 2813 C C . VAL A 1 358 ? 3.146 11.711 0.377 1.00 89.31 358 VAL A C 1
ATOM 2815 O O . VAL A 1 358 ? 2.220 11.304 1.080 1.00 89.31 358 VAL A O 1
ATOM 2818 N N . MET A 1 359 ? 3.962 12.687 0.790 1.00 87.94 359 MET A N 1
ATOM 2819 C CA . MET A 1 359 ? 3.825 13.351 2.093 1.00 87.94 359 MET A CA 1
ATOM 2820 C C . MET A 1 359 ? 2.482 14.069 2.249 1.00 87.94 359 MET A C 1
ATOM 2822 O O . MET A 1 359 ? 1.872 14.025 3.320 1.00 87.94 359 MET A O 1
ATOM 2826 N N . ARG A 1 360 ? 1.975 14.700 1.186 1.00 87.19 360 ARG A N 1
ATOM 2827 C CA . ARG A 1 360 ? 0.660 15.350 1.192 1.00 87.19 360 ARG A CA 1
ATOM 2828 C C . ARG A 1 360 ? -0.452 14.327 1.418 1.00 87.19 360 ARG A C 1
ATOM 2830 O O . ARG A 1 360 ? -1.335 14.569 2.243 1.00 87.19 360 ARG A O 1
ATOM 2837 N N . ARG A 1 361 ? -0.380 13.166 0.756 1.00 91.44 361 ARG A N 1
ATOM 2838 C CA . ARG A 1 361 ? -1.312 12.045 0.981 1.00 91.44 361 ARG A CA 1
ATOM 2839 C C . ARG A 1 361 ? -1.210 11.479 2.398 1.00 91.44 361 ARG A C 1
ATOM 2841 O O . ARG A 1 361 ? -2.236 11.226 3.026 1.00 91.44 361 ARG A O 1
ATOM 2848 N N . ALA A 1 362 ? -0.000 11.348 2.936 1.00 92.06 362 ALA A N 1
ATOM 2849 C CA . ALA A 1 362 ? 0.226 10.916 4.312 1.00 92.06 362 ALA A CA 1
ATOM 2850 C C . ALA A 1 362 ? -0.404 11.885 5.333 1.00 92.06 362 ALA A C 1
ATOM 2852 O O . ALA A 1 362 ? -1.162 11.460 6.203 1.00 92.06 362 ALA A O 1
ATOM 2853 N N . ARG A 1 363 ? -0.202 13.201 5.179 1.00 90.12 363 ARG A N 1
ATOM 2854 C CA . ARG A 1 363 ? -0.845 14.226 6.028 1.00 90.12 363 ARG A CA 1
ATOM 2855 C C . ARG A 1 363 ? -2.370 14.210 5.901 1.00 90.12 363 ARG A C 1
ATOM 2857 O O . ARG A 1 363 ? -3.076 14.299 6.903 1.00 90.12 363 ARG A O 1
ATOM 2864 N N . LYS A 1 364 ? -2.900 14.058 4.682 1.00 91.00 364 LYS A N 1
ATOM 2865 C CA . LYS A 1 364 ? -4.344 13.882 4.444 1.00 91.00 364 LYS A CA 1
ATOM 2866 C C . LYS A 1 364 ? -4.881 12.637 5.159 1.00 91.00 364 LYS A C 1
ATOM 2868 O O . LYS A 1 364 ? -5.924 12.715 5.800 1.00 91.00 364 LYS A O 1
ATOM 2873 N N . THR A 1 365 ? -4.133 11.537 5.127 1.00 93.00 365 THR A N 1
ATOM 2874 C CA . THR A 1 365 ? -4.462 10.294 5.837 1.00 93.00 365 THR A CA 1
ATOM 2875 C C . THR A 1 365 ? -4.477 10.491 7.351 1.00 93.00 365 THR A C 1
ATOM 2877 O O . THR A 1 365 ? -5.411 10.037 8.000 1.00 93.00 365 THR A O 1
ATOM 2880 N N . VAL A 1 366 ? -3.520 11.228 7.925 1.00 92.62 366 VAL A N 1
ATOM 2881 C CA . VAL A 1 366 ? -3.536 11.573 9.361 1.00 92.62 366 VAL A CA 1
ATOM 2882 C C . VAL A 1 366 ? -4.786 12.361 9.736 1.00 92.62 366 VAL A C 1
ATOM 2884 O O . VAL A 1 366 ? -5.450 12.018 10.714 1.00 92.62 366 VAL A O 1
ATOM 2887 N N . ARG A 1 367 ? -5.136 13.389 8.952 1.00 91.12 367 ARG A N 1
ATOM 2888 C CA . ARG A 1 367 ? -6.356 14.182 9.178 1.00 91.12 367 ARG A CA 1
ATOM 2889 C C . ARG A 1 367 ? -7.605 13.304 9.132 1.00 91.12 367 ARG A C 1
ATOM 2891 O O . ARG A 1 367 ? -8.428 13.368 10.043 1.00 91.12 367 ARG A O 1
ATOM 2898 N N . PHE A 1 368 ? -7.702 12.445 8.116 1.00 93.38 368 PHE A N 1
ATOM 2899 C CA . PHE A 1 368 ? -8.782 11.469 8.002 1.00 93.38 368 PHE A CA 1
ATOM 2900 C C . PHE A 1 368 ? -8.846 10.557 9.231 1.00 93.38 368 PHE A C 1
ATOM 2902 O O . PHE A 1 368 ? -9.903 10.444 9.836 1.00 93.38 368 PHE A O 1
ATOM 2909 N N . LEU A 1 369 ? -7.725 9.961 9.645 1.00 93.25 369 LEU A N 1
ATOM 2910 C CA . LEU A 1 369 ? -7.661 9.046 10.786 1.00 93.25 369 LEU A CA 1
ATOM 2911 C C . LEU A 1 369 ? -8.088 9.714 12.094 1.00 93.25 369 LEU A C 1
ATOM 2913 O O . LEU A 1 369 ? -8.863 9.123 12.836 1.00 93.25 369 LEU A O 1
ATOM 2917 N N . ARG A 1 370 ? -7.638 10.944 12.368 1.00 91.19 370 ARG A N 1
ATOM 2918 C CA . ARG A 1 370 ? -8.058 11.697 13.564 1.00 91.19 370 ARG A CA 1
ATOM 2919 C C . ARG A 1 370 ? -9.570 11.896 13.588 1.00 91.19 370 ARG A C 1
ATOM 2921 O O . ARG A 1 370 ? -10.223 11.587 14.584 1.00 91.19 370 ARG A O 1
ATOM 2928 N N . GLN A 1 371 ? -10.121 12.381 12.477 1.00 92.06 371 GLN A N 1
ATOM 2929 C CA . GLN A 1 371 ? -11.553 12.615 12.358 1.00 92.06 371 GLN A CA 1
ATOM 2930 C C . GLN A 1 371 ? -12.338 11.305 12.449 1.00 92.06 371 GLN A C 1
ATOM 2932 O O . GLN A 1 371 ? -13.346 11.246 13.149 1.00 92.06 371 GLN A O 1
ATOM 2937 N N . TYR A 1 372 ? -11.869 10.252 11.779 1.00 92.50 372 TYR A N 1
ATOM 2938 C CA . TYR A 1 372 ? -12.482 8.929 11.779 1.00 92.50 372 TYR A CA 1
ATOM 2939 C C . TYR A 1 372 ? -12.490 8.317 13.180 1.00 92.50 372 TYR A C 1
ATOM 2941 O O . TYR A 1 372 ? -13.545 7.888 13.632 1.00 92.50 372 TYR A O 1
ATOM 2949 N N . LEU A 1 373 ? -11.363 8.345 13.900 1.00 91.06 373 LEU A N 1
ATOM 2950 C CA . LEU A 1 373 ? -11.273 7.880 15.286 1.00 91.06 373 LEU A CA 1
ATOM 2951 C C . LEU A 1 373 ? -12.282 8.611 16.175 1.00 91.06 373 LEU A C 1
ATOM 2953 O O . LEU A 1 373 ? -13.055 7.956 16.856 1.00 91.06 373 LEU A O 1
ATOM 2957 N N . LYS A 1 374 ? -12.343 9.945 16.094 1.00 90.69 374 LYS A N 1
ATOM 2958 C CA . LYS A 1 374 ? -13.274 10.767 16.884 1.00 90.69 374 LYS A CA 1
ATOM 2959 C C . LYS A 1 374 ? -14.752 10.472 16.606 1.00 90.69 374 LYS A C 1
ATOM 2961 O O . LYS A 1 374 ? -15.590 10.675 17.475 1.00 90.69 374 LYS A O 1
ATOM 2966 N N . THR A 1 375 ? -15.092 10.081 15.381 1.00 92.69 375 THR A N 1
ATOM 2967 C CA . THR A 1 375 ? -16.493 9.972 14.936 1.00 92.69 375 THR A CA 1
ATOM 2968 C C . THR A 1 375 ? -17.011 8.543 14.879 1.00 92.69 375 THR A C 1
ATOM 2970 O O . THR A 1 375 ? -18.212 8.338 15.020 1.00 92.69 375 THR A O 1
ATOM 2973 N N . ASN A 1 376 ? -16.134 7.567 14.651 1.00 92.44 376 ASN A N 1
ATOM 2974 C CA . ASN A 1 376 ? -16.517 6.186 14.367 1.00 92.44 376 ASN A CA 1
ATOM 2975 C C . ASN A 1 376 ? -16.004 5.192 15.411 1.00 92.44 376 ASN A C 1
ATOM 2977 O O . ASN A 1 376 ? -16.529 4.086 15.464 1.00 92.44 376 ASN A O 1
ATOM 2981 N N . VAL A 1 377 ? -15.002 5.549 16.223 1.00 89.19 377 VAL A N 1
ATOM 2982 C CA . VAL A 1 377 ? -14.463 4.667 17.267 1.00 89.19 377 VAL A CA 1
ATOM 2983 C C . VAL A 1 377 ? -14.818 5.263 18.627 1.00 89.19 377 VAL A C 1
ATOM 2985 O O . VAL A 1 377 ? -14.216 6.267 19.002 1.00 89.19 377 VAL A O 1
ATOM 2988 N N . PRO A 1 378 ? -15.792 4.698 19.361 1.00 82.75 378 PRO A N 1
ATOM 2989 C CA . PRO A 1 378 ? -16.242 5.307 20.606 1.00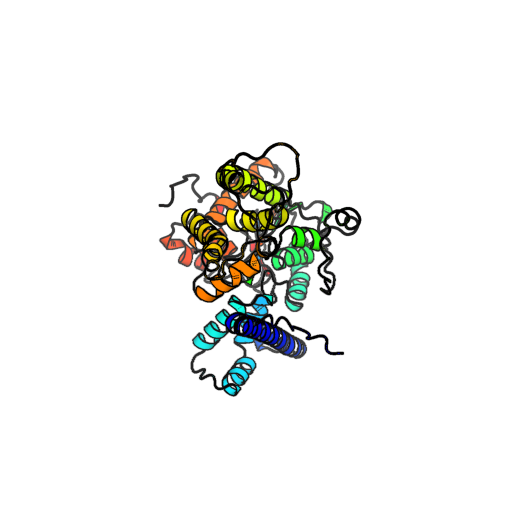 82.75 378 PRO A CA 1
ATOM 2990 C C . PRO A 1 378 ? -15.133 5.332 21.675 1.00 82.75 378 PRO A C 1
ATOM 2992 O O . PRO A 1 378 ? -14.215 4.509 21.656 1.00 82.75 378 PRO A O 1
ATOM 2995 N N . ASP A 1 379 ? -15.212 6.286 22.606 1.00 77.69 379 ASP A N 1
ATOM 2996 C CA . ASP A 1 379 ? -14.151 6.547 23.594 1.00 77.69 379 ASP A CA 1
ATOM 2997 C C . ASP A 1 379 ? -13.916 5.374 24.565 1.00 77.69 379 ASP A C 1
ATOM 2999 O O . ASP A 1 379 ? -12.809 5.197 25.060 1.00 77.69 379 ASP A O 1
ATOM 3003 N N . ASP A 1 380 ? -14.912 4.517 24.806 1.00 75.19 380 ASP A N 1
ATOM 3004 C CA . ASP A 1 380 ? -14.775 3.302 25.625 1.00 75.19 380 ASP A CA 1
ATOM 3005 C C . ASP A 1 380 ? -14.078 2.139 24.888 1.00 75.19 380 ASP A C 1
ATOM 3007 O O . ASP A 1 380 ? -13.714 1.129 25.498 1.00 75.19 380 ASP A O 1
ATOM 3011 N N . HIS A 1 381 ? -13.804 2.307 23.591 1.00 72.00 381 HIS A N 1
ATOM 3012 C CA . HIS A 1 381 ? -13.076 1.367 22.745 1.00 72.00 381 HIS A CA 1
ATOM 3013 C C . HIS A 1 381 ? -11.596 1.749 22.565 1.00 72.00 381 HIS A C 1
ATOM 3015 O O . HIS A 1 381 ? -11.015 1.518 21.504 1.00 72.00 381 HIS A O 1
ATOM 3021 N N . GLU A 1 382 ? -10.920 2.258 23.604 1.00 75.19 382 GLU A N 1
ATOM 3022 C CA . GLU A 1 382 ? -9.457 2.491 23.580 1.00 75.19 382 GLU A CA 1
ATOM 3023 C C . GLU A 1 382 ? -8.645 1.235 23.203 1.00 75.19 382 GLU A C 1
ATOM 3025 O O . GLU A 1 382 ? -7.524 1.321 22.694 1.00 75.19 382 GLU A O 1
ATOM 3030 N N . LYS A 1 383 ? -9.229 0.049 23.415 1.00 85.62 383 LYS A N 1
ATOM 3031 C CA . LYS A 1 383 ? -8.639 -1.239 23.031 1.00 85.62 383 LYS A CA 1
ATOM 3032 C C . LYS A 1 383 ? -8.702 -1.508 21.530 1.00 85.62 383 LYS A C 1
ATOM 3034 O O . LYS A 1 383 ? -7.832 -2.221 21.028 1.00 85.62 383 LYS A O 1
ATOM 3039 N N . GLN A 1 384 ? -9.680 -0.937 20.824 1.00 93.62 384 GLN A N 1
ATOM 3040 C CA . GLN A 1 384 ? -9.842 -1.176 19.399 1.00 93.62 384 GLN A CA 1
ATOM 3041 C C . GLN A 1 384 ? -8.769 -0.466 18.583 1.00 93.62 384 GLN A C 1
ATOM 3043 O O . GLN A 1 384 ? -8.418 0.694 18.825 1.00 93.62 384 GLN A O 1
ATOM 3048 N N . LYS A 1 385 ? -8.252 -1.182 17.587 1.00 95.06 385 LYS A N 1
ATOM 3049 C CA . LYS A 1 385 ? -7.174 -0.725 16.715 1.00 95.06 385 LYS A CA 1
ATOM 3050 C C . LYS A 1 385 ? -7.684 -0.412 15.315 1.00 95.06 385 LYS A C 1
ATOM 3052 O O . LYS A 1 385 ? -8.632 -1.027 14.818 1.00 95.06 385 LYS A O 1
ATOM 3057 N N . ILE A 1 386 ? -7.004 0.521 14.660 1.00 96.25 386 ILE A N 1
ATOM 3058 C CA . ILE A 1 386 ? -7.123 0.762 13.224 1.00 96.25 386 ILE A CA 1
ATOM 3059 C C . ILE A 1 386 ? -5.931 0.110 12.527 1.00 96.25 386 ILE A C 1
ATOM 3061 O O . ILE A 1 386 ? -4.781 0.385 12.861 1.00 96.25 386 ILE A O 1
ATOM 3065 N N . GLY A 1 387 ? -6.196 -0.764 11.564 1.00 97.50 387 GLY A N 1
ATOM 3066 C CA . GLY A 1 387 ? -5.173 -1.325 10.686 1.00 97.50 387 GLY A CA 1
ATOM 3067 C C . GLY A 1 387 ? -4.938 -0.437 9.464 1.00 97.50 387 GLY A C 1
ATOM 3068 O O . GLY A 1 387 ? -5.869 0.192 8.968 1.00 97.50 387 GLY A O 1
ATOM 3069 N N . ILE A 1 388 ? -3.714 -0.411 8.941 1.00 97.88 388 ILE A N 1
ATOM 3070 C CA . ILE A 1 388 ? -3.375 0.198 7.650 1.00 97.88 388 ILE A CA 1
ATOM 3071 C C . ILE A 1 388 ? -2.511 -0.792 6.873 1.00 97.88 388 ILE A C 1
ATOM 3073 O O . ILE A 1 388 ? -1.374 -1.041 7.260 1.00 97.88 388 ILE A O 1
ATOM 3077 N N . VAL A 1 389 ? -3.017 -1.340 5.769 1.00 98.12 389 VAL A N 1
ATOM 3078 C CA . VAL A 1 389 ? -2.256 -2.219 4.868 1.00 98.12 389 VAL A CA 1
ATOM 3079 C C . VAL A 1 389 ? -1.850 -1.427 3.629 1.00 98.12 389 VAL A C 1
ATOM 3081 O O . VAL A 1 389 ? -2.680 -1.114 2.773 1.00 98.12 389 VAL A O 1
ATOM 3084 N N . ALA A 1 390 ? -0.568 -1.083 3.539 1.00 97.38 390 ALA A N 1
ATOM 3085 C CA . ALA A 1 390 ? -0.062 -0.144 2.543 1.00 97.38 390 ALA A CA 1
ATOM 3086 C C . ALA A 1 390 ? 1.356 -0.508 2.069 1.00 97.38 390 ALA A C 1
ATOM 3088 O O . ALA A 1 390 ? 1.806 -1.655 2.144 1.00 97.38 390 ALA A O 1
ATOM 3089 N N . HIS A 1 391 ? 2.055 0.480 1.521 1.00 96.00 391 HIS A N 1
ATOM 3090 C CA . HIS A 1 391 ? 3.359 0.326 0.895 1.00 96.00 391 HIS A CA 1
ATOM 3091 C C . HIS A 1 391 ? 4.454 1.018 1.688 1.00 96.00 391 HIS A C 1
ATOM 3093 O O . HIS A 1 391 ? 4.188 1.999 2.373 1.00 96.00 391 HIS A O 1
ATOM 3099 N N . TYR A 1 392 ? 5.697 0.548 1.573 1.00 92.88 392 TYR A N 1
ATOM 3100 C CA . TYR A 1 392 ? 6.763 1.032 2.449 1.00 92.88 392 TYR A CA 1
ATOM 3101 C C . TYR A 1 392 ? 7.028 2.532 2.306 1.00 92.88 392 TYR A C 1
ATOM 3103 O O . TYR A 1 392 ? 7.205 3.188 3.320 1.00 92.88 392 TYR A O 1
ATOM 3111 N N . ARG A 1 393 ? 7.001 3.103 1.090 1.00 91.25 393 ARG A N 1
ATOM 3112 C CA . ARG A 1 393 ? 7.254 4.546 0.911 1.00 91.25 393 ARG A CA 1
ATOM 3113 C C . ARG A 1 393 ? 6.139 5.393 1.487 1.00 91.25 393 ARG A C 1
ATOM 3115 O O . ARG A 1 393 ? 6.417 6.425 2.090 1.00 91.25 393 ARG A O 1
ATOM 3122 N N . PHE A 1 394 ? 4.897 4.949 1.312 1.00 93.75 394 PHE A N 1
ATOM 3123 C CA . PHE A 1 394 ? 3.762 5.605 1.937 1.00 93.75 394 PHE A CA 1
ATOM 3124 C C . PHE A 1 394 ? 3.830 5.491 3.463 1.00 93.75 394 PHE A C 1
ATOM 3126 O O . PHE A 1 394 ? 3.642 6.490 4.141 1.00 93.75 394 PHE A O 1
ATOM 3133 N N . LEU A 1 395 ? 4.147 4.314 4.009 1.00 93.62 395 LEU A N 1
ATOM 3134 C CA . LEU A 1 395 ? 4.291 4.123 5.452 1.00 93.62 395 LEU A CA 1
ATOM 3135 C C . LEU A 1 395 ? 5.451 4.952 6.021 1.00 93.62 395 LEU A C 1
ATOM 3137 O O . LEU A 1 395 ? 5.274 5.610 7.036 1.00 93.62 395 LEU A O 1
ATOM 3141 N N . ASP A 1 396 ? 6.600 5.013 5.349 1.00 90.19 396 ASP A N 1
ATOM 3142 C CA . ASP A 1 396 ? 7.717 5.881 5.746 1.00 90.19 396 ASP A CA 1
ATOM 3143 C C . ASP A 1 396 ? 7.278 7.359 5.778 1.00 90.19 396 ASP A C 1
ATOM 3145 O O . ASP A 1 396 ? 7.555 8.077 6.739 1.00 90.19 396 ASP A O 1
ATOM 3149 N N . ALA A 1 397 ? 6.547 7.809 4.751 1.00 90.06 397 ALA A N 1
ATOM 3150 C CA . ALA A 1 397 ? 5.973 9.154 4.695 1.00 90.06 397 ALA A CA 1
ATOM 3151 C C . ALA A 1 397 ? 4.919 9.393 5.789 1.00 90.06 397 ALA A C 1
ATOM 3153 O O . ALA A 1 397 ? 4.838 10.483 6.347 1.00 90.06 397 ALA A O 1
ATOM 3154 N N . LEU A 1 398 ? 4.130 8.371 6.116 1.00 91.56 398 LEU A N 1
ATOM 3155 C CA . LEU A 1 398 ? 3.114 8.398 7.158 1.00 91.56 398 LEU A CA 1
ATOM 3156 C C . LEU A 1 398 ? 3.743 8.575 8.542 1.00 91.56 398 LEU A C 1
ATOM 3158 O O . LEU A 1 398 ? 3.350 9.482 9.262 1.00 91.56 398 LEU A O 1
ATOM 3162 N N . PHE A 1 399 ? 4.781 7.806 8.871 1.00 88.75 399 PHE A N 1
ATOM 3163 C CA . PHE A 1 399 ? 5.518 7.945 10.135 1.00 88.75 399 PHE A CA 1
ATOM 3164 C C . PHE A 1 399 ? 6.261 9.280 10.252 1.00 88.75 399 PHE A C 1
ATOM 3166 O O . PHE A 1 399 ? 6.495 9.771 11.354 1.00 88.75 399 PHE A O 1
ATOM 3173 N N . ALA A 1 400 ? 6.628 9.883 9.123 1.00 85.94 400 ALA A N 1
ATOM 3174 C CA . ALA A 1 400 ? 7.232 11.207 9.099 1.00 85.94 400 ALA A CA 1
ATOM 3175 C C . ALA A 1 400 ? 6.210 12.348 8.944 1.00 85.94 400 ALA A C 1
ATOM 3177 O O . ALA A 1 400 ? 6.592 13.524 8.960 1.00 85.94 400 ALA A O 1
ATOM 3178 N N . ALA A 1 401 ? 4.916 12.038 8.802 1.00 76.38 401 ALA A N 1
ATOM 3179 C CA . ALA A 1 401 ? 3.866 13.041 8.735 1.00 76.38 401 ALA A CA 1
ATOM 3180 C C . ALA A 1 401 ? 3.823 13.776 10.080 1.00 76.38 401 ALA A C 1
ATOM 3182 O O . ALA A 1 401 ? 3.555 13.178 11.114 1.00 76.38 401 ALA A O 1
ATOM 3183 N N . GLY A 1 402 ? 4.138 15.075 10.063 1.00 67.31 402 GLY A N 1
ATOM 3184 C CA . GLY A 1 402 ? 4.267 15.909 11.270 1.00 67.31 402 GLY A CA 1
ATOM 3185 C C . GLY A 1 402 ? 5.677 16.425 11.519 1.00 67.31 402 GLY A C 1
ATOM 3186 O O . GLY A 1 402 ? 5.898 17.184 12.457 1.00 67.31 402 GLY A O 1
ATOM 3187 N N . LYS A 1 403 ? 6.639 16.041 10.675 1.00 75.94 403 LYS A N 1
ATOM 3188 C CA . LYS A 1 403 ? 7.991 16.597 10.702 1.00 75.94 403 LYS A CA 1
ATOM 3189 C C . LYS A 1 403 ? 8.178 17.674 9.625 1.00 75.94 403 LYS A C 1
ATOM 3191 O O . LYS A 1 403 ? 7.546 17.579 8.562 1.00 75.94 403 LYS A O 1
ATOM 3196 N N . PRO A 1 404 ? 9.035 18.679 9.890 1.00 66.81 404 PRO A N 1
ATOM 3197 C CA . PRO A 1 404 ? 9.497 19.625 8.882 1.00 66.81 404 PRO A CA 1
ATOM 3198 C C . PRO A 1 404 ? 10.127 18.905 7.688 1.00 66.81 404 PRO A C 1
ATOM 3200 O O . PRO A 1 404 ? 10.745 17.852 7.842 1.00 66.81 404 PRO A O 1
ATOM 3203 N N . GLU A 1 405 ? 9.943 19.477 6.503 1.00 64.62 405 GLU A N 1
ATOM 3204 C CA . GLU A 1 405 ? 10.329 18.928 5.200 1.00 64.62 405 GLU A CA 1
ATOM 3205 C C . GLU A 1 405 ? 11.807 18.511 5.098 1.00 64.62 405 GLU A C 1
ATOM 3207 O O . GLU A 1 405 ? 12.123 17.414 4.627 1.00 64.62 405 GLU A O 1
ATOM 3212 N N . ASP A 1 406 ? 12.706 19.340 5.616 1.00 69.62 406 ASP A N 1
ATOM 3213 C CA . ASP A 1 406 ? 14.151 19.111 5.674 1.00 69.62 406 ASP A CA 1
ATOM 3214 C C . ASP A 1 406 ? 14.536 17.926 6.578 1.00 69.62 406 ASP A C 1
ATOM 3216 O O . ASP A 1 406 ? 15.588 17.308 6.402 1.00 69.62 406 ASP A O 1
ATOM 3220 N N . GLN A 1 407 ? 13.655 17.549 7.505 1.00 68.00 407 GLN A N 1
ATOM 3221 C CA . GLN A 1 407 ? 13.872 16.454 8.444 1.00 68.00 407 GLN A CA 1
ATOM 3222 C C . GLN A 1 407 ? 13.231 15.140 7.998 1.00 68.00 407 GLN A C 1
ATOM 3224 O O . GLN A 1 407 ? 13.512 14.109 8.605 1.00 68.00 407 GLN A O 1
ATOM 3229 N N . VAL A 1 408 ? 12.396 15.114 6.955 1.00 66.44 408 VAL A N 1
ATOM 3230 C CA . VAL A 1 408 ? 11.531 13.955 6.664 1.00 66.44 408 VAL A CA 1
ATOM 3231 C C . VAL A 1 408 ? 12.328 12.690 6.323 1.00 66.44 408 VAL A C 1
ATOM 3233 O O . VAL A 1 408 ? 12.088 11.639 6.918 1.00 66.44 408 VAL A O 1
ATOM 3236 N N . LYS A 1 409 ? 13.327 12.773 5.428 1.00 60.94 409 LYS A N 1
ATOM 3237 C CA . LYS A 1 409 ? 14.151 11.601 5.052 1.00 60.94 409 LYS A CA 1
ATOM 3238 C C . LYS A 1 409 ? 14.978 11.070 6.222 1.00 60.94 409 LYS A C 1
ATOM 3240 O O . LYS A 1 409 ? 15.110 9.860 6.381 1.00 60.94 409 LYS A O 1
ATOM 3245 N N . VAL A 1 410 ? 15.517 11.976 7.033 1.00 62.38 410 VAL A N 1
ATOM 3246 C CA . VAL A 1 410 ? 16.311 11.634 8.218 1.00 62.38 410 VAL A CA 1
ATOM 3247 C C . VAL A 1 410 ? 15.409 11.040 9.303 1.00 62.38 410 VAL A C 1
ATOM 3249 O O . VAL A 1 410 ? 15.759 10.041 9.919 1.00 62.38 410 VAL A O 1
ATOM 3252 N N . THR A 1 411 ? 14.206 11.583 9.492 1.00 63.78 411 THR A N 1
ATOM 3253 C CA . THR A 1 411 ? 13.303 11.181 10.575 1.00 63.78 411 THR A CA 1
ATOM 3254 C C . THR A 1 411 ? 12.590 9.865 10.296 1.00 63.78 411 THR A C 1
ATOM 3256 O O . THR A 1 411 ? 12.524 9.040 11.201 1.00 63.78 411 THR A O 1
ATOM 3259 N N . ALA A 1 412 ? 12.113 9.622 9.068 1.00 61.12 412 ALA A N 1
ATOM 3260 C CA . ALA A 1 412 ? 11.467 8.351 8.720 1.00 61.12 412 ALA A CA 1
ATOM 3261 C C . ALA A 1 412 ? 12.400 7.159 8.988 1.00 61.12 412 ALA A C 1
ATOM 3263 O O . ALA A 1 412 ? 12.005 6.167 9.597 1.00 61.12 412 ALA A O 1
ATOM 3264 N N . LEU A 1 413 ? 13.668 7.300 8.588 1.00 61.06 413 LEU A N 1
ATOM 3265 C CA . LEU A 1 413 ? 14.698 6.304 8.849 1.00 61.06 413 LEU A CA 1
ATOM 3266 C C . LEU A 1 413 ? 15.021 6.240 10.346 1.00 61.06 413 LEU A C 1
ATOM 3268 O O . LEU A 1 413 ? 15.002 5.155 10.917 1.00 61.06 413 LEU A O 1
ATOM 3272 N N . ASN A 1 414 ? 15.242 7.371 11.019 1.00 66.38 414 ASN A N 1
ATOM 3273 C CA . ASN A 1 414 ? 15.635 7.380 12.432 1.00 66.38 414 ASN A CA 1
ATOM 3274 C C . ASN A 1 414 ? 14.575 6.803 13.379 1.00 66.38 414 ASN A C 1
ATOM 3276 O O . ASN A 1 414 ? 14.944 6.087 14.309 1.00 66.38 414 ASN A O 1
ATOM 3280 N N . LEU A 1 415 ? 13.279 7.036 13.131 1.00 66.94 415 LEU A N 1
ATOM 3281 C CA . LEU A 1 415 ? 12.185 6.472 13.939 1.00 66.94 415 LEU A CA 1
ATOM 3282 C C . LEU A 1 415 ? 12.196 4.939 13.960 1.00 66.94 415 LEU A C 1
ATOM 3284 O O . LEU A 1 415 ? 11.668 4.326 14.883 1.00 66.94 415 LEU A O 1
ATOM 3288 N N . ARG A 1 416 ? 12.822 4.321 12.957 1.00 70.88 416 ARG A N 1
ATOM 3289 C CA . ARG A 1 416 ? 12.927 2.868 12.806 1.00 70.88 416 ARG A CA 1
ATOM 3290 C C . ARG A 1 416 ? 14.375 2.384 12.838 1.00 70.88 416 ARG A C 1
ATOM 3292 O O . ARG A 1 416 ? 14.702 1.336 12.284 1.00 70.88 416 ARG A O 1
ATOM 3299 N N . GLY A 1 417 ? 15.264 3.152 13.475 1.00 75.25 417 GLY A N 1
ATOM 3300 C CA . GLY A 1 417 ? 16.675 2.787 13.637 1.00 75.25 417 GLY A CA 1
ATOM 3301 C C . GLY A 1 417 ? 17.430 2.658 12.310 1.00 75.25 417 GLY A C 1
ATOM 3302 O O . GLY A 1 417 ? 18.281 1.787 12.158 1.00 75.25 417 GLY A O 1
ATOM 3303 N N . GLY A 1 418 ? 17.073 3.482 11.329 1.00 74.44 418 GLY A N 1
ATOM 3304 C CA . GLY A 1 418 ? 17.640 3.496 9.984 1.00 74.44 418 GLY A CA 1
ATOM 3305 C C . GLY A 1 418 ? 17.045 2.467 9.020 1.00 74.44 418 GLY A C 1
ATOM 3306 O O . GLY A 1 418 ? 17.594 2.291 7.935 1.00 74.44 418 GLY A O 1
ATOM 3307 N N . LYS A 1 419 ? 15.966 1.761 9.388 1.00 79.62 419 LYS A N 1
ATOM 3308 C CA . LYS A 1 419 ? 15.430 0.640 8.598 1.00 79.62 419 LYS A CA 1
ATOM 3309 C C . LYS A 1 419 ? 14.117 0.994 7.897 1.00 79.62 419 LYS A C 1
ATOM 3311 O O . LYS A 1 419 ? 13.186 1.495 8.519 1.00 79.62 419 LYS A O 1
ATOM 3316 N N . SER A 1 420 ? 14.027 0.678 6.604 1.00 81.94 420 SER A N 1
ATOM 3317 C CA . SER A 1 420 ? 12.770 0.712 5.838 1.00 81.94 420 SER A CA 1
ATOM 3318 C C . SER A 1 420 ? 11.878 -0.488 6.165 1.00 81.94 420 SER A C 1
ATOM 3320 O O . SER A 1 420 ? 12.330 -1.473 6.745 1.00 81.94 420 SER A O 1
ATOM 3322 N N . PHE A 1 421 ? 10.581 -0.414 5.827 1.00 86.19 421 PHE A N 1
ATOM 3323 C CA . PHE A 1 421 ? 9.656 -1.522 6.111 1.00 86.19 421 PHE A CA 1
ATOM 3324 C C . PHE A 1 421 ? 10.063 -2.740 5.296 1.00 86.19 421 PHE A C 1
ATOM 3326 O O . PHE A 1 421 ? 10.220 -2.624 4.086 1.00 86.19 421 PHE A O 1
ATOM 3333 N N . SER A 1 422 ? 10.187 -3.901 5.922 1.00 89.94 422 SER A N 1
ATOM 3334 C CA . SER A 1 422 ? 10.348 -5.189 5.250 1.00 89.94 422 SER A CA 1
ATOM 3335 C C . SER A 1 422 ? 9.001 -5.687 4.723 1.00 89.94 422 SER A C 1
ATOM 3337 O O . SER A 1 422 ? 7.945 -5.271 5.197 1.00 89.94 422 SER A O 1
ATOM 3339 N N . ASN A 1 423 ? 9.014 -6.565 3.716 1.00 90.38 423 ASN A N 1
ATOM 3340 C CA . ASN A 1 423 ? 7.784 -7.162 3.176 1.00 90.38 423 ASN A CA 1
ATOM 3341 C C . ASN A 1 423 ? 6.992 -7.869 4.284 1.00 90.38 423 ASN A C 1
ATOM 3343 O O . ASN A 1 423 ? 7.565 -8.631 5.064 1.00 90.38 423 ASN A O 1
ATOM 3347 N N . CYS A 1 424 ? 5.680 -7.623 4.335 1.00 92.44 424 CYS A N 1
ATOM 3348 C CA . CYS A 1 424 ? 4.793 -8.135 5.383 1.00 92.44 424 CYS A CA 1
ATOM 3349 C C . CYS A 1 424 ? 5.207 -7.733 6.816 1.00 92.44 424 CYS A C 1
ATOM 3351 O O . CYS A 1 424 ? 4.863 -8.417 7.783 1.00 92.44 424 CYS A O 1
ATOM 3353 N N . GLU A 1 425 ? 5.979 -6.655 6.977 1.00 92.88 425 GLU A N 1
ATOM 3354 C CA . GLU A 1 425 ? 6.294 -6.121 8.297 1.00 92.88 425 GLU A CA 1
ATOM 3355 C C . GLU A 1 425 ? 5.065 -5.453 8.910 1.00 92.88 425 GLU A C 1
ATOM 3357 O O . GLU A 1 425 ? 4.391 -4.656 8.256 1.00 92.88 425 GLU A O 1
ATOM 3362 N N . ILE A 1 426 ? 4.815 -5.781 10.176 1.00 94.00 426 ILE A N 1
ATOM 3363 C CA . ILE A 1 426 ? 3.768 -5.209 11.015 1.00 94.00 426 ILE A CA 1
ATOM 3364 C C . ILE A 1 426 ? 4.465 -4.277 12.013 1.00 94.00 426 ILE A C 1
ATOM 3366 O O . ILE A 1 426 ? 5.469 -4.651 12.619 1.00 94.00 426 ILE A O 1
ATOM 3370 N N . SER A 1 427 ? 3.960 -3.060 12.174 1.00 93.50 427 SER A N 1
ATOM 3371 C CA . SER A 1 427 ? 4.503 -2.066 13.096 1.00 93.50 427 SER A CA 1
ATOM 3372 C C . SER A 1 427 ? 3.376 -1.295 13.754 1.00 93.50 427 SER A C 1
ATOM 3374 O O . SER A 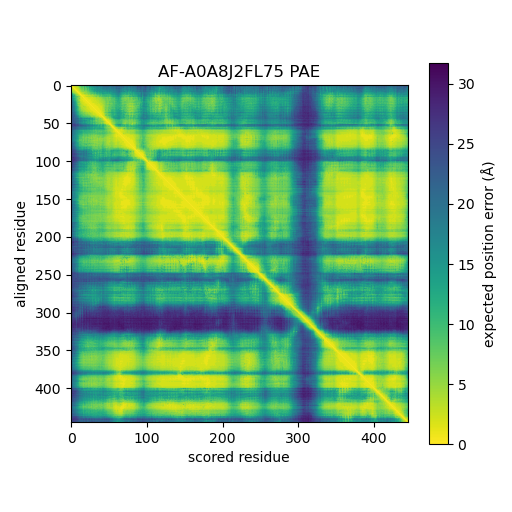1 427 ? 2.412 -0.903 13.101 1.00 93.50 427 SER A O 1
ATOM 3376 N N . SER A 1 428 ? 3.538 -1.010 15.035 1.00 93.50 428 SER A N 1
ATOM 3377 C CA . SER A 1 428 ? 2.681 -0.072 15.749 1.00 93.50 428 SER A CA 1
ATOM 3378 C C . SER A 1 428 ? 3.076 1.365 15.425 1.00 93.50 428 SER A C 1
ATOM 3380 O O . SER A 1 428 ? 4.263 1.661 15.274 1.00 93.50 428 SER A O 1
ATOM 3382 N N . TRP A 1 429 ? 2.090 2.253 15.317 1.00 89.06 429 TRP A N 1
ATOM 3383 C CA . TRP A 1 429 ? 2.308 3.689 15.171 1.00 89.06 429 TRP A CA 1
ATOM 3384 C C . TRP A 1 429 ? 1.833 4.429 16.434 1.00 89.06 429 TRP A C 1
ATOM 3386 O O . TRP A 1 429 ? 0.649 4.336 16.784 1.00 89.06 429 TRP A O 1
ATOM 3396 N N . PRO A 1 430 ? 2.735 5.096 17.176 1.00 85.50 430 PRO A N 1
ATOM 3397 C CA . PRO A 1 430 ? 2.369 5.812 18.396 1.00 85.50 430 PRO A CA 1
ATOM 3398 C C . PRO A 1 430 ? 1.427 6.998 18.130 1.00 85.50 430 PRO A C 1
ATOM 3400 O O . PRO A 1 430 ? 1.586 7.726 17.151 1.00 85.50 430 PRO A O 1
ATOM 3403 N N . MET A 1 431 ? 0.430 7.194 18.999 1.00 82.50 431 MET A N 1
ATOM 3404 C CA . MET A 1 431 ? -0.592 8.240 18.823 1.00 82.50 431 MET A CA 1
ATOM 3405 C C . MET A 1 431 ? -0.057 9.658 19.050 1.00 82.50 431 MET A C 1
ATOM 3407 O O . MET A 1 431 ? -0.493 10.587 18.377 1.00 82.50 431 MET A O 1
ATOM 3411 N N . ASP A 1 432 ? 0.914 9.824 19.945 1.00 83.94 432 ASP A N 1
ATOM 3412 C CA . ASP A 1 432 ? 1.604 11.093 20.205 1.00 83.94 432 ASP A CA 1
ATOM 3413 C C . ASP A 1 432 ? 2.288 11.643 18.942 1.00 83.94 432 ASP A C 1
ATOM 3415 O O . ASP A 1 432 ? 2.335 12.853 18.717 1.00 83.94 432 ASP A O 1
ATOM 3419 N N . GLN A 1 433 ? 2.746 10.759 18.051 1.00 79.62 433 GLN A N 1
ATOM 3420 C CA . GLN A 1 433 ? 3.304 11.156 16.758 1.00 79.62 433 GLN A CA 1
ATOM 3421 C C . GLN A 1 433 ? 2.249 11.720 15.807 1.00 79.62 433 GLN A C 1
ATOM 3423 O O . GLN A 1 433 ? 2.585 12.542 14.954 1.00 79.62 433 GLN A O 1
ATOM 3428 N N . MET A 1 434 ? 0.980 11.325 15.953 1.00 80.44 434 MET A N 1
ATOM 3429 C CA . MET A 1 434 ? -0.080 11.918 15.152 1.00 80.44 434 MET A CA 1
ATOM 3430 C C . MET A 1 434 ? -0.327 13.357 15.562 1.00 80.44 434 MET A C 1
ATOM 3432 O O . MET A 1 434 ? -0.546 14.154 14.666 1.00 80.44 434 MET A O 1
ATOM 3436 N N . GLU A 1 435 ? -0.309 13.713 16.850 1.00 80.50 435 GLU A N 1
ATOM 3437 C CA . GLU A 1 435 ? -0.708 15.036 17.373 1.00 80.50 435 GLU A CA 1
ATOM 3438 C C . GLU A 1 435 ? 0.138 16.200 16.827 1.00 80.50 435 GLU A C 1
ATOM 3440 O O . GLU A 1 435 ? -0.384 17.293 16.625 1.00 80.50 435 GLU A O 1
ATOM 3445 N N . GLY A 1 436 ? 1.396 15.945 16.454 1.00 75.12 436 GLY A N 1
ATOM 3446 C CA . GLY A 1 436 ? 2.300 16.953 15.885 1.00 75.12 436 GLY A CA 1
ATOM 3447 C C . GLY A 1 436 ? 1.994 17.395 14.446 1.00 75.12 436 GLY A C 1
ATOM 3448 O O . GLY A 1 436 ? 2.600 18.349 13.962 1.00 75.12 436 GLY A O 1
ATOM 3449 N N . VAL A 1 437 ? 1.072 16.736 13.734 1.00 73.62 437 VAL A N 1
ATOM 3450 C CA . VAL A 1 437 ? 0.629 17.206 12.410 1.00 73.62 437 VAL A CA 1
ATOM 3451 C C . VAL A 1 437 ? -0.289 18.413 12.607 1.00 73.62 437 VAL A C 1
ATOM 3453 O O . VAL A 1 437 ? -1.476 18.240 12.890 1.00 73.62 437 VAL A O 1
ATOM 3456 N N . GLY A 1 438 ? 0.264 19.625 12.516 1.00 66.56 438 GLY A N 1
ATOM 3457 C CA . GLY A 1 438 ? -0.498 20.870 12.638 1.00 66.56 438 GLY A CA 1
ATOM 3458 C C . GLY A 1 438 ? -1.726 20.892 11.721 1.00 66.56 438 GLY A C 1
ATOM 3459 O O . GLY A 1 438 ? -1.703 20.337 10.621 1.00 66.56 438 GLY A O 1
ATOM 3460 N N . GLU A 1 439 ? -2.817 21.499 12.196 1.00 67.12 439 GLU A N 1
ATOM 3461 C CA . GLU A 1 439 ? -4.022 21.751 11.387 1.00 67.12 439 GLU A CA 1
ATOM 3462 C C . GLU A 1 439 ? -3.805 22.848 10.340 1.00 67.12 439 GLU A C 1
ATOM 3464 O O . GLU A 1 439 ? -4.641 23.018 9.455 1.00 67.12 439 GLU A O 1
ATOM 3469 N N . GLU A 1 440 ? -2.689 23.573 10.430 1.00 65.00 440 GLU A N 1
ATOM 3470 C CA . GLU A 1 440 ? -2.352 24.657 9.523 1.00 65.00 440 GLU A CA 1
ATOM 3471 C C . GLU A 1 440 ? -2.134 24.100 8.111 1.00 65.00 440 GLU A C 1
ATOM 3473 O O . GLU A 1 440 ? -1.109 23.500 7.777 1.00 65.00 440 GLU A O 1
ATOM 3478 N N . GLU A 1 441 ? -3.150 24.300 7.269 1.00 58.38 441 GLU A N 1
ATOM 3479 C CA . GLU A 1 441 ? -2.992 24.406 5.826 1.00 58.38 441 GLU A CA 1
ATOM 3480 C C . GLU A 1 441 ? -2.141 25.642 5.540 1.00 58.38 441 GLU A C 1
ATOM 3482 O O . GLU A 1 441 ? -2.633 26.654 5.052 1.00 58.38 441 GLU A O 1
ATOM 3487 N N . GLU A 1 442 ? -0.844 25.587 5.839 1.00 50.44 442 GLU A N 1
ATOM 3488 C CA . GLU A 1 442 ? 0.056 26.382 5.024 1.00 50.44 442 GLU A CA 1
ATOM 3489 C C . GLU A 1 442 ? -0.086 25.823 3.611 1.00 50.44 442 GLU A C 1
ATOM 3491 O O . GLU A 1 442 ? 0.203 24.646 3.350 1.00 50.44 442 GLU A O 1
ATOM 3496 N N . GLU A 1 443 ? -0.639 26.658 2.730 1.00 50.81 443 GLU A N 1
ATOM 3497 C CA . GLU A 1 443 ? -0.509 26.528 1.289 1.00 50.81 443 GLU A CA 1
ATOM 3498 C C . GLU A 1 443 ? 0.978 26.306 1.004 1.00 50.81 443 GLU A C 1
ATOM 3500 O O . GLU A 1 443 ? 1.766 27.245 0.929 1.00 50.81 443 GLU A O 1
ATOM 3505 N N . LEU A 1 444 ? 1.387 25.035 0.949 1.00 46.03 444 LEU A N 1
ATOM 3506 C CA . LEU A 1 444 ? 2.712 24.664 0.483 1.00 46.03 444 LEU A CA 1
ATOM 3507 C C . LEU A 1 444 ? 2.847 25.297 -0.911 1.00 46.03 444 LEU A C 1
ATOM 3509 O O . LEU A 1 444 ? 1.957 25.044 -1.733 1.00 46.03 444 LEU A O 1
ATOM 3513 N N . PRO A 1 445 ? 3.879 26.125 -1.143 1.00 42.12 445 PRO A N 1
ATOM 3514 C CA . PRO A 1 445 ? 4.005 26.942 -2.346 1.00 42.12 445 PRO A CA 1
ATOM 3515 C C . PRO A 1 445 ? 3.965 26.145 -3.655 1.00 42.12 445 PRO A C 1
ATOM 3517 O O . PRO A 1 445 ? 4.335 24.942 -3.658 1.00 42.12 445 PRO A O 1
#

Solvent-accessible surface area (backbone atoms only — not comparable to full-atom values): 25830 Å² total; per-residue (Å²): 141,82,84,82,80,83,76,81,80,79,75,77,53,70,70,63,51,56,52,51,51,51,52,50,51,44,44,52,48,52,51,48,45,56,48,58,45,52,59,41,62,76,64,66,43,68,70,56,41,61,78,76,48,72,80,73,84,67,68,76,50,87,82,32,42,32,39,39,28,27,29,34,40,22,45,52,60,46,46,44,53,45,39,62,33,70,69,44,47,54,55,42,42,74,76,70,46,87,79,89,46,74,69,56,40,49,50,50,22,49,53,58,50,29,48,23,76,81,25,42,26,29,46,54,26,74,68,16,51,54,50,26,57,74,48,23,71,80,51,51,86,56,54,50,52,33,31,40,25,13,69,35,47,24,22,46,53,32,50,35,52,32,44,66,80,32,86,58,46,93,68,39,44,36,34,36,34,68,65,42,34,51,63,37,52,36,30,55,35,41,61,65,54,60,68,58,49,53,59,49,39,40,45,88,84,70,75,84,77,77,68,87,76,64,96,60,83,74,76,85,71,81,62,81,77,67,71,34,83,43,68,65,43,51,62,61,45,56,51,50,36,51,51,41,47,70,76,44,47,78,64,58,67,74,65,66,71,94,87,52,64,78,60,43,52,48,49,46,38,63,51,56,70,46,66,48,64,66,61,39,50,49,51,48,47,46,56,50,37,63,67,48,61,74,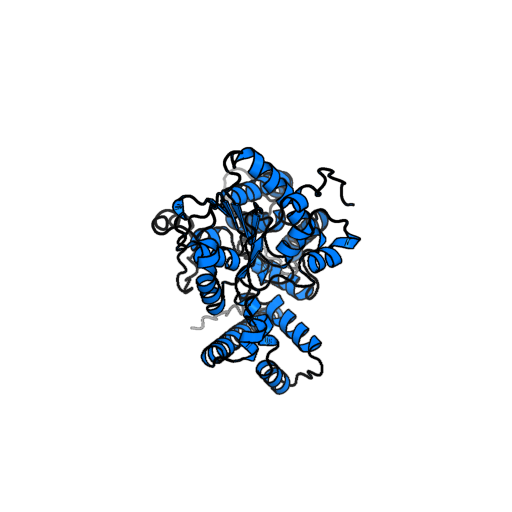69,73,81,82,82,89,80,82,82,93,84,89,82,86,89,81,90,80,95,75,85,89,81,78,90,80,88,75,83,89,68,84,74,60,72,65,65,67,63,54,54,64,64,70,71,44,41,61,59,48,47,72,44,54,90,50,45,83,43,59,72,63,39,43,35,51,29,23,44,51,47,52,54,49,49,56,54,45,43,75,73,73,48,61,84,92,45,75,77,41,25,38,37,35,31,25,29,47,66,30,50,39,29,38,74,23,32,49,54,61,79,93,43,29,74,60,44,30,26,53,80,49,80,65,45,78,72,49,68,53,35,57,40,50,42,61,63,76,55,55,69,55,45,68,87,74,80,68,77,76,128